Protein AF-A0A0A0DWS7-F1 (afdb_monomer)

Sequence (646 aa):
MIQGIFVRVGKDGLSSQGALTNNASYFSNAYGFETSARLTNNKSFTNTGTLHILSATAATSLDNLGTLTNTGQIQADAPVNNMAGARLTNNGVFEGHYVAITNSGSLVNNGSFRLTSGKLTNGLGGTLDNRADLQALANASISNQGTLRNRSGATLSTSGVLNTGTIVNEAGGLIKAGSSFNNVSGSTLINHGTITASDSVFMLAQGSNYDFTGGTFINSSAQGRLVLNRDFAFGEAKAGAVKLEQGSTLRNYANLKVIAGYTQANDGDLNNYAGGVLDVRGTLNSANLYNTGTLNNAGVLEVREILTNGAALTNSGTLRASTGQMINFSGATLTNKGTVDVAASGMLQNEGTLLNQGKIAVAGTFVNNGVVQGTGSLQQTAGQVAINGSMTVATASIQGGQLAVQSGGALNAAKVTIGANGDMLAQAGAVSVSSKLTVQGHYGSEGGSNTFKDFVVGGTGWVTAGADTFTVSGNFLNASLQSTAWHTDEASLHLTGSGTQQLALAGADLGATRSAYQNNFAWSELVLGSASQYVLTDGNNLSGGALYVGHIQLEGGLSQLASINSPFNVYYDPTVAGNEYLGGQTYAFGTGGGHLMAVSAPALPQAMAMNIAGGPTAVPEPSAVLLTVSGAMVLLWARKRKVGKA

Structure (mmCIF, N/CA/C/O backbone):
data_AF-A0A0A0DWS7-F1
#
_entry.id   AF-A0A0A0DWS7-F1
#
loop_
_atom_site.group_PDB
_atom_site.id
_atom_site.type_symbol
_atom_site.label_atom_id
_atom_site.label_alt_id
_atom_site.label_comp_id
_atom_site.label_asym_id
_atom_site.label_entity_id
_atom_site.label_seq_id
_atom_site.pdbx_PDB_ins_code
_atom_site.Cartn_x
_atom_site.Cartn_y
_atom_site.Cartn_z
_atom_site.occupancy
_atom_site.B_iso_or_equiv
_atom_site.auth_seq_id
_atom_site.auth_comp_id
_atom_site.auth_asym_id
_atom_site.auth_atom_id
_atom_site.pdbx_PDB_model_num
ATOM 1 N N . MET A 1 1 ? 27.836 14.243 -59.940 1.00 89.81 1 MET A N 1
ATOM 2 C CA . MET A 1 1 ? 27.820 12.790 -59.644 1.00 89.81 1 MET A CA 1
ATOM 3 C C . MET A 1 1 ? 29.219 12.376 -59.204 1.00 89.81 1 MET A C 1
ATOM 5 O O . MET A 1 1 ? 30.166 12.857 -59.808 1.00 89.81 1 MET A O 1
ATOM 9 N N . ILE A 1 2 ? 29.362 11.543 -58.171 1.00 92.12 2 ILE A N 1
ATOM 10 C CA . ILE A 1 2 ? 30.654 11.020 -57.692 1.00 92.12 2 ILE A CA 1
ATOM 11 C C . ILE A 1 2 ? 30.777 9.570 -58.186 1.00 92.12 2 ILE A C 1
ATOM 13 O O . ILE A 1 2 ? 29.959 8.723 -57.825 1.00 92.12 2 ILE A O 1
ATOM 17 N N . GLN A 1 3 ? 31.755 9.291 -59.049 1.00 92.62 3 GLN A N 1
ATOM 18 C CA . GLN A 1 3 ? 31.984 7.980 -59.673 1.00 92.62 3 GLN A CA 1
ATOM 19 C C . GLN A 1 3 ? 33.478 7.637 -59.680 1.00 92.62 3 GLN A C 1
ATOM 21 O O . GLN A 1 3 ? 34.319 8.530 -59.662 1.00 92.62 3 GLN A O 1
ATOM 26 N N . GLY A 1 4 ? 33.800 6.344 -59.727 1.00 90.94 4 GLY A N 1
ATOM 27 C CA . GLY A 1 4 ? 35.175 5.834 -59.733 1.00 90.94 4 GLY A CA 1
ATOM 28 C C . GLY A 1 4 ? 35.408 4.759 -58.672 1.00 90.94 4 GLY A C 1
ATOM 29 O O . GLY A 1 4 ? 34.499 4.393 -57.926 1.00 90.94 4 GLY A O 1
ATOM 30 N N . ILE A 1 5 ? 36.629 4.228 -58.610 1.00 91.44 5 ILE A N 1
ATOM 31 C CA . ILE A 1 5 ? 36.997 3.217 -57.607 1.00 91.44 5 ILE A CA 1
ATOM 32 C C . ILE A 1 5 ? 37.309 3.901 -56.270 1.00 91.44 5 ILE A C 1
ATOM 34 O O . ILE A 1 5 ? 36.702 3.559 -55.260 1.00 91.44 5 ILE A O 1
ATOM 38 N N . PHE A 1 6 ? 38.189 4.906 -56.287 1.00 92.56 6 PHE A N 1
ATOM 39 C CA . PHE A 1 6 ? 38.588 5.692 -55.119 1.00 92.56 6 PHE A CA 1
ATOM 40 C C . PHE A 1 6 ? 38.402 7.182 -55.400 1.00 92.56 6 PHE A C 1
ATOM 42 O O . PHE A 1 6 ? 39.075 7.734 -56.267 1.00 92.56 6 PHE A O 1
ATOM 49 N N . VAL A 1 7 ? 37.518 7.836 -54.647 1.00 94.50 7 VAL A N 1
ATOM 50 C CA . VAL A 1 7 ? 37.294 9.286 -54.717 1.00 94.50 7 VAL A CA 1
ATOM 51 C C . VAL A 1 7 ? 37.497 9.891 -53.333 1.00 94.50 7 VAL A C 1
ATOM 53 O O . VAL A 1 7 ? 37.032 9.337 -52.337 1.00 94.50 7 VAL A O 1
ATOM 56 N N . ARG A 1 8 ? 38.195 11.027 -53.249 1.00 95.19 8 ARG A N 1
ATOM 57 C CA . ARG A 1 8 ? 38.477 11.709 -51.979 1.00 95.19 8 ARG A CA 1
ATOM 58 C C . ARG A 1 8 ? 38.112 13.185 -52.057 1.00 95.19 8 ARG A C 1
ATOM 60 O O . ARG A 1 8 ? 38.330 13.808 -53.092 1.00 95.19 8 ARG A O 1
ATOM 67 N N . VAL A 1 9 ? 37.597 13.732 -50.959 1.00 95.06 9 VAL A N 1
ATOM 68 C CA . VAL A 1 9 ? 37.511 15.186 -50.761 1.00 95.06 9 VAL A CA 1
ATOM 69 C C . VAL A 1 9 ? 38.932 15.745 -50.638 1.00 95.06 9 VAL A C 1
ATOM 71 O O . VAL A 1 9 ? 39.764 15.165 -49.936 1.00 95.06 9 VAL A O 1
ATOM 74 N N . GLY A 1 10 ? 39.221 16.829 -51.361 1.00 93.50 10 GLY A N 1
ATOM 75 C CA . GLY A 1 10 ? 40.524 17.494 -51.329 1.00 93.50 10 GLY A CA 1
ATOM 76 C C . GLY A 1 10 ? 40.789 18.197 -49.996 1.00 93.50 10 GLY A C 1
ATOM 77 O O . GLY A 1 10 ? 39.869 18.427 -49.216 1.00 93.50 10 GLY A O 1
ATOM 78 N N . LYS A 1 11 ? 42.051 18.566 -49.752 1.00 93.94 11 LYS A N 1
ATOM 79 C CA . LYS A 1 11 ? 42.491 19.290 -48.543 1.00 93.94 11 LYS A CA 1
ATOM 80 C C . LYS A 1 11 ? 41.652 20.537 -48.247 1.00 93.94 11 LYS A C 1
ATOM 82 O O . LYS A 1 11 ? 41.381 20.817 -47.085 1.00 93.94 11 LYS A O 1
ATOM 87 N N . ASP A 1 12 ? 41.257 21.259 -49.291 1.00 94.06 12 ASP A N 1
ATOM 88 C CA . ASP A 1 12 ? 40.502 22.511 -49.176 1.00 94.06 12 ASP A CA 1
ATOM 89 C C . ASP A 1 12 ? 39.003 22.279 -48.895 1.00 94.06 12 ASP A C 1
ATOM 91 O O . ASP A 1 12 ? 38.236 23.228 -48.766 1.00 94.06 12 ASP A O 1
ATOM 95 N N . GLY A 1 13 ? 38.582 21.014 -48.773 1.00 94.38 13 GLY A N 1
ATOM 96 C CA . GLY A 1 13 ? 37.209 20.612 -48.501 1.00 94.38 13 GLY A CA 1
ATOM 97 C C . GLY A 1 13 ? 36.330 20.483 -49.748 1.00 94.38 13 GLY A C 1
ATOM 98 O O . GLY A 1 13 ? 36.797 20.486 -50.888 1.00 94.38 13 GLY A O 1
ATOM 99 N N . LEU A 1 14 ? 35.029 20.312 -49.517 1.00 94.75 14 LEU A N 1
ATOM 100 C CA . LEU A 1 14 ? 33.979 20.280 -50.532 1.00 94.75 14 LEU A CA 1
ATOM 101 C C . LEU A 1 14 ? 32.763 21.050 -50.013 1.00 94.75 14 LEU A C 1
ATOM 103 O O . LEU A 1 14 ? 32.254 20.738 -48.946 1.00 94.75 14 LEU A O 1
ATOM 107 N N . SER A 1 15 ? 32.257 22.010 -50.780 1.00 93.50 15 SER A N 1
ATOM 108 C CA . SER A 1 15 ? 30.957 22.637 -50.522 1.00 93.50 15 SER A CA 1
ATOM 109 C C . SER A 1 15 ? 30.060 22.408 -51.728 1.00 93.50 15 SER A C 1
ATOM 111 O O . SER A 1 15 ? 30.469 22.653 -52.866 1.00 93.50 15 SER A O 1
ATOM 113 N N . SER A 1 16 ? 28.859 21.873 -51.509 1.00 89.94 16 SER A N 1
ATOM 114 C CA . SER A 1 16 ? 27.951 21.520 -52.597 1.00 89.94 16 SER A CA 1
ATOM 115 C C . SER A 1 16 ? 26.553 22.090 -52.422 1.00 89.94 16 SER A C 1
ATOM 117 O O . SER A 1 16 ? 25.844 21.743 -51.479 1.00 89.94 16 SER A O 1
ATOM 119 N N . GLN A 1 17 ? 26.148 22.907 -53.397 1.00 90.12 17 GLN A N 1
ATOM 120 C CA . GLN A 1 17 ? 24.809 23.498 -53.493 1.00 90.12 17 GLN A CA 1
ATOM 121 C C . GLN A 1 17 ? 23.847 22.697 -54.383 1.00 90.12 17 GLN A C 1
ATOM 123 O O . GLN A 1 17 ? 22.646 22.945 -54.380 1.00 90.12 17 GLN A O 1
ATOM 128 N N . GLY A 1 18 ? 24.367 21.745 -55.161 1.00 89.56 18 GLY A N 1
ATOM 129 C CA . GLY A 1 18 ? 23.586 20.869 -56.032 1.00 89.56 18 GLY A CA 1
ATOM 130 C C . GLY A 1 18 ? 23.487 19.456 -55.467 1.00 89.56 18 GLY A C 1
ATOM 131 O O . GLY A 1 18 ? 24.297 19.051 -54.637 1.00 89.56 18 GLY A O 1
ATOM 132 N N . ALA A 1 19 ? 22.508 18.680 -55.934 1.00 93.31 19 ALA A N 1
ATOM 133 C CA . ALA A 1 19 ? 22.373 17.296 -55.497 1.00 93.31 19 ALA A CA 1
ATOM 134 C C . ALA A 1 19 ? 23.609 16.463 -55.890 1.00 93.31 19 ALA A C 1
ATOM 136 O O . ALA A 1 19 ? 24.054 16.469 -57.044 1.00 93.31 19 ALA A O 1
ATOM 137 N N . LEU A 1 20 ? 24.138 15.702 -54.935 1.00 95.31 20 LEU A N 1
ATOM 138 C CA . LEU A 1 20 ? 25.267 14.801 -55.129 1.00 95.31 20 LEU A CA 1
ATOM 139 C C . LEU A 1 20 ? 24.812 13.354 -54.985 1.00 95.31 20 LEU A C 1
ATOM 141 O O . LEU A 1 20 ? 24.147 12.984 -54.026 1.00 95.31 20 LEU A O 1
ATOM 145 N N . THR A 1 21 ? 25.226 12.507 -55.923 1.00 96.94 21 THR A N 1
ATOM 146 C CA . THR A 1 21 ? 25.008 11.058 -55.851 1.00 96.94 21 THR A CA 1
ATOM 147 C C . THR A 1 21 ? 26.353 10.353 -55.875 1.00 96.94 21 THR A C 1
ATOM 149 O O . THR A 1 21 ? 27.079 10.459 -56.869 1.00 96.94 21 THR A O 1
ATOM 152 N N . ASN A 1 22 ? 26.680 9.648 -54.793 1.00 96.94 22 ASN A N 1
ATOM 153 C CA . ASN A 1 22 ? 27.842 8.781 -54.688 1.00 96.94 22 ASN A CA 1
ATOM 154 C C . ASN A 1 22 ? 27.542 7.378 -55.221 1.00 96.94 22 ASN A C 1
ATOM 156 O O . ASN A 1 22 ? 26.804 6.612 -54.607 1.00 96.94 22 ASN A O 1
ATOM 160 N N . ASN A 1 23 ? 28.182 7.052 -56.342 1.00 96.94 23 ASN A N 1
ATOM 161 C CA . ASN A 1 23 ? 28.217 5.734 -56.973 1.00 96.94 23 ASN A CA 1
ATOM 162 C C . ASN A 1 23 ? 29.638 5.136 -56.984 1.00 96.94 23 ASN A C 1
ATOM 164 O O . ASN A 1 23 ? 29.849 4.069 -57.579 1.00 96.94 23 ASN A O 1
ATOM 168 N N . ALA A 1 24 ? 30.613 5.819 -56.373 1.00 96.31 24 ALA A N 1
ATOM 169 C CA . ALA A 1 24 ? 31.983 5.340 -56.281 1.00 96.31 24 ALA A CA 1
ATOM 170 C C . ALA A 1 24 ? 32.068 4.118 -55.361 1.00 96.31 24 ALA A C 1
ATOM 172 O O . ALA A 1 24 ? 31.322 4.003 -54.388 1.00 96.31 24 ALA A O 1
ATOM 173 N N . SER A 1 25 ? 32.979 3.194 -55.665 1.00 95.00 25 SER A N 1
ATOM 174 C CA . SER A 1 25 ? 33.193 2.018 -54.811 1.00 95.00 25 SER A CA 1
ATOM 175 C C . SER A 1 25 ? 33.676 2.427 -53.419 1.00 95.00 25 SER A C 1
ATOM 177 O O . SER A 1 25 ? 33.238 1.843 -52.432 1.00 95.00 25 SER A O 1
ATOM 179 N N . TYR A 1 26 ? 34.515 3.463 -53.346 1.00 95.50 26 TYR A N 1
ATOM 180 C CA . TYR A 1 26 ? 34.988 4.077 -52.113 1.00 95.50 26 TYR A CA 1
ATOM 181 C C . TYR A 1 26 ? 35.050 5.603 -52.253 1.00 95.50 26 TYR A C 1
ATOM 183 O O . TYR A 1 26 ? 35.873 6.135 -53.002 1.00 95.50 26 TYR A O 1
ATOM 191 N N . PHE A 1 27 ? 34.199 6.309 -51.511 1.00 97.44 27 PHE A N 1
ATOM 192 C CA . PHE A 1 27 ? 34.268 7.759 -51.343 1.00 97.44 27 PHE A CA 1
ATOM 193 C C . PHE A 1 27 ? 34.722 8.091 -49.919 1.00 97.44 27 PHE A C 1
ATOM 195 O O . PHE A 1 27 ? 34.197 7.521 -48.964 1.00 97.44 27 PHE A O 1
ATOM 202 N N . SER A 1 28 ? 35.682 9.002 -49.751 1.00 97.00 28 SER A N 1
ATOM 203 C CA . SER A 1 28 ? 36.134 9.419 -48.418 1.00 97.00 28 SER A CA 1
ATOM 204 C C . SER A 1 28 ? 36.247 10.926 -48.242 1.00 97.00 28 SER A C 1
ATOM 206 O O . SER A 1 28 ? 36.826 11.605 -49.091 1.00 97.00 28 SER A O 1
ATOM 208 N N . ASN A 1 29 ? 35.805 11.417 -47.086 1.00 97.25 29 ASN A N 1
ATOM 209 C CA . ASN A 1 29 ? 36.046 12.773 -46.610 1.00 97.25 29 ASN A CA 1
ATOM 210 C C . ASN A 1 29 ? 36.974 12.756 -45.389 1.00 97.25 29 ASN A C 1
ATOM 212 O O . ASN A 1 29 ? 36.618 12.163 -44.376 1.00 97.25 29 ASN A O 1
ATOM 216 N N . ALA A 1 30 ? 38.123 13.428 -45.473 1.00 96.56 30 ALA A N 1
ATOM 217 C CA . ALA A 1 30 ? 39.041 13.619 -44.344 1.00 96.56 30 ALA A CA 1
ATOM 218 C C . ALA A 1 30 ? 39.135 15.079 -43.869 1.00 96.56 30 ALA A C 1
ATOM 220 O O . ALA A 1 30 ? 39.866 15.365 -42.926 1.00 96.56 30 ALA A O 1
ATOM 221 N N . TYR A 1 31 ? 38.399 15.985 -44.514 1.00 96.88 31 TYR A N 1
ATOM 222 C CA . TYR A 1 31 ? 38.447 17.430 -44.297 1.00 96.88 31 TYR A CA 1
ATOM 223 C C . TYR A 1 31 ? 37.015 17.956 -44.085 1.00 96.88 31 TYR A C 1
ATOM 225 O O . TYR A 1 31 ? 36.164 17.231 -43.566 1.00 96.88 31 TYR A O 1
ATOM 233 N N . GLY A 1 32 ? 36.729 19.207 -44.450 1.00 96.00 32 GLY A N 1
ATOM 234 C CA . GLY A 1 32 ? 35.370 19.751 -44.422 1.00 96.00 32 GLY A CA 1
ATOM 235 C C . GLY A 1 32 ? 34.562 19.342 -45.655 1.00 96.00 32 GLY A C 1
ATOM 236 O O . GLY A 1 32 ? 35.017 19.526 -46.781 1.00 96.00 32 GLY A O 1
ATOM 237 N N . PHE A 1 33 ? 33.358 18.814 -45.453 1.00 97.44 33 PHE A N 1
ATOM 238 C CA . PHE A 1 33 ? 32.369 18.600 -46.502 1.00 97.44 33 PHE A CA 1
ATOM 239 C C . PHE A 1 33 ? 31.023 19.174 -46.061 1.00 97.44 33 PHE A C 1
ATOM 241 O O . PHE A 1 33 ? 30.375 18.650 -45.162 1.00 97.44 33 PHE A O 1
ATOM 248 N N . GLU A 1 34 ? 30.583 20.231 -46.725 1.00 96.12 34 GLU A N 1
ATOM 249 C CA . GLU A 1 34 ? 29.278 20.841 -46.518 1.00 96.12 34 GLU A CA 1
ATOM 250 C C . GLU A 1 34 ? 28.372 20.583 -47.719 1.00 96.12 34 GLU A C 1
ATOM 252 O O . GLU A 1 34 ? 28.790 20.654 -48.882 1.00 96.12 34 GLU A O 1
ATOM 257 N N . THR A 1 35 ? 27.098 20.308 -47.460 1.00 94.38 35 THR A N 1
ATOM 258 C CA . THR A 1 35 ? 26.095 20.256 -48.520 1.00 94.38 35 THR A CA 1
ATOM 259 C C . THR A 1 35 ? 24.810 20.948 -48.107 1.00 94.38 35 THR A C 1
ATOM 261 O O . THR A 1 35 ? 24.289 20.740 -47.014 1.00 94.38 35 THR A O 1
ATOM 264 N N . SER A 1 36 ? 24.295 21.775 -49.013 1.00 93.19 36 SER A N 1
ATOM 265 C CA . SER A 1 36 ? 23.012 22.464 -48.890 1.00 93.19 36 SER A CA 1
ATOM 266 C C . SER A 1 36 ? 21.928 21.855 -49.785 1.00 93.19 36 SER A C 1
ATOM 268 O O . SER A 1 36 ? 20.824 22.388 -49.854 1.00 93.19 36 SER A O 1
ATOM 270 N N . ALA A 1 37 ? 22.190 20.704 -50.413 1.00 92.56 37 ALA A N 1
ATOM 271 C CA . ALA A 1 37 ? 21.241 19.943 -51.227 1.00 92.56 37 ALA A CA 1
ATOM 272 C C . ALA A 1 37 ? 21.315 18.438 -50.909 1.00 92.56 37 ALA A C 1
ATOM 274 O O . ALA A 1 37 ? 22.067 18.004 -50.039 1.00 92.56 37 ALA A O 1
ATOM 275 N N . ARG A 1 38 ? 20.500 17.618 -51.583 1.00 95.75 38 ARG A N 1
ATOM 276 C CA . ARG A 1 38 ? 20.456 16.168 -51.339 1.00 95.75 38 ARG A CA 1
ATOM 277 C C . ARG A 1 38 ? 21.797 15.486 -51.636 1.00 95.75 38 ARG A C 1
ATOM 279 O O . ARG A 1 38 ? 22.284 15.547 -52.765 1.00 95.75 38 ARG A O 1
ATOM 286 N N . LEU A 1 39 ? 22.318 14.747 -50.661 1.00 96.81 39 LEU A N 1
ATOM 287 C CA . LEU A 1 39 ? 23.444 13.829 -50.790 1.00 96.81 39 LEU A CA 1
ATOM 288 C C . LEU A 1 39 ? 22.937 12.385 -50.725 1.00 96.81 39 LEU A C 1
ATOM 290 O O . LEU A 1 39 ? 22.552 11.894 -49.670 1.00 96.81 39 LEU A O 1
ATOM 294 N N . THR A 1 40 ? 22.966 11.685 -51.853 1.00 97.94 40 THR A N 1
ATOM 295 C CA . THR A 1 40 ? 22.601 10.268 -51.948 1.00 97.94 40 THR A CA 1
ATOM 296 C C . THR A 1 40 ? 23.857 9.402 -51.964 1.00 97.94 40 THR A C 1
ATOM 298 O O . THR A 1 40 ? 24.692 9.536 -52.858 1.00 97.94 40 THR A O 1
ATOM 301 N N . ASN A 1 41 ? 23.990 8.477 -51.016 1.00 98.06 41 ASN A N 1
ATOM 302 C CA . ASN A 1 41 ? 25.064 7.491 -50.971 1.00 98.06 41 ASN A CA 1
ATOM 303 C C . ASN A 1 41 ? 24.566 6.097 -51.376 1.00 98.06 41 ASN A C 1
ATOM 305 O O . ASN A 1 41 ? 23.973 5.398 -50.559 1.00 98.06 41 ASN A O 1
ATOM 309 N N . ASN A 1 42 ? 24.862 5.659 -52.603 1.00 97.94 42 ASN A N 1
ATOM 310 C CA . ASN A 1 42 ? 24.458 4.335 -53.096 1.00 97.94 42 ASN A CA 1
ATOM 311 C C . ASN A 1 42 ? 25.444 3.213 -52.734 1.00 97.94 42 ASN A C 1
ATOM 313 O O . ASN A 1 42 ? 25.096 2.040 -52.838 1.00 97.94 42 ASN A O 1
ATOM 317 N N . LYS A 1 43 ? 26.683 3.549 -52.355 1.00 96.44 43 LYS A N 1
ATOM 318 C CA . LYS A 1 43 ? 27.763 2.584 -52.083 1.00 96.44 43 LYS A CA 1
ATOM 319 C C . LYS A 1 43 ? 28.509 2.943 -50.794 1.00 96.44 43 LYS A C 1
ATOM 321 O O . LYS A 1 43 ? 27.862 3.116 -49.770 1.00 96.44 43 LYS A O 1
ATOM 326 N N . SER A 1 44 ? 29.842 3.004 -50.797 1.00 97.19 44 SER A N 1
ATOM 327 C CA . SER A 1 44 ? 30.636 3.267 -49.593 1.00 97.19 44 SER A CA 1
ATOM 328 C C . SER A 1 44 ? 30.992 4.744 -49.473 1.00 97.19 44 SER A C 1
ATOM 330 O O . SER A 1 44 ? 31.581 5.316 -50.395 1.00 97.19 44 SER A O 1
ATOM 332 N N . PHE A 1 45 ? 30.713 5.329 -48.310 1.00 98.19 45 PHE A N 1
ATOM 333 C CA . PHE A 1 45 ? 31.169 6.656 -47.915 1.00 98.19 45 PHE A CA 1
ATOM 334 C C . PHE A 1 45 ? 31.790 6.607 -46.511 1.00 98.19 45 PHE A C 1
ATOM 336 O O . PHE A 1 45 ? 31.135 6.216 -45.548 1.00 98.19 45 PHE A O 1
ATOM 343 N N . THR A 1 46 ? 33.055 7.007 -46.393 1.00 98.19 46 THR A N 1
ATOM 344 C CA . THR A 1 46 ? 33.771 7.124 -45.117 1.00 98.19 46 THR A CA 1
ATOM 345 C C . THR A 1 46 ? 34.039 8.591 -44.787 1.00 98.19 46 THR A C 1
ATOM 347 O O . THR A 1 46 ? 34.735 9.276 -45.532 1.00 98.19 46 THR A O 1
ATOM 350 N N . ASN A 1 47 ? 33.537 9.072 -43.654 1.00 98.12 47 ASN A N 1
ATOM 351 C CA . ASN A 1 47 ? 33.804 10.407 -43.130 1.00 98.12 47 ASN A CA 1
ATOM 352 C C . ASN A 1 47 ? 34.744 10.331 -41.921 1.00 98.12 47 ASN A C 1
ATOM 354 O O . ASN A 1 47 ? 34.343 9.855 -40.863 1.00 98.12 47 ASN A O 1
ATOM 358 N N . THR A 1 48 ? 35.976 10.811 -42.062 1.00 97.88 48 THR A N 1
ATOM 359 C CA . THR A 1 48 ? 36.937 10.988 -40.963 1.00 97.88 48 THR A CA 1
ATOM 360 C C . THR A 1 48 ? 37.138 12.461 -40.589 1.00 97.88 48 THR A C 1
ATOM 362 O O . THR A 1 48 ? 37.726 12.730 -39.548 1.00 97.88 48 THR A O 1
ATOM 365 N N . GLY A 1 49 ? 36.673 13.396 -41.428 1.00 97.50 49 GLY A N 1
ATOM 366 C CA . GLY A 1 49 ? 36.639 14.838 -41.158 1.00 97.50 49 GLY A CA 1
ATOM 367 C C . GLY A 1 49 ? 35.264 15.305 -40.668 1.00 97.50 49 GLY A C 1
ATOM 368 O O . GLY A 1 49 ? 34.598 14.597 -39.913 1.00 97.50 49 GLY A O 1
ATOM 369 N N . THR A 1 50 ? 34.814 16.471 -41.128 1.00 98.00 50 THR A N 1
ATOM 370 C CA . THR A 1 50 ? 33.492 17.027 -40.795 1.00 98.00 50 THR A CA 1
ATOM 371 C C . THR A 1 50 ? 32.571 16.952 -42.003 1.00 98.00 50 THR A C 1
ATOM 373 O O . THR A 1 50 ? 32.928 17.428 -43.078 1.00 98.00 50 THR A O 1
ATOM 376 N N . LEU A 1 51 ? 31.382 16.379 -41.824 1.00 98.12 51 LEU A N 1
ATOM 377 C CA . LEU A 1 51 ? 30.281 16.418 -42.780 1.00 98.12 51 LEU A CA 1
ATOM 378 C C . LEU A 1 51 ? 29.137 17.246 -42.191 1.00 98.12 51 LEU A C 1
ATOM 380 O O . LEU A 1 51 ? 28.566 16.851 -41.176 1.00 98.12 51 LEU A O 1
ATOM 384 N N . HIS A 1 52 ? 28.774 18.349 -42.837 1.00 97.44 52 HIS A N 1
ATOM 385 C CA . HIS A 1 52 ? 27.655 19.199 -42.430 1.00 97.44 52 HIS A CA 1
ATOM 386 C C . HIS A 1 52 ? 26.544 19.166 -43.479 1.00 97.44 52 HIS A C 1
ATOM 388 O O . HIS A 1 52 ? 26.743 19.539 -44.638 1.00 97.44 52 HIS A O 1
ATOM 394 N N . ILE A 1 53 ? 25.365 18.698 -43.073 1.00 96.62 53 ILE A N 1
ATOM 395 C CA . ILE A 1 53 ? 24.153 18.709 -43.892 1.00 96.62 53 ILE A CA 1
ATOM 396 C C . ILE A 1 53 ? 23.311 19.918 -43.473 1.00 96.62 53 ILE A C 1
ATOM 398 O O . ILE A 1 53 ? 22.664 19.894 -42.425 1.00 96.62 53 ILE A O 1
ATOM 402 N N . LEU A 1 54 ? 23.343 20.976 -44.281 1.00 93.19 54 LEU A N 1
ATOM 403 C CA . LEU A 1 54 ? 22.740 22.275 -43.977 1.00 93.19 54 LEU A CA 1
ATOM 404 C C . LEU A 1 54 ? 21.231 22.279 -44.249 1.00 93.19 54 LEU A C 1
ATOM 406 O O . LEU A 1 54 ? 20.780 21.828 -45.300 1.00 93.19 54 LEU A O 1
ATOM 410 N N . SER A 1 55 ? 20.446 22.901 -43.371 1.00 86.44 55 SER A N 1
ATOM 411 C CA . SER A 1 55 ? 19.001 23.114 -43.572 1.00 86.44 55 SER A CA 1
ATOM 412 C C . SER A 1 55 ? 18.706 24.291 -44.517 1.00 86.44 55 SER A C 1
ATOM 414 O O . SER A 1 55 ? 18.038 25.257 -44.161 1.00 86.44 55 SER A O 1
ATOM 416 N N . ALA A 1 56 ? 19.269 24.264 -45.727 1.00 76.44 56 ALA A N 1
ATOM 417 C CA . ALA A 1 56 ? 19.165 25.378 -46.674 1.00 76.44 56 ALA A CA 1
ATOM 418 C C . ALA A 1 56 ? 17.881 25.339 -47.520 1.00 76.44 56 ALA A C 1
ATOM 420 O O . ALA A 1 56 ? 17.380 26.381 -47.937 1.00 76.44 56 ALA A O 1
ATOM 421 N N . THR A 1 57 ? 17.354 24.141 -47.798 1.00 77.44 57 THR A N 1
ATOM 422 C CA . THR A 1 57 ? 16.128 23.945 -48.583 1.00 77.44 57 THR A CA 1
ATOM 423 C C . THR A 1 57 ? 15.308 22.783 -48.027 1.00 77.44 57 THR A C 1
ATOM 425 O O . THR A 1 57 ? 15.848 21.879 -47.394 1.00 77.44 57 THR A O 1
ATOM 428 N N . ALA A 1 58 ? 14.010 22.740 -48.343 1.00 76.69 58 ALA A N 1
ATOM 429 C CA . ALA A 1 58 ? 13.142 21.617 -47.972 1.00 76.69 58 ALA A CA 1
ATOM 430 C C . ALA A 1 58 ? 13.548 20.269 -48.614 1.00 76.69 58 ALA A C 1
ATOM 432 O O . ALA A 1 58 ? 13.070 19.222 -48.186 1.00 76.69 58 ALA A O 1
ATOM 433 N N . ALA A 1 59 ? 14.410 20.278 -49.639 1.00 82.44 59 ALA A N 1
ATOM 434 C CA . ALA A 1 59 ? 14.878 19.078 -50.335 1.00 82.44 59 ALA A CA 1
ATOM 435 C C . ALA A 1 59 ? 16.228 18.550 -49.812 1.00 82.44 59 ALA A C 1
ATOM 437 O O . ALA A 1 59 ? 16.685 17.487 -50.247 1.00 82.44 59 ALA A O 1
ATOM 438 N N . THR A 1 60 ? 16.896 19.281 -48.915 1.00 93.56 60 THR A N 1
ATOM 439 C CA . THR A 1 60 ? 18.214 18.899 -48.404 1.00 93.56 60 THR A CA 1
ATOM 440 C C . THR A 1 60 ? 18.097 17.677 -47.500 1.00 93.56 60 THR A C 1
ATOM 442 O O . THR A 1 60 ? 17.251 17.624 -46.614 1.00 93.56 60 THR A O 1
ATOM 445 N N . SER A 1 61 ? 18.915 16.660 -47.755 1.00 95.88 61 SER A N 1
ATOM 446 C CA . SER A 1 61 ? 18.891 15.396 -47.015 1.00 95.88 61 SER A CA 1
ATOM 447 C C . SER A 1 61 ? 20.165 14.596 -47.255 1.00 95.88 61 SER A C 1
ATOM 449 O O . SER A 1 61 ? 20.830 14.760 -48.280 1.00 95.88 61 SER A O 1
ATOM 451 N N . LEU A 1 62 ? 20.484 13.704 -46.323 1.00 97.56 62 LEU A N 1
ATOM 452 C CA . LEU A 1 62 ? 21.463 12.640 -46.511 1.00 97.56 62 LEU A CA 1
ATOM 453 C C . LEU A 1 62 ? 20.729 11.305 -46.645 1.00 97.56 62 LEU A C 1
ATOM 455 O O . LEU A 1 62 ? 20.268 10.749 -45.651 1.00 97.56 62 LEU A O 1
ATOM 459 N N . ASP A 1 63 ? 20.667 10.774 -47.862 1.00 98.00 63 ASP A N 1
ATOM 460 C CA . ASP A 1 63 ? 20.028 9.495 -48.166 1.00 98.00 63 ASP A CA 1
ATOM 461 C C . ASP A 1 63 ? 21.092 8.405 -48.318 1.00 98.00 63 ASP A C 1
ATOM 463 O O . ASP A 1 63 ? 21.781 8.317 -49.335 1.00 98.00 63 ASP A O 1
ATOM 467 N N . ASN A 1 64 ? 21.242 7.556 -47.307 1.00 98.44 64 ASN A N 1
ATOM 468 C CA . ASN A 1 64 ? 22.142 6.413 -47.343 1.00 98.44 64 ASN A CA 1
ATOM 469 C C . ASN A 1 64 ? 21.405 5.149 -47.806 1.00 98.44 64 ASN A C 1
ATOM 471 O O . ASN A 1 64 ? 20.561 4.621 -47.084 1.00 98.44 64 ASN A O 1
ATOM 475 N N . LEU A 1 65 ? 21.768 4.649 -48.987 1.00 98.50 65 LEU A N 1
ATOM 476 C CA . LEU A 1 65 ? 21.322 3.369 -49.548 1.00 98.50 65 LEU A CA 1
ATOM 477 C C . LEU A 1 65 ? 22.409 2.285 -49.432 1.00 98.50 65 LEU A C 1
ATOM 479 O O . LEU A 1 65 ? 22.098 1.099 -49.473 1.00 98.50 65 LEU A O 1
ATOM 483 N N . GLY A 1 66 ? 23.676 2.688 -49.292 1.00 97.62 66 GLY A N 1
ATOM 484 C CA . GLY A 1 66 ? 24.826 1.798 -49.142 1.00 97.62 66 GLY A CA 1
ATOM 485 C C . GLY A 1 66 ? 25.380 1.755 -47.714 1.00 97.62 66 GLY A C 1
ATOM 486 O O . GLY A 1 66 ? 24.652 1.592 -46.736 1.00 97.62 66 GLY A O 1
ATOM 487 N N . THR A 1 67 ? 26.700 1.879 -47.581 1.00 98.38 67 THR A N 1
ATOM 488 C CA . THR A 1 67 ? 27.412 1.930 -46.298 1.00 98.38 67 THR A CA 1
ATOM 489 C C . THR A 1 67 ? 27.983 3.324 -46.052 1.00 98.38 67 THR A C 1
ATOM 491 O O . THR A 1 67 ? 28.788 3.814 -46.842 1.00 98.38 67 THR A O 1
ATOM 494 N N . LEU A 1 68 ? 27.607 3.935 -44.932 1.00 98.56 68 LEU A N 1
ATOM 495 C CA . LEU A 1 68 ? 28.165 5.179 -44.414 1.00 98.56 68 LEU A CA 1
ATOM 496 C C . LEU A 1 68 ? 28.907 4.891 -43.106 1.00 98.56 68 LEU A C 1
ATOM 498 O O . LEU A 1 68 ? 28.304 4.426 -42.140 1.00 98.56 68 LEU A O 1
ATOM 502 N N . THR A 1 69 ? 30.200 5.195 -43.056 1.00 98.56 69 THR A N 1
ATOM 503 C CA . THR A 1 69 ? 31.014 5.086 -41.839 1.00 98.56 69 THR A CA 1
ATOM 504 C C . THR A 1 69 ? 31.495 6.467 -41.427 1.00 98.56 69 THR A C 1
ATOM 506 O O . THR A 1 69 ? 32.254 7.097 -42.156 1.00 98.56 69 THR A O 1
ATOM 509 N N . ASN A 1 70 ? 31.093 6.928 -40.248 1.00 98.50 70 ASN A N 1
ATOM 510 C CA . ASN A 1 70 ? 31.596 8.148 -39.634 1.00 98.50 70 ASN A CA 1
ATOM 511 C C . ASN A 1 70 ? 32.601 7.816 -38.533 1.00 98.50 70 ASN A C 1
ATOM 513 O O . ASN A 1 70 ? 32.245 7.151 -37.569 1.00 98.50 70 ASN A O 1
ATOM 517 N N . THR A 1 71 ? 33.829 8.301 -38.634 1.00 98.19 71 THR A N 1
ATOM 518 C CA . THR A 1 71 ? 34.805 8.327 -37.533 1.00 98.19 71 THR A CA 1
ATOM 519 C C . THR A 1 71 ? 35.192 9.752 -37.137 1.00 98.19 71 THR A C 1
ATOM 521 O O . THR A 1 71 ? 35.879 9.921 -36.138 1.00 98.19 71 THR A O 1
ATOM 524 N N . GLY A 1 72 ? 34.777 10.756 -37.917 1.00 98.12 72 GLY A N 1
ATOM 525 C CA . GLY A 1 72 ? 34.911 12.174 -37.594 1.00 98.12 72 GLY A CA 1
ATOM 526 C C . GLY A 1 72 ? 33.611 12.739 -37.021 1.00 98.12 72 GLY A C 1
ATOM 527 O O . GLY A 1 72 ? 32.994 12.135 -36.142 1.00 98.12 72 GLY A O 1
ATOM 528 N N . GLN A 1 73 ? 33.173 13.884 -37.538 1.00 98.38 73 GLN A N 1
ATOM 529 C CA . GLN A 1 73 ? 31.943 14.556 -37.125 1.00 98.38 73 GLN A CA 1
ATOM 530 C C . GLN A 1 73 ? 30.917 14.570 -38.262 1.00 98.38 73 GLN A C 1
ATOM 532 O O . GLN A 1 73 ? 31.232 14.965 -39.383 1.00 98.38 73 GLN A O 1
ATOM 537 N N . ILE A 1 74 ? 29.678 14.184 -37.962 1.00 98.44 74 ILE A N 1
ATOM 538 C CA . ILE A 1 74 ? 28.503 14.516 -38.770 1.00 98.44 74 ILE A CA 1
ATOM 539 C C . ILE A 1 74 ? 27.675 15.527 -37.984 1.00 98.44 74 ILE A C 1
ATOM 541 O O . ILE A 1 74 ? 27.290 15.248 -36.852 1.00 98.44 74 ILE A O 1
ATOM 545 N N . GLN A 1 75 ? 27.373 16.662 -38.602 1.00 97.62 75 GLN A N 1
ATOM 546 C CA . GLN A 1 75 ? 26.367 17.610 -38.140 1.00 97.62 75 GLN A CA 1
ATOM 547 C C . GLN A 1 75 ? 25.207 17.611 -39.137 1.00 97.62 75 GLN A C 1
ATOM 549 O O . GLN A 1 75 ? 25.400 17.839 -40.332 1.00 97.62 75 GLN A O 1
ATOM 554 N N . ALA A 1 76 ? 24.004 17.323 -38.660 1.00 96.94 76 ALA A N 1
ATOM 555 C CA . ALA A 1 76 ? 22.806 17.210 -39.472 1.00 96.94 76 ALA A CA 1
ATOM 556 C C . ALA A 1 76 ? 21.745 18.216 -39.014 1.00 96.94 76 ALA A C 1
ATOM 558 O O . ALA A 1 76 ? 21.053 17.995 -38.021 1.00 96.94 76 ALA A O 1
ATOM 559 N N . ASP A 1 77 ? 21.572 19.274 -39.802 1.00 95.56 77 ASP A N 1
ATOM 560 C CA . ASP A 1 77 ? 20.473 20.235 -39.651 1.00 95.56 77 ASP A CA 1
ATOM 561 C C . ASP A 1 77 ? 19.319 19.926 -40.633 1.00 95.56 77 ASP A C 1
ATOM 563 O O . ASP A 1 77 ? 18.257 20.551 -40.592 1.00 95.56 77 ASP A O 1
ATOM 567 N N . ALA A 1 78 ? 19.513 18.949 -41.528 1.00 95.44 78 ALA A N 1
ATOM 568 C CA . ALA A 1 78 ? 18.510 18.448 -42.467 1.00 95.44 78 ALA A CA 1
ATOM 569 C C . ALA A 1 78 ? 18.404 16.908 -42.418 1.00 95.44 78 ALA A C 1
ATOM 571 O O . ALA A 1 78 ? 19.350 16.248 -41.976 1.00 95.44 78 ALA A O 1
ATOM 572 N N . PRO A 1 79 ? 17.266 16.317 -42.843 1.00 96.69 79 PRO A N 1
ATOM 573 C CA . PRO A 1 79 ? 16.964 14.904 -42.628 1.00 96.69 79 PRO A CA 1
ATOM 574 C C . PRO A 1 79 ? 18.065 13.926 -43.047 1.00 96.69 79 PRO A C 1
ATOM 576 O O . PRO A 1 79 ? 18.659 14.055 -44.118 1.00 96.69 79 PRO A O 1
ATOM 579 N N . VAL A 1 80 ? 18.280 12.895 -42.228 1.00 98.06 80 VAL A N 1
ATOM 580 C CA . VAL A 1 80 ? 19.189 11.782 -42.542 1.00 98.06 80 VAL A CA 1
ATOM 581 C C . VAL A 1 80 ? 18.391 10.492 -42.612 1.00 98.06 80 VAL A C 1
ATOM 583 O O . VAL A 1 80 ? 17.777 10.077 -41.629 1.00 98.06 80 VAL A O 1
ATOM 586 N N . ASN A 1 81 ? 18.429 9.836 -43.766 1.00 98.06 81 ASN A N 1
ATOM 587 C CA . ASN A 1 81 ? 17.670 8.633 -44.060 1.00 98.06 81 ASN A CA 1
ATOM 588 C C . ASN A 1 81 ? 18.628 7.467 -44.316 1.00 98.06 81 ASN A C 1
ATOM 590 O O . ASN A 1 81 ? 19.266 7.389 -45.361 1.00 98.06 81 ASN A O 1
ATOM 594 N N . ASN A 1 82 ? 18.720 6.527 -43.377 1.00 98.44 82 ASN A N 1
ATOM 595 C CA . ASN A 1 82 ? 19.369 5.239 -43.598 1.00 98.44 82 ASN A CA 1
ATOM 596 C C . ASN A 1 82 ? 18.326 4.237 -44.109 1.00 98.44 82 ASN A C 1
ATOM 598 O O . ASN A 1 82 ? 17.488 3.762 -43.339 1.00 98.44 82 ASN A O 1
ATOM 602 N N . MET A 1 83 ? 18.340 3.959 -45.410 1.00 98.19 83 MET A N 1
ATOM 603 C CA . MET A 1 83 ? 17.308 3.172 -46.089 1.00 98.19 83 MET A CA 1
ATOM 604 C C . MET A 1 83 ? 17.388 1.673 -45.758 1.00 98.19 83 MET A C 1
ATOM 606 O O . MET A 1 83 ? 18.339 1.195 -45.141 1.00 98.19 83 MET A O 1
ATOM 610 N N . ALA A 1 84 ? 16.364 0.912 -46.151 1.00 97.50 84 ALA A N 1
ATOM 611 C CA . ALA A 1 84 ? 16.350 -0.540 -45.978 1.00 97.50 84 ALA A CA 1
ATOM 612 C C . ALA A 1 84 ? 17.557 -1.193 -46.679 1.00 97.50 84 ALA A C 1
ATOM 614 O O . ALA A 1 84 ? 17.909 -0.824 -47.796 1.00 97.50 84 ALA A O 1
ATOM 615 N N . GLY A 1 85 ? 18.210 -2.142 -46.003 1.00 96.12 85 GLY A N 1
ATOM 616 C CA . GLY A 1 85 ? 19.447 -2.781 -46.478 1.00 96.12 85 GLY A CA 1
ATOM 617 C C . GLY A 1 85 ? 20.719 -1.933 -46.328 1.00 96.12 85 GLY A C 1
ATOM 618 O O . GLY A 1 85 ? 21.817 -2.480 -46.413 1.00 96.12 85 GLY A O 1
ATOM 619 N N . ALA A 1 86 ? 20.596 -0.634 -46.041 1.00 98.44 86 ALA A N 1
ATOM 620 C CA . ALA A 1 86 ? 21.728 0.263 -45.849 1.00 98.44 86 ALA A CA 1
ATOM 621 C C . ALA A 1 86 ? 22.314 0.166 -44.430 1.00 98.44 86 ALA A C 1
ATOM 623 O O . ALA A 1 86 ? 21.639 -0.216 -43.464 1.00 98.44 86 ALA A O 1
ATOM 624 N N . ARG A 1 87 ? 23.584 0.552 -44.282 1.00 98.56 87 ARG A N 1
ATOM 625 C CA . ARG A 1 87 ? 24.304 0.560 -43.004 1.00 98.56 87 ARG A CA 1
ATOM 626 C C . ARG A 1 87 ? 24.908 1.931 -42.710 1.00 98.56 87 ARG A C 1
ATOM 628 O O . ARG A 1 87 ? 25.721 2.416 -43.488 1.00 98.56 87 ARG A O 1
ATOM 635 N N . LEU A 1 88 ? 24.599 2.494 -41.544 1.00 98.69 88 LEU A N 1
ATOM 636 C CA . LEU A 1 88 ? 25.245 3.680 -40.981 1.00 98.69 88 LEU A CA 1
ATOM 637 C C . LEU A 1 88 ? 26.002 3.273 -39.713 1.00 98.69 88 LEU A C 1
ATOM 639 O O . LEU A 1 88 ? 25.410 2.773 -38.762 1.00 98.69 88 LEU A O 1
ATOM 643 N N . THR A 1 89 ? 27.318 3.466 -39.691 1.00 98.69 89 THR A N 1
ATOM 644 C CA . THR A 1 89 ? 28.156 3.234 -38.506 1.00 98.69 89 THR A CA 1
ATOM 645 C C . THR A 1 89 ? 28.738 4.555 -38.023 1.00 98.69 89 THR A C 1
ATOM 647 O O . THR A 1 89 ? 29.491 5.190 -38.753 1.00 98.69 89 THR A O 1
ATOM 650 N N . ASN A 1 90 ? 28.414 4.957 -36.796 1.00 98.69 90 ASN A N 1
ATOM 651 C CA . ASN A 1 90 ? 28.999 6.110 -36.124 1.00 98.69 90 ASN A CA 1
ATOM 652 C C . ASN A 1 90 ? 30.033 5.655 -35.089 1.00 98.69 90 ASN A C 1
ATOM 654 O O . ASN A 1 90 ? 29.666 5.125 -34.049 1.00 98.69 90 ASN A O 1
ATOM 658 N N . ASN A 1 91 ? 31.311 5.870 -35.368 1.00 98.50 91 ASN A N 1
ATOM 659 C CA . ASN A 1 91 ? 32.430 5.696 -34.439 1.00 98.50 91 ASN A CA 1
ATOM 660 C C . ASN A 1 91 ? 32.918 7.032 -33.853 1.00 98.50 91 ASN A C 1
ATOM 662 O O . ASN A 1 91 ? 33.668 7.019 -32.885 1.00 98.50 91 ASN A O 1
ATOM 666 N N . GLY A 1 92 ? 32.542 8.161 -34.463 1.00 98.12 92 GLY A N 1
ATOM 667 C CA . GLY A 1 92 ? 32.909 9.505 -34.021 1.00 98.12 92 GLY A CA 1
ATOM 668 C C . GLY A 1 92 ? 31.737 10.228 -33.358 1.00 98.12 92 GLY A C 1
ATOM 669 O O . GLY A 1 92 ? 31.051 9.671 -32.500 1.00 98.12 92 GLY A O 1
ATOM 670 N N . VAL A 1 93 ? 31.499 11.470 -33.769 1.00 98.56 93 VAL A N 1
ATOM 671 C CA . VAL A 1 93 ? 30.399 12.307 -33.276 1.00 98.56 93 VAL A CA 1
ATOM 672 C C . VAL A 1 93 ? 29.328 12.440 -34.354 1.00 98.56 93 VAL A C 1
ATOM 674 O O . VAL A 1 93 ? 29.628 12.800 -35.491 1.00 98.56 93 VAL A O 1
ATOM 677 N N . PHE A 1 94 ? 28.077 12.181 -33.993 1.00 98.44 94 PHE A N 1
ATOM 678 C CA . PHE A 1 94 ? 26.906 12.482 -34.805 1.00 98.44 94 PHE A CA 1
ATOM 679 C C . PHE A 1 94 ? 26.014 13.445 -34.031 1.00 98.44 94 PHE A C 1
ATOM 681 O O . PHE A 1 94 ? 25.546 13.106 -32.945 1.00 98.44 94 PHE A O 1
ATOM 688 N N . GLU A 1 95 ? 25.742 14.614 -34.593 1.00 97.56 95 GLU A N 1
ATOM 689 C CA . GLU A 1 95 ? 24.846 15.603 -34.008 1.00 97.56 95 GLU A CA 1
ATOM 690 C C . GLU A 1 95 ? 23.690 15.897 -34.955 1.00 97.56 95 GLU A C 1
ATOM 692 O O . GLU A 1 95 ? 23.903 16.187 -36.129 1.00 97.56 95 GLU A O 1
ATOM 697 N N . GLY A 1 96 ? 22.467 15.809 -34.442 1.00 96.00 96 GLY A N 1
ATOM 698 C CA . GLY A 1 96 ? 21.263 16.233 -35.139 1.00 96.00 96 GLY A CA 1
ATOM 699 C C . GLY A 1 96 ? 20.574 17.371 -34.397 1.00 96.00 96 GLY A C 1
ATOM 700 O O . GLY A 1 96 ? 20.281 17.247 -33.202 1.00 96.00 96 GLY A O 1
ATOM 701 N N . HIS A 1 97 ? 20.244 18.445 -35.107 1.00 94.12 97 HIS A N 1
ATOM 702 C CA . HIS A 1 97 ? 19.598 19.626 -34.539 1.00 94.12 97 HIS A CA 1
ATOM 703 C C . HIS A 1 97 ? 18.288 19.898 -35.276 1.00 94.12 97 HIS A C 1
ATOM 705 O O . HIS A 1 97 ? 18.285 20.108 -36.482 1.00 94.12 97 HIS A O 1
ATOM 711 N N . TYR A 1 98 ? 17.159 19.873 -34.556 1.00 91.69 98 TYR A N 1
ATOM 712 C CA . TYR A 1 98 ? 15.818 20.131 -35.118 1.00 91.69 98 TYR A CA 1
ATOM 713 C C . TYR A 1 98 ? 15.451 19.234 -36.315 1.00 91.69 98 TYR A C 1
ATOM 715 O O . TYR A 1 98 ? 14.694 19.621 -37.203 1.00 91.69 98 TYR A O 1
ATOM 723 N N . VAL A 1 99 ? 15.993 18.015 -36.335 1.00 93.12 99 VAL A N 1
ATOM 724 C CA . VAL A 1 99 ? 16.019 17.161 -37.523 1.00 93.12 99 VAL A CA 1
ATOM 725 C C . VAL A 1 99 ? 15.334 15.813 -37.301 1.00 93.12 99 VAL A C 1
ATOM 727 O O . VAL A 1 99 ? 15.296 15.278 -36.188 1.00 93.12 99 VAL A O 1
ATOM 730 N N . ALA A 1 100 ? 14.815 15.237 -38.386 1.00 94.88 100 ALA A N 1
ATOM 731 C CA . ALA A 1 100 ? 14.377 13.850 -38.431 1.00 94.88 100 ALA A CA 1
ATOM 732 C C . ALA A 1 100 ? 15.519 12.936 -38.901 1.00 94.88 100 ALA A C 1
ATOM 734 O O . ALA A 1 100 ? 16.043 13.090 -40.004 1.00 94.88 100 ALA A O 1
ATOM 735 N N . ILE A 1 101 ? 15.867 11.951 -38.078 1.00 97.94 101 ILE A N 1
ATOM 736 C CA . ILE A 1 101 ? 16.777 10.866 -38.437 1.00 97.94 101 ILE A CA 1
ATOM 737 C C . ILE A 1 101 ? 15.943 9.599 -38.587 1.00 97.94 101 ILE A C 1
ATOM 739 O O . ILE A 1 101 ? 15.323 9.147 -37.624 1.00 97.94 101 ILE A O 1
ATOM 743 N N . THR A 1 102 ? 15.920 9.014 -39.779 1.00 98.25 102 THR A N 1
ATOM 744 C CA . THR A 1 102 ? 15.134 7.812 -40.069 1.00 98.25 102 THR A CA 1
ATOM 745 C C . THR A 1 102 ? 16.059 6.651 -40.381 1.00 98.25 102 THR A C 1
ATOM 747 O O . THR A 1 102 ? 16.810 6.684 -41.350 1.00 98.25 102 THR A O 1
ATOM 750 N N . ASN A 1 103 ? 15.981 5.591 -39.585 1.00 98.56 103 ASN A N 1
ATOM 751 C CA . ASN A 1 103 ? 16.685 4.341 -39.814 1.00 98.56 103 ASN A CA 1
ATOM 752 C C . ASN A 1 103 ? 15.700 3.230 -40.183 1.00 98.56 103 ASN A C 1
ATOM 754 O O . ASN A 1 103 ? 14.960 2.762 -39.327 1.00 98.56 103 ASN A O 1
ATOM 758 N N . SER A 1 104 ? 15.724 2.784 -41.436 1.00 98.38 104 SER A N 1
ATOM 759 C CA . SER A 1 104 ? 15.048 1.562 -41.907 1.00 98.38 104 SER A CA 1
ATOM 760 C C . SER A 1 104 ? 16.033 0.416 -42.188 1.00 98.38 104 SER A C 1
ATOM 762 O O . SER A 1 104 ? 15.610 -0.702 -42.465 1.00 98.38 104 SER A O 1
ATOM 764 N N . GLY A 1 105 ? 17.342 0.685 -42.132 1.00 98.25 105 GLY A N 1
ATOM 765 C CA . GLY A 1 105 ? 18.419 -0.299 -42.249 1.00 98.25 105 GLY A CA 1
ATOM 766 C C . GLY A 1 105 ? 19.099 -0.588 -40.907 1.00 98.25 105 GLY A C 1
ATOM 767 O O . GLY A 1 105 ? 18.447 -0.724 -39.869 1.00 98.25 105 GLY A O 1
ATOM 768 N N . SER A 1 106 ? 20.431 -0.673 -40.913 1.00 98.56 106 SER A N 1
ATOM 769 C CA . SER A 1 106 ? 21.250 -0.879 -39.714 1.00 98.56 106 SER A CA 1
ATOM 770 C C . SER A 1 106 ? 21.986 0.395 -39.297 1.00 98.56 106 SER A C 1
ATOM 772 O O . SER A 1 106 ? 22.864 0.859 -40.023 1.00 98.56 106 SER A O 1
ATOM 774 N N . LEU A 1 107 ? 21.667 0.936 -38.120 1.00 98.75 107 LEU A N 1
ATOM 775 C CA . LEU A 1 107 ? 22.413 2.011 -37.470 1.00 98.75 107 LEU A CA 1
ATOM 776 C C . LEU A 1 107 ? 23.210 1.434 -36.300 1.00 98.75 107 LEU A C 1
ATOM 778 O O . LEU A 1 107 ? 22.634 0.833 -35.395 1.00 98.75 107 LEU A O 1
ATOM 782 N N . VAL A 1 108 ? 24.525 1.633 -36.297 1.00 98.75 108 VAL A N 1
ATOM 783 C CA . VAL A 1 108 ? 25.406 1.249 -35.186 1.00 98.75 108 VAL A CA 1
ATOM 784 C C . VAL A 1 108 ? 26.080 2.490 -34.627 1.00 98.75 108 VAL A C 1
ATOM 786 O O . VAL A 1 108 ? 26.781 3.183 -35.362 1.00 98.75 108 VAL A O 1
ATOM 789 N N . ASN A 1 109 ? 25.894 2.751 -33.336 1.00 98.69 109 ASN A N 1
ATOM 790 C CA . ASN A 1 109 ? 26.566 3.830 -32.622 1.00 98.69 109 ASN A CA 1
ATOM 791 C C . ASN A 1 109 ? 27.642 3.263 -31.688 1.00 98.69 109 ASN A C 1
ATOM 793 O O . ASN A 1 109 ? 27.321 2.711 -30.643 1.00 98.69 109 ASN A O 1
ATOM 797 N N . ASN A 1 110 ? 28.907 3.411 -32.065 1.00 98.38 110 ASN A N 1
ATOM 798 C CA . ASN A 1 110 ? 30.080 3.121 -31.239 1.00 98.38 110 ASN A CA 1
ATOM 799 C C . ASN A 1 110 ? 30.707 4.392 -30.633 1.00 98.38 110 ASN A C 1
ATOM 801 O O . ASN A 1 110 ? 31.625 4.275 -29.829 1.00 98.38 110 ASN A O 1
ATOM 805 N N . GLY A 1 111 ? 30.264 5.584 -31.051 1.00 97.56 111 GLY A N 1
ATOM 806 C CA . GLY A 1 111 ? 30.751 6.877 -30.566 1.00 97.56 111 GLY A CA 1
ATOM 807 C C . GLY A 1 111 ? 29.664 7.684 -29.849 1.00 97.56 111 GLY A C 1
ATOM 808 O O . GLY A 1 111 ? 28.815 7.131 -29.153 1.00 97.56 111 GLY A O 1
ATOM 809 N N . SER A 1 112 ? 29.677 9.004 -30.030 1.00 98.12 112 SER A N 1
ATOM 810 C CA . SER A 1 112 ? 28.655 9.900 -29.478 1.00 98.12 112 SER A CA 1
ATOM 811 C C . SER A 1 112 ? 27.577 10.180 -30.520 1.00 98.12 112 SER A C 1
ATOM 813 O O . SER A 1 112 ? 27.885 10.630 -31.626 1.00 98.12 112 SER A O 1
ATOM 815 N N . PHE A 1 113 ? 26.317 9.924 -30.176 1.00 98.38 113 PHE A N 1
ATOM 816 C CA . PHE A 1 113 ? 25.158 10.284 -30.987 1.00 98.38 113 PHE A CA 1
ATOM 817 C C . PHE A 1 113 ? 24.255 11.216 -30.185 1.00 98.38 113 PHE A C 1
ATOM 819 O O . PHE A 1 113 ? 23.640 10.798 -29.205 1.00 98.38 113 PHE A O 1
ATOM 826 N N . ARG A 1 114 ? 24.140 12.473 -30.607 1.00 97.38 114 ARG A N 1
ATOM 827 C CA . ARG A 1 114 ? 23.364 13.500 -29.915 1.00 97.38 114 ARG A CA 1
ATOM 828 C C . ARG A 1 114 ? 22.274 14.059 -30.817 1.00 97.38 114 ARG A C 1
ATOM 830 O O . ARG A 1 114 ? 22.523 14.452 -31.949 1.00 97.38 114 ARG A O 1
ATOM 837 N N . LEU A 1 115 ? 21.063 14.133 -30.289 1.00 96.94 115 LEU A N 1
ATOM 838 C CA . LEU A 1 115 ? 19.901 14.715 -30.939 1.00 96.94 115 LEU A CA 1
ATOM 839 C C . LEU A 1 115 ? 19.304 15.783 -30.025 1.00 96.94 115 LEU A C 1
ATOM 841 O O . LEU A 1 115 ? 19.061 15.531 -28.843 1.00 96.94 115 LEU A O 1
ATOM 845 N N . THR A 1 116 ? 19.055 16.967 -30.574 1.00 95.00 116 THR A N 1
ATOM 846 C CA . THR A 1 116 ? 18.462 18.105 -29.862 1.00 95.00 116 THR A CA 1
ATOM 847 C C . THR A 1 116 ? 17.241 18.595 -30.624 1.00 95.00 116 THR A C 1
ATOM 849 O O . THR A 1 116 ? 17.339 18.891 -31.815 1.00 95.00 116 THR A O 1
ATOM 852 N N . SER A 1 117 ? 16.084 18.643 -29.955 1.00 92.00 117 SER A N 1
ATOM 853 C CA . SER A 1 117 ? 14.796 19.047 -30.545 1.00 92.00 117 SER A CA 1
ATOM 854 C C . SER A 1 117 ? 14.402 18.286 -31.826 1.00 92.00 117 SER A C 1
ATOM 856 O O . SER A 1 117 ? 13.647 18.800 -32.646 1.00 92.00 117 SER A O 1
ATOM 858 N N . GLY A 1 118 ? 14.931 17.076 -32.030 1.00 92.94 118 GLY A N 1
ATOM 859 C CA . GLY A 1 118 ? 14.709 16.261 -33.228 1.00 92.94 118 GLY A CA 1
ATOM 860 C C . GLY A 1 118 ? 14.026 14.924 -32.935 1.00 92.94 118 GLY A C 1
ATOM 861 O O . GLY A 1 118 ? 13.748 14.577 -31.785 1.00 92.94 118 GLY A O 1
ATOM 862 N N . LYS A 1 119 ? 13.787 14.123 -33.976 1.00 96.00 119 LYS A N 1
ATOM 863 C CA . LYS A 1 119 ? 13.196 12.781 -33.843 1.00 96.00 119 LYS A CA 1
ATOM 864 C C . LYS A 1 119 ? 14.078 11.718 -34.486 1.00 96.00 119 LYS A C 1
ATOM 866 O O . LYS A 1 119 ? 14.349 11.786 -35.680 1.00 96.00 119 LYS A O 1
ATOM 871 N N . LEU A 1 120 ? 14.451 10.696 -33.718 1.00 98.06 120 LEU A N 1
ATOM 872 C CA . LEU A 1 120 ? 15.063 9.475 -34.237 1.00 98.06 120 LEU A CA 1
ATOM 873 C C . LEU A 1 120 ? 13.981 8.408 -34.414 1.00 98.06 120 LEU A C 1
ATOM 875 O O . LEU A 1 120 ? 13.384 7.947 -33.443 1.00 98.06 120 LEU A O 1
ATOM 879 N N . THR A 1 121 ? 13.732 7.998 -35.651 1.00 98.50 121 THR A N 1
ATOM 880 C CA . THR A 1 121 ? 12.801 6.915 -35.974 1.00 98.50 121 THR A CA 1
ATOM 881 C C . THR A 1 121 ? 13.586 5.679 -36.380 1.00 98.50 121 THR A C 1
ATOM 883 O O . THR A 1 121 ? 14.213 5.667 -37.434 1.00 98.50 121 THR A O 1
ATOM 886 N N . ASN A 1 122 ? 13.520 4.620 -35.577 1.00 98.62 122 ASN A N 1
ATOM 887 C CA . ASN A 1 122 ? 13.954 3.291 -35.992 1.00 98.62 122 ASN A CA 1
ATOM 888 C C . ASN A 1 122 ? 12.743 2.559 -36.582 1.00 98.62 122 ASN A C 1
ATOM 890 O O . ASN A 1 122 ? 11.896 2.065 -35.839 1.00 98.62 122 ASN A O 1
ATOM 894 N N . GLY A 1 123 ? 12.618 2.586 -37.907 1.00 98.12 123 GLY A N 1
ATOM 895 C CA . GLY A 1 123 ? 11.494 2.048 -38.667 1.00 98.12 123 GLY A CA 1
ATOM 896 C C . GLY A 1 123 ? 11.349 0.531 -38.554 1.00 98.12 123 GLY A C 1
ATOM 897 O O . GLY A 1 123 ? 12.228 -0.164 -38.044 1.00 98.12 123 GLY A O 1
ATOM 898 N N . LEU A 1 124 ? 10.216 0.015 -39.033 1.00 97.06 124 LEU A N 1
ATOM 899 C CA . LEU A 1 124 ? 9.938 -1.421 -39.060 1.00 97.06 124 LEU A CA 1
ATOM 900 C C . LEU A 1 124 ? 11.053 -2.171 -39.811 1.00 97.06 124 LEU A C 1
ATOM 902 O O . LEU A 1 124 ? 11.478 -1.747 -40.882 1.00 97.06 124 LEU A O 1
ATOM 906 N N . GLY A 1 125 ? 11.550 -3.265 -39.232 1.00 94.62 125 GLY A N 1
ATOM 907 C CA . GLY A 1 125 ? 12.690 -4.024 -39.768 1.00 94.62 125 GLY A CA 1
ATOM 908 C C . GLY A 1 125 ? 14.068 -3.377 -39.547 1.00 94.62 125 GLY A C 1
ATOM 909 O O . GLY A 1 125 ? 15.080 -4.060 -39.683 1.00 94.62 125 GLY A O 1
ATOM 910 N N . GLY A 1 126 ? 14.125 -2.104 -39.142 1.00 98.31 126 GLY A N 1
ATOM 911 C CA . GLY A 1 126 ? 15.365 -1.404 -38.823 1.00 98.31 126 GLY A CA 1
ATOM 912 C C . GLY A 1 126 ? 16.002 -1.880 -37.514 1.00 98.31 126 GLY A C 1
ATOM 913 O O . GLY A 1 126 ? 15.320 -2.233 -36.544 1.00 98.31 126 GLY A O 1
ATOM 914 N N . THR A 1 127 ? 17.335 -1.862 -37.463 1.00 98.69 127 THR A N 1
ATOM 915 C CA . THR A 1 127 ? 18.109 -2.144 -36.246 1.00 98.69 127 THR A CA 1
ATOM 916 C C . THR A 1 127 ? 18.899 -0.919 -35.811 1.00 98.69 127 THR A C 1
ATOM 918 O O . THR A 1 127 ? 19.696 -0.411 -36.599 1.00 98.69 127 THR A O 1
ATOM 921 N N . LEU A 1 128 ? 18.750 -0.516 -34.553 1.00 98.75 128 LEU A N 1
ATOM 922 C CA . LEU A 1 128 ? 19.564 0.498 -33.891 1.00 98.75 128 LEU A CA 1
ATOM 923 C C . LEU A 1 128 ? 20.384 -0.174 -32.781 1.00 98.75 128 LEU A C 1
ATOM 925 O O . LEU A 1 128 ? 19.817 -0.636 -31.798 1.00 98.75 128 LEU A O 1
ATOM 929 N N . ASP A 1 129 ? 21.701 -0.267 -32.946 1.00 98.69 129 ASP A N 1
ATOM 930 C CA . ASP A 1 129 ? 22.626 -0.889 -31.988 1.00 98.69 129 ASP A CA 1
ATOM 931 C C . ASP A 1 129 ? 23.482 0.204 -31.331 1.00 98.69 129 ASP A C 1
ATOM 933 O O . ASP A 1 129 ? 24.429 0.710 -31.938 1.00 98.69 129 ASP A O 1
ATOM 937 N N . ASN A 1 130 ? 23.113 0.609 -30.115 1.00 98.75 130 ASN A N 1
ATOM 938 C CA . ASN A 1 130 ? 23.870 1.559 -29.310 1.00 98.75 130 ASN A CA 1
ATOM 939 C C . ASN A 1 130 ? 24.905 0.825 -28.453 1.00 98.75 130 ASN A C 1
ATOM 941 O O . ASN A 1 130 ? 24.546 0.044 -27.573 1.00 98.75 130 ASN A O 1
ATOM 945 N N . ARG A 1 131 ? 26.184 1.109 -28.696 1.00 98.62 131 ARG A N 1
ATOM 946 C CA . ARG A 1 131 ? 27.341 0.528 -27.997 1.00 98.62 131 ARG A CA 1
ATOM 947 C C . ARG A 1 131 ? 28.147 1.549 -27.193 1.00 98.62 131 ARG A C 1
ATOM 949 O O . ARG A 1 131 ? 29.158 1.181 -26.609 1.00 98.62 131 ARG A O 1
ATOM 956 N N . ALA A 1 132 ? 27.713 2.805 -27.191 1.00 97.88 132 ALA A N 1
ATOM 957 C CA . ALA A 1 132 ? 28.346 3.916 -26.493 1.00 97.88 132 ALA A CA 1
ATOM 958 C C . ALA A 1 132 ? 27.255 4.892 -26.007 1.00 97.88 132 ALA A C 1
ATOM 960 O O . ALA A 1 132 ? 26.255 4.446 -25.437 1.00 97.88 132 ALA A O 1
ATOM 961 N N . ASP A 1 133 ? 27.407 6.196 -26.239 1.00 98.00 133 ASP A N 1
ATOM 962 C CA . ASP A 1 133 ? 26.469 7.209 -25.756 1.00 98.00 133 ASP A CA 1
ATOM 963 C C . ASP A 1 133 ? 25.487 7.637 -26.850 1.00 98.00 133 ASP A C 1
ATOM 965 O O . ASP A 1 133 ? 25.879 8.204 -27.874 1.00 98.00 133 ASP A O 1
ATOM 969 N N . LEU A 1 134 ? 24.193 7.410 -26.606 1.00 98.25 134 LEU A N 1
ATOM 970 C CA . LEU A 1 134 ? 23.099 7.960 -27.403 1.00 98.25 134 LEU A CA 1
ATOM 971 C C . LEU A 1 134 ? 22.252 8.883 -26.532 1.00 98.25 134 LEU A C 1
ATOM 973 O O . LEU A 1 134 ? 21.663 8.465 -25.536 1.00 98.25 134 LEU A O 1
ATOM 977 N N . GLN A 1 135 ? 22.164 10.145 -26.931 1.00 97.00 135 GLN A N 1
ATOM 978 C CA . GLN A 1 135 ? 21.475 11.196 -26.202 1.00 97.00 135 GLN A CA 1
ATOM 979 C C . GLN A 1 135 ? 20.414 11.843 -27.093 1.00 97.00 135 GLN A C 1
ATOM 981 O O . GLN A 1 135 ? 20.735 12.582 -28.016 1.00 97.00 135 GLN A O 1
ATOM 986 N N . ALA A 1 136 ? 19.140 11.601 -26.805 1.00 94.94 136 ALA A N 1
ATOM 987 C CA . ALA A 1 136 ? 18.028 12.383 -27.329 1.00 94.94 136 ALA A CA 1
ATOM 988 C C . ALA A 1 136 ? 17.570 13.344 -26.226 1.00 94.94 136 ALA A C 1
ATOM 990 O O . ALA A 1 136 ? 16.843 12.933 -25.328 1.00 94.94 136 ALA A O 1
ATOM 991 N N . LEU A 1 137 ? 18.031 14.597 -26.266 1.00 88.00 137 LEU A N 1
ATOM 992 C CA . LEU A 1 137 ? 17.821 15.600 -25.213 1.00 88.00 137 LEU A CA 1
ATOM 993 C C . LEU A 1 137 ? 16.975 16.782 -25.702 1.00 88.00 137 LEU A C 1
ATOM 995 O O . LEU A 1 137 ? 16.830 16.989 -26.904 1.00 88.00 137 LEU A O 1
ATOM 999 N N . ALA A 1 138 ? 16.474 17.586 -24.754 1.00 84.62 138 ALA A N 1
ATOM 1000 C CA . ALA A 1 138 ? 15.788 18.861 -24.996 1.00 84.62 138 ALA A CA 1
ATOM 1001 C C . ALA A 1 138 ? 14.697 18.756 -26.078 1.00 84.62 138 ALA A C 1
ATOM 1003 O O . ALA A 1 138 ? 14.904 19.126 -27.230 1.00 84.62 138 ALA A O 1
ATOM 1004 N N . ASN A 1 139 ? 13.534 18.213 -25.708 1.00 86.31 139 ASN A N 1
ATOM 1005 C CA . ASN A 1 139 ? 12.390 17.972 -26.603 1.00 86.31 139 ASN A CA 1
ATOM 1006 C C . ASN A 1 139 ? 12.650 16.985 -27.757 1.00 86.31 139 ASN A C 1
ATOM 1008 O O . ASN A 1 139 ? 11.790 16.818 -28.620 1.00 86.31 139 ASN A O 1
ATOM 1012 N N . ALA A 1 140 ? 13.796 16.298 -27.784 1.00 94.06 140 ALA A N 1
ATOM 1013 C CA . ALA A 1 140 ? 14.016 15.220 -28.736 1.00 94.06 140 ALA A CA 1
ATOM 1014 C C . ALA A 1 140 ? 13.221 13.954 -28.365 1.00 94.06 140 ALA A C 1
ATOM 1016 O O . ALA A 1 140 ? 12.868 13.722 -27.204 1.00 94.06 140 ALA A O 1
ATOM 1017 N N . SER A 1 141 ? 12.958 13.096 -29.349 1.00 94.69 141 SER A N 1
ATOM 1018 C CA . SER A 1 141 ? 12.245 11.833 -29.129 1.00 94.69 141 SER A CA 1
ATOM 1019 C C . SER A 1 141 ? 12.812 10.678 -29.945 1.00 94.69 141 SER A C 1
ATOM 1021 O O . SER A 1 141 ? 13.389 10.863 -31.019 1.00 94.69 141 SER A O 1
ATOM 1023 N N . ILE A 1 142 ? 12.613 9.466 -29.432 1.00 97.88 142 ILE A N 1
ATOM 1024 C CA . ILE A 1 142 ? 12.908 8.214 -30.122 1.00 97.88 142 ILE A CA 1
ATOM 1025 C C . ILE A 1 142 ? 11.594 7.481 -30.388 1.00 97.88 142 ILE A C 1
ATOM 1027 O O . ILE A 1 142 ? 10.814 7.216 -29.476 1.00 97.88 142 ILE A O 1
ATOM 1031 N N . SER A 1 143 ? 11.361 7.119 -31.645 1.00 98.19 143 SER A N 1
ATOM 1032 C CA . SER A 1 143 ? 10.247 6.276 -32.073 1.00 98.19 143 SER A CA 1
ATOM 1033 C C . SER A 1 143 ? 10.802 4.948 -32.567 1.00 98.19 143 SER A C 1
ATOM 1035 O O . SER A 1 143 ? 11.364 4.877 -33.661 1.00 98.19 143 SER A O 1
ATOM 1037 N N . ASN A 1 144 ? 10.649 3.892 -31.773 1.00 98.62 144 ASN A N 1
ATOM 1038 C CA . ASN A 1 144 ? 11.131 2.561 -32.122 1.00 98.62 144 ASN A CA 1
ATOM 1039 C C . ASN A 1 144 ? 9.982 1.679 -32.631 1.00 98.62 144 ASN A C 1
ATOM 1041 O O . ASN A 1 144 ? 9.087 1.313 -31.870 1.00 98.62 144 ASN A O 1
ATOM 1045 N N . GLN A 1 145 ? 10.023 1.341 -33.917 1.00 98.56 145 GLN A N 1
ATOM 1046 C CA . GLN A 1 145 ? 9.160 0.361 -34.594 1.00 98.56 145 GLN A CA 1
ATOM 1047 C C . GLN A 1 145 ? 9.933 -0.924 -34.940 1.00 98.56 145 GLN A C 1
ATOM 1049 O O . GLN A 1 145 ? 9.338 -1.988 -35.071 1.00 98.56 145 GLN A O 1
ATOM 1054 N N . GLY A 1 146 ? 11.257 -0.827 -35.092 1.00 98.44 146 GLY A N 1
ATOM 1055 C CA . GLY A 1 146 ? 12.159 -1.958 -35.300 1.00 98.44 146 GLY A CA 1
ATOM 1056 C C . GLY A 1 146 ? 12.748 -2.502 -33.995 1.00 98.44 146 GLY A C 1
ATOM 1057 O O . GLY A 1 146 ? 12.083 -2.567 -32.960 1.00 98.44 146 GLY A O 1
ATOM 1058 N N . THR A 1 147 ? 14.021 -2.900 -34.039 1.00 98.75 147 THR A N 1
ATOM 1059 C CA . THR A 1 147 ? 14.771 -3.334 -32.849 1.00 98.75 147 THR A CA 1
ATOM 1060 C C . THR A 1 147 ? 15.815 -2.304 -32.431 1.00 98.75 147 THR A C 1
ATOM 1062 O O . THR A 1 147 ? 16.728 -2.013 -33.202 1.00 98.75 147 THR A O 1
ATOM 1065 N N . LEU A 1 148 ? 15.730 -1.815 -31.196 1.00 98.81 148 LEU A N 1
ATOM 1066 C CA . LEU A 1 148 ? 16.759 -1.007 -30.543 1.00 98.81 148 LEU A CA 1
ATOM 1067 C C . LEU A 1 148 ? 17.471 -1.868 -29.499 1.00 98.81 148 LEU A C 1
ATOM 1069 O O . LEU A 1 148 ? 16.823 -2.462 -28.640 1.00 98.81 148 LEU A O 1
ATOM 1073 N N . ARG A 1 149 ? 18.800 -1.932 -29.554 1.00 98.81 149 ARG A N 1
ATOM 1074 C CA . ARG A 1 149 ? 19.639 -2.580 -28.541 1.00 98.81 149 ARG A CA 1
ATOM 1075 C C . ARG A 1 149 ? 20.551 -1.550 -27.893 1.00 98.81 149 ARG A C 1
ATOM 1077 O O . ARG A 1 149 ? 21.266 -0.848 -28.598 1.00 98.81 149 ARG A O 1
ATOM 1084 N N . ASN A 1 150 ? 20.523 -1.477 -26.571 1.00 98.75 150 ASN A N 1
ATOM 1085 C CA . ASN A 1 150 ? 21.496 -0.767 -25.757 1.00 98.75 150 ASN A CA 1
ATOM 1086 C C . ASN A 1 150 ? 22.426 -1.811 -25.131 1.00 98.75 150 ASN A C 1
ATOM 1088 O O . ASN A 1 150 ? 21.975 -2.641 -24.340 1.00 98.75 150 ASN A O 1
ATOM 1092 N N . ARG A 1 151 ? 23.689 -1.830 -25.562 1.00 98.62 151 ARG A N 1
ATOM 1093 C CA . ARG A 1 151 ? 24.668 -2.855 -25.176 1.00 98.62 151 ARG A CA 1
ATOM 1094 C C . ARG A 1 151 ? 25.200 -2.647 -23.763 1.00 98.62 151 ARG A C 1
ATOM 1096 O O . ARG A 1 151 ? 25.054 -1.579 -23.171 1.00 98.62 151 ARG A O 1
ATOM 1103 N N . SER A 1 152 ? 25.894 -3.663 -23.258 1.00 98.12 152 SER A N 1
ATOM 1104 C CA . SER A 1 152 ? 26.715 -3.545 -22.050 1.00 98.12 152 SER A CA 1
ATOM 1105 C C . SER A 1 152 ? 27.652 -2.332 -22.123 1.00 98.12 152 SER A C 1
ATOM 1107 O O . SER A 1 152 ? 28.376 -2.169 -23.105 1.00 98.12 152 SER A O 1
ATOM 1109 N N . GLY A 1 153 ? 27.652 -1.497 -21.081 1.00 97.56 153 GLY A N 1
ATOM 1110 C CA . GLY A 1 153 ? 28.461 -0.277 -20.991 1.00 97.56 153 GLY A CA 1
ATOM 1111 C C . GLY A 1 153 ? 27.914 0.921 -21.774 1.00 97.56 153 GLY A C 1
ATOM 1112 O O . GLY A 1 153 ? 28.418 2.028 -21.604 1.00 97.56 153 GLY A O 1
ATOM 1113 N N . ALA A 1 154 ? 26.879 0.732 -22.595 1.00 98.56 154 ALA A N 1
ATOM 1114 C CA . ALA A 1 154 ? 26.265 1.801 -23.367 1.00 98.56 154 ALA A CA 1
ATOM 1115 C C . ALA A 1 154 ? 25.224 2.568 -22.538 1.00 98.56 154 ALA A C 1
ATOM 1117 O O . ALA A 1 154 ? 24.468 1.980 -21.751 1.00 98.56 154 ALA A O 1
ATOM 1118 N N . THR A 1 155 ? 25.142 3.880 -22.764 1.00 98.56 155 THR A N 1
ATOM 1119 C CA . THR A 1 155 ? 24.132 4.745 -22.149 1.00 98.56 155 THR A CA 1
ATOM 1120 C C . THR A 1 155 ? 23.175 5.278 -23.204 1.00 98.56 155 THR A C 1
ATOM 1122 O O . THR A 1 155 ? 23.576 5.918 -24.176 1.00 98.56 155 THR A O 1
ATOM 1125 N N . LEU A 1 156 ? 21.883 5.078 -22.965 1.00 98.00 156 LEU A N 1
ATOM 1126 C CA . LEU A 1 156 ? 20.796 5.694 -23.709 1.00 98.00 156 LEU A CA 1
ATOM 1127 C C . LEU A 1 156 ? 20.103 6.725 -22.813 1.00 98.00 156 LEU A C 1
ATOM 1129 O O . LEU A 1 156 ? 19.421 6.365 -21.859 1.00 98.00 156 LEU A O 1
ATOM 1133 N N . SER A 1 157 ? 20.260 8.010 -23.119 1.00 96.75 157 SER A N 1
ATOM 1134 C CA . SER A 1 157 ? 19.563 9.103 -22.430 1.00 96.75 157 SER A CA 1
ATOM 1135 C C . SER A 1 157 ? 18.495 9.688 -23.339 1.00 96.75 157 SER A C 1
ATOM 1137 O O . SER A 1 157 ? 18.801 10.109 -24.453 1.00 96.75 157 SER A O 1
ATOM 1139 N N . THR A 1 158 ? 17.243 9.720 -22.890 1.00 93.56 158 THR A N 1
ATOM 1140 C CA . THR A 1 158 ? 16.109 10.108 -23.738 1.00 93.56 158 THR A CA 1
ATOM 1141 C C . THR A 1 158 ? 15.242 11.137 -23.047 1.00 93.56 158 THR A C 1
ATOM 1143 O O . THR A 1 158 ? 14.955 10.966 -21.876 1.00 93.56 158 THR A O 1
ATOM 1146 N N . SER A 1 159 ? 14.734 12.145 -23.752 1.00 91.81 159 SER A N 1
ATOM 1147 C CA . SER A 1 159 ? 13.620 12.964 -23.264 1.00 91.81 159 SER A CA 1
ATOM 1148 C C . SER A 1 159 ? 12.260 12.342 -23.569 1.00 91.81 159 SER A C 1
ATOM 1150 O O . SER A 1 159 ? 11.304 12.645 -22.867 1.00 91.81 159 SER A O 1
ATOM 1152 N N . GLY A 1 160 ? 12.153 11.457 -24.561 1.00 93.69 160 GLY A N 1
ATOM 1153 C CA . GLY A 1 160 ? 10.901 10.787 -24.902 1.00 93.69 160 GLY A CA 1
ATOM 1154 C C . GLY A 1 160 ? 11.123 9.519 -25.718 1.00 93.69 160 GLY A C 1
ATOM 1155 O O . GLY A 1 160 ? 11.893 9.538 -26.681 1.00 93.69 160 GLY A O 1
ATOM 1156 N N . VAL A 1 161 ? 10.429 8.435 -25.372 1.00 97.38 161 VAL A N 1
ATOM 1157 C CA . VAL A 1 161 ? 10.442 7.173 -26.125 1.00 97.38 161 VAL A CA 1
ATOM 1158 C C . VAL A 1 161 ? 9.024 6.690 -26.395 1.00 97.38 161 VAL A C 1
ATOM 1160 O O . VAL A 1 161 ? 8.224 6.525 -25.475 1.00 97.38 161 VAL A O 1
ATOM 1163 N N . LEU A 1 162 ? 8.741 6.384 -27.660 1.00 98.12 162 LEU A N 1
ATOM 1164 C CA . LEU A 1 162 ? 7.583 5.604 -28.083 1.00 98.12 162 LEU A CA 1
ATOM 1165 C C . LEU A 1 162 ? 8.070 4.266 -28.645 1.00 98.12 162 LEU A C 1
ATOM 1167 O O . LEU A 1 162 ? 8.634 4.217 -29.741 1.00 98.12 162 LEU A O 1
ATOM 1171 N N . ASN A 1 163 ? 7.856 3.183 -27.899 1.00 98.62 163 ASN A N 1
ATOM 1172 C CA . ASN A 1 163 ? 8.199 1.837 -28.333 1.00 98.62 163 ASN A CA 1
ATOM 1173 C C . ASN A 1 163 ? 6.970 1.074 -28.826 1.00 98.62 163 ASN A C 1
ATOM 1175 O O . ASN A 1 163 ? 6.112 0.682 -28.036 1.00 98.62 163 ASN A O 1
ATOM 1179 N N . THR A 1 164 ? 6.962 0.818 -30.129 1.00 98.50 164 THR A N 1
ATOM 1180 C CA . THR A 1 164 ? 6.012 -0.033 -30.868 1.00 98.50 164 THR A CA 1
ATOM 1181 C C . THR A 1 164 ? 6.662 -1.323 -31.390 1.00 98.50 164 THR A C 1
ATOM 1183 O O . THR A 1 164 ? 5.954 -2.222 -31.824 1.00 98.50 164 THR A O 1
ATOM 1186 N N . GLY A 1 165 ? 7.997 -1.424 -31.329 1.00 98.50 165 GLY A N 1
ATOM 1187 C CA . GLY A 1 165 ? 8.776 -2.608 -31.696 1.00 98.50 165 GLY A CA 1
ATOM 1188 C C . GLY A 1 165 ? 9.432 -3.262 -30.477 1.00 98.50 165 GLY A C 1
ATOM 1189 O O . GLY A 1 165 ? 8.793 -3.466 -29.444 1.00 98.50 165 GLY A O 1
ATOM 1190 N N . THR A 1 166 ? 10.727 -3.561 -30.580 1.00 98.81 166 THR A N 1
ATOM 1191 C CA . THR A 1 166 ? 11.502 -4.195 -29.503 1.00 98.81 166 THR A CA 1
ATOM 1192 C C . THR A 1 166 ? 12.624 -3.287 -29.016 1.00 98.81 166 THR A C 1
ATOM 1194 O O . THR A 1 166 ? 13.457 -2.857 -29.813 1.00 98.81 166 THR A O 1
ATOM 1197 N N . ILE A 1 167 ? 12.686 -3.043 -27.708 1.00 98.88 167 ILE A N 1
ATOM 1198 C CA . ILE A 1 167 ? 13.846 -2.448 -27.034 1.00 98.88 167 ILE A CA 1
ATOM 1199 C C . ILE A 1 167 ? 14.506 -3.521 -26.171 1.00 98.88 167 ILE A C 1
ATOM 1201 O O . ILE A 1 167 ? 13.828 -4.207 -25.409 1.00 98.88 167 ILE A O 1
ATOM 1205 N N . VAL A 1 168 ? 15.828 -3.642 -26.270 1.00 98.81 168 VAL A N 1
ATOM 1206 C CA . VAL A 1 168 ? 16.652 -4.505 -25.417 1.00 98.81 168 VAL A CA 1
ATOM 1207 C C . VAL A 1 168 ? 17.705 -3.651 -24.729 1.00 98.81 168 VAL A C 1
ATOM 1209 O O . VAL A 1 168 ? 18.553 -3.069 -25.398 1.00 98.81 168 VAL A O 1
ATOM 1212 N N . ASN A 1 169 ? 17.671 -3.598 -23.404 1.00 98.81 169 ASN A N 1
ATOM 1213 C CA . ASN A 1 169 ? 18.773 -3.120 -22.584 1.00 98.81 169 ASN A CA 1
ATOM 1214 C C . ASN A 1 169 ? 19.532 -4.331 -22.047 1.00 98.81 169 ASN A C 1
ATOM 1216 O O . ASN A 1 169 ? 19.007 -5.071 -21.213 1.00 98.81 169 ASN A O 1
ATOM 1220 N N . GLU A 1 170 ? 20.731 -4.570 -22.564 1.00 98.56 170 GLU A N 1
ATOM 1221 C CA . GLU A 1 170 ? 21.556 -5.699 -22.141 1.00 98.56 170 GLU A CA 1
ATOM 1222 C C . GLU A 1 170 ? 22.088 -5.498 -20.717 1.00 98.56 170 GLU A C 1
ATOM 1224 O O . GLU A 1 170 ? 22.103 -4.386 -20.184 1.00 98.56 170 GLU A O 1
ATOM 1229 N N . ALA A 1 171 ? 22.546 -6.587 -20.096 1.00 98.38 171 ALA A N 1
ATOM 1230 C CA . ALA A 1 171 ? 23.229 -6.516 -18.811 1.00 98.38 171 ALA A CA 1
ATOM 1231 C C . ALA A 1 171 ? 24.400 -5.519 -18.881 1.00 98.38 171 ALA A C 1
ATOM 1233 O O . ALA A 1 171 ? 25.163 -5.517 -19.843 1.00 98.38 171 ALA A O 1
ATOM 1234 N N . GLY A 1 172 ? 24.505 -4.641 -17.881 1.00 97.69 172 GLY A N 1
ATOM 1235 C CA . GLY A 1 172 ? 25.487 -3.550 -17.856 1.00 97.69 172 GLY A CA 1
ATOM 1236 C C . GLY A 1 172 ? 25.133 -2.321 -18.708 1.00 97.69 172 GLY A C 1
ATOM 1237 O O . GLY A 1 172 ? 25.873 -1.342 -18.667 1.00 97.69 172 GLY A O 1
ATOM 1238 N N . GLY A 1 173 ? 24.037 -2.339 -19.472 1.00 98.62 173 GLY A N 1
ATOM 1239 C CA . GLY A 1 173 ? 23.520 -1.166 -20.183 1.00 98.62 173 GLY A CA 1
ATOM 1240 C C . GLY A 1 173 ? 22.679 -0.256 -19.279 1.00 98.62 173 GLY A C 1
ATOM 1241 O O . GLY A 1 173 ? 21.985 -0.727 -18.370 1.00 98.62 173 GLY A O 1
ATOM 1242 N N . LEU A 1 174 ? 22.712 1.053 -19.540 1.00 98.62 174 LEU A N 1
ATOM 1243 C CA . LEU A 1 174 ? 21.935 2.063 -18.815 1.00 98.62 174 LEU A CA 1
ATOM 1244 C C . LEU A 1 174 ? 20.955 2.796 -19.738 1.00 98.62 174 LEU A C 1
ATOM 1246 O O . LEU A 1 174 ? 21.364 3.419 -20.715 1.00 98.62 174 LEU A O 1
ATOM 1250 N N . ILE A 1 175 ? 19.672 2.808 -19.374 1.00 98.25 175 ILE A N 1
ATOM 1251 C CA . ILE A 1 175 ? 18.660 3.679 -19.984 1.00 98.25 175 ILE A CA 1
ATOM 1252 C C . ILE A 1 175 ? 18.195 4.717 -18.962 1.00 98.25 175 ILE A C 1
ATOM 1254 O O . ILE A 1 175 ? 17.698 4.372 -17.890 1.00 98.25 175 ILE A O 1
ATOM 1258 N N . LYS A 1 176 ? 18.276 5.996 -19.332 1.00 96.56 176 LYS A N 1
ATOM 1259 C CA . LYS A 1 176 ? 17.681 7.121 -18.605 1.00 96.56 176 LYS A CA 1
ATOM 1260 C C . LYS A 1 176 ? 16.446 7.592 -19.367 1.00 96.56 176 LYS A C 1
ATOM 1262 O O . LYS A 1 176 ? 16.574 8.226 -20.413 1.00 96.56 176 LYS A O 1
ATOM 1267 N N . ALA A 1 177 ? 15.263 7.271 -18.846 1.00 93.06 177 ALA A N 1
ATOM 1268 C CA . ALA A 1 177 ? 13.988 7.446 -19.547 1.00 93.06 177 ALA A CA 1
ATOM 1269 C C . ALA A 1 177 ? 13.590 8.919 -19.808 1.00 93.06 177 ALA A C 1
ATOM 1271 O O . ALA A 1 177 ? 12.765 9.171 -20.686 1.00 93.06 177 ALA A O 1
ATOM 1272 N N . GLY A 1 178 ? 14.172 9.880 -19.074 1.00 88.94 178 GLY A N 1
ATOM 1273 C CA . GLY A 1 178 ? 13.808 11.310 -19.095 1.00 88.94 178 GLY A CA 1
ATOM 1274 C C . GLY A 1 178 ? 12.301 11.519 -19.021 1.00 88.94 178 GLY A C 1
ATOM 1275 O O . GLY A 1 178 ? 11.657 10.791 -18.289 1.00 88.94 178 GLY A O 1
ATOM 1276 N N . SER A 1 179 ? 11.698 12.465 -19.749 1.00 92.12 179 SER A N 1
ATOM 1277 C CA . SER A 1 179 ? 10.309 12.877 -19.449 1.00 92.12 179 SER A CA 1
ATOM 1278 C C . SER A 1 179 ? 9.231 11.812 -19.712 1.00 92.12 179 SER A C 1
ATOM 1280 O O . SER A 1 179 ? 8.229 11.763 -18.998 1.00 92.12 179 SER A O 1
ATOM 1282 N N . SER A 1 180 ? 9.409 10.937 -20.710 1.00 94.62 180 SER A N 1
ATOM 1283 C CA . SER A 1 180 ? 8.431 9.882 -21.011 1.00 94.62 180 SER A CA 1
ATOM 1284 C C . SER A 1 180 ? 9.047 8.654 -21.675 1.00 94.62 180 SER A C 1
ATOM 1286 O O . SER A 1 180 ? 9.894 8.758 -22.561 1.00 94.62 180 SER A O 1
ATOM 1288 N N . PHE A 1 181 ? 8.564 7.474 -21.295 1.00 97.62 181 PHE A N 1
ATOM 1289 C CA . PHE A 1 181 ? 8.938 6.208 -21.913 1.00 97.62 181 PHE A CA 1
ATOM 1290 C C . PHE A 1 181 ? 7.718 5.297 -22.002 1.00 97.62 181 PHE A C 1
ATOM 1292 O O . PHE A 1 181 ? 7.236 4.784 -20.996 1.00 97.62 181 PHE A O 1
ATOM 1299 N N . ASN A 1 182 ? 7.222 5.079 -23.218 1.00 98.12 182 ASN A N 1
ATOM 1300 C CA . ASN A 1 182 ? 5.979 4.357 -23.459 1.00 98.12 182 ASN A CA 1
ATOM 1301 C C . ASN A 1 182 ? 6.244 3.047 -24.198 1.00 98.12 182 ASN A C 1
ATOM 1303 O O . ASN A 1 182 ? 6.569 3.051 -25.387 1.00 98.12 182 ASN A O 1
ATOM 1307 N N . ASN A 1 183 ? 6.042 1.925 -23.511 1.00 98.44 183 ASN A N 1
ATOM 1308 C CA . ASN A 1 183 ? 5.999 0.596 -24.111 1.00 98.44 183 ASN A CA 1
ATOM 1309 C C . ASN A 1 183 ? 4.539 0.246 -24.432 1.00 98.44 183 ASN A C 1
ATOM 1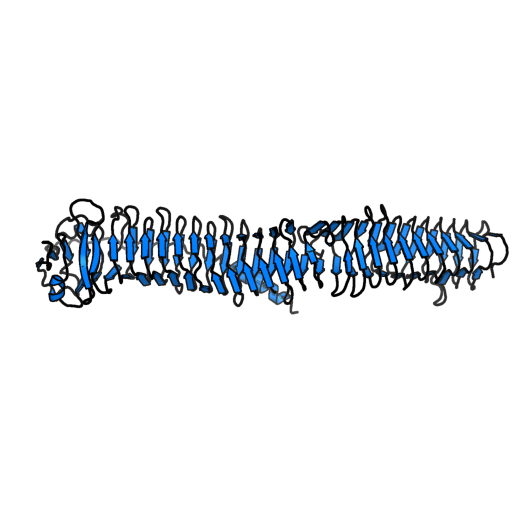311 O O . ASN A 1 183 ? 3.775 -0.111 -23.531 1.00 98.44 183 ASN A O 1
ATOM 1315 N N . VAL A 1 184 ? 4.122 0.451 -25.686 1.00 98.38 184 VAL A N 1
ATOM 1316 C CA . VAL A 1 184 ? 2.708 0.331 -26.083 1.00 98.38 184 VAL A CA 1
ATOM 1317 C C . VAL A 1 184 ? 2.254 -1.117 -26.322 1.00 98.38 184 VAL A C 1
ATOM 1319 O O . VAL A 1 184 ? 3.023 -2.065 -26.203 1.00 98.38 184 VAL A O 1
ATOM 1322 N N . SER A 1 185 ? 0.971 -1.311 -26.632 1.00 98.38 185 SER A N 1
ATOM 1323 C CA . SER A 1 185 ? 0.415 -2.641 -26.903 1.00 98.38 185 SER A CA 1
ATOM 1324 C C . SER A 1 185 ? 1.157 -3.353 -28.041 1.00 98.38 185 SER A C 1
ATOM 1326 O O . SER A 1 185 ? 1.499 -2.726 -29.044 1.00 98.38 185 SER A O 1
ATOM 1328 N N . GLY A 1 186 ? 1.428 -4.649 -27.877 1.00 97.75 186 GLY A N 1
ATOM 1329 C CA . GLY A 1 186 ? 2.160 -5.469 -28.848 1.00 97.75 186 GLY A CA 1
ATOM 1330 C C . GLY A 1 186 ? 3.678 -5.257 -28.875 1.00 97.75 186 GLY A C 1
ATOM 1331 O O . GLY A 1 186 ? 4.388 -6.088 -29.441 1.00 97.75 186 GLY A O 1
ATOM 1332 N N . SER A 1 187 ? 4.203 -4.202 -28.244 1.00 98.56 187 SER A N 1
ATOM 1333 C CA . SER A 1 187 ? 5.644 -3.948 -28.200 1.00 98.56 187 SER A CA 1
ATOM 1334 C C . SER A 1 187 ? 6.332 -4.709 -27.068 1.00 98.56 187 SER A C 1
ATOM 1336 O O . SER A 1 187 ? 5.692 -5.207 -26.140 1.00 98.56 187 SER A O 1
ATOM 1338 N N . THR A 1 188 ? 7.654 -4.850 -27.167 1.00 98.75 188 THR A N 1
ATOM 1339 C CA . THR A 1 188 ? 8.462 -5.629 -26.223 1.00 98.75 188 THR A CA 1
ATOM 1340 C C . THR A 1 188 ? 9.580 -4.782 -25.633 1.00 98.75 188 THR A C 1
ATOM 1342 O O . THR A 1 188 ? 10.357 -4.170 -26.368 1.00 98.75 188 THR A O 1
ATOM 1345 N N . LEU A 1 189 ? 9.693 -4.794 -24.304 1.00 98.75 189 LEU A N 1
ATOM 1346 C CA . LEU A 1 189 ? 10.808 -4.205 -23.572 1.00 98.75 189 LEU A CA 1
ATOM 1347 C C . LEU A 1 189 ? 11.543 -5.272 -22.760 1.00 98.75 189 LEU A C 1
ATOM 1349 O O . LEU A 1 189 ? 11.006 -5.813 -21.799 1.00 98.75 189 LEU A O 1
ATOM 1353 N N . ILE A 1 190 ? 12.797 -5.523 -23.110 1.00 98.75 190 ILE A N 1
ATOM 1354 C CA . ILE A 1 190 ? 13.686 -6.410 -22.362 1.00 98.75 190 ILE A CA 1
ATOM 1355 C C . ILE A 1 190 ? 14.700 -5.538 -21.629 1.00 98.75 190 ILE A C 1
ATOM 1357 O O . ILE A 1 190 ? 15.393 -4.741 -22.260 1.00 98.75 190 ILE A O 1
ATOM 1361 N N . ASN A 1 191 ? 14.795 -5.676 -20.311 1.00 98.62 191 ASN A N 1
ATOM 1362 C CA . ASN A 1 191 ? 15.761 -4.961 -19.487 1.00 98.62 191 ASN A CA 1
ATOM 1363 C C . ASN A 1 191 ? 16.536 -5.923 -18.593 1.00 98.62 191 ASN A C 1
ATOM 1365 O O . ASN A 1 191 ? 16.091 -6.259 -17.505 1.00 98.62 191 ASN A O 1
ATOM 1369 N N . HIS A 1 192 ? 17.728 -6.309 -19.027 1.00 98.56 192 HIS A N 1
ATOM 1370 C CA . HIS A 1 192 ? 18.678 -7.055 -18.200 1.00 98.56 192 HIS A CA 1
ATOM 1371 C C . HIS A 1 1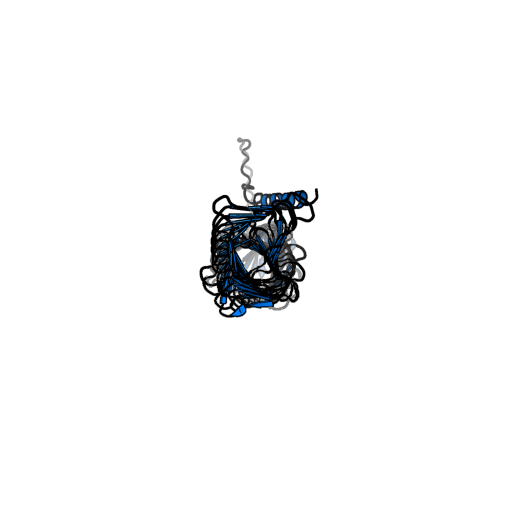92 ? 19.743 -6.135 -17.576 1.00 98.56 192 HIS A C 1
ATOM 1373 O O . HIS A 1 192 ? 20.528 -6.577 -16.744 1.00 98.56 192 HIS A O 1
ATOM 1379 N N . GLY A 1 193 ? 19.789 -4.862 -17.983 1.00 98.50 193 GLY A N 1
ATOM 1380 C CA . GLY A 1 193 ? 20.611 -3.814 -17.378 1.00 98.50 193 GLY A CA 1
ATOM 1381 C C . GLY A 1 193 ? 19.828 -2.964 -16.375 1.00 98.50 193 GLY A C 1
ATOM 1382 O O . GLY A 1 193 ? 18.971 -3.459 -15.641 1.00 98.50 193 GLY A O 1
ATOM 1383 N N . THR A 1 194 ? 20.107 -1.661 -16.365 1.00 98.69 194 THR A N 1
ATOM 1384 C CA . THR A 1 194 ? 19.437 -0.686 -15.494 1.00 98.69 194 THR A CA 1
ATOM 1385 C C . THR A 1 194 ? 18.590 0.297 -16.298 1.00 98.69 194 THR A C 1
ATOM 1387 O O . THR A 1 194 ? 19.082 0.931 -17.231 1.00 98.69 194 THR A O 1
ATOM 1390 N N . ILE A 1 195 ? 17.336 0.486 -15.885 1.00 98.44 195 ILE A N 1
ATOM 1391 C CA . ILE A 1 195 ? 16.495 1.616 -16.298 1.00 98.44 195 ILE A CA 1
ATOM 1392 C C . ILE A 1 195 ? 16.305 2.545 -15.099 1.00 98.44 195 ILE A C 1
ATOM 1394 O O . ILE A 1 195 ? 15.884 2.103 -14.030 1.00 98.44 195 ILE A O 1
ATOM 1398 N N . THR A 1 196 ? 16.557 3.838 -15.295 1.00 97.12 196 THR A N 1
ATOM 1399 C CA . THR A 1 196 ? 16.237 4.893 -14.325 1.00 97.12 196 THR A CA 1
ATOM 1400 C C . THR A 1 196 ? 15.134 5.797 -14.871 1.00 97.12 196 THR A C 1
ATOM 1402 O O . THR A 1 196 ? 15.298 6.423 -15.925 1.00 97.12 196 THR A O 1
ATOM 1405 N N . ALA A 1 197 ? 14.032 5.883 -14.135 1.00 95.56 197 ALA A N 1
ATOM 1406 C CA . ALA A 1 197 ? 12.868 6.713 -14.411 1.00 95.56 197 ALA A CA 1
ATOM 1407 C C . ALA A 1 197 ? 12.797 7.877 -13.408 1.00 95.56 197 ALA A C 1
ATOM 1409 O O . ALA A 1 197 ? 11.893 7.948 -12.581 1.00 95.56 197 ALA A O 1
ATOM 1410 N N . SER A 1 198 ? 13.774 8.781 -13.480 1.00 91.62 198 SER A N 1
ATOM 1411 C CA . SER A 1 198 ? 13.780 10.034 -12.715 1.00 91.62 198 SER A CA 1
ATOM 1412 C C . SER A 1 198 ? 13.073 11.122 -13.513 1.00 91.62 198 SER A C 1
ATOM 1414 O O . SER A 1 198 ? 13.368 11.290 -14.697 1.00 91.62 198 SER A O 1
ATOM 1416 N N . ASP A 1 199 ? 12.124 11.820 -12.888 1.00 88.38 199 ASP A N 1
ATOM 1417 C CA . ASP A 1 199 ? 11.281 12.831 -13.546 1.00 88.38 199 ASP A CA 1
ATOM 1418 C C . ASP A 1 199 ? 10.603 12.328 -14.837 1.00 88.38 199 ASP A C 1
ATOM 1420 O O . ASP A 1 199 ? 10.429 13.060 -15.814 1.00 88.38 199 ASP A O 1
ATOM 1424 N N . SER A 1 200 ? 10.238 11.042 -14.838 1.00 92.88 200 SER A N 1
ATOM 1425 C CA . SER A 1 200 ? 9.728 10.323 -16.003 1.00 92.88 200 SER A CA 1
ATOM 1426 C C . SER A 1 200 ? 8.305 9.843 -15.822 1.00 92.88 200 SER A C 1
ATOM 1428 O O . SER A 1 200 ? 7.924 9.399 -14.745 1.00 92.88 200 SER A O 1
ATOM 1430 N N . VAL A 1 201 ? 7.548 9.797 -16.913 1.00 96.62 201 VAL A N 1
ATOM 1431 C CA . VAL A 1 201 ? 6.375 8.928 -17.022 1.00 96.62 201 VAL A CA 1
ATOM 1432 C C . VAL A 1 201 ? 6.775 7.669 -17.780 1.00 96.62 201 VAL A C 1
ATOM 1434 O O . VAL A 1 201 ? 6.802 7.655 -19.011 1.00 96.62 201 VAL A O 1
ATOM 1437 N N . PHE A 1 202 ? 7.074 6.605 -17.042 1.00 98.19 202 PHE A N 1
ATOM 1438 C CA . PHE A 1 202 ? 7.383 5.296 -17.597 1.00 98.19 202 PHE A CA 1
ATOM 1439 C C . PHE A 1 202 ? 6.120 4.433 -17.611 1.00 98.19 202 PHE A C 1
ATOM 1441 O O . PHE A 1 202 ? 5.574 4.110 -16.558 1.00 98.19 202 PHE A O 1
ATOM 1448 N N . MET A 1 203 ? 5.642 4.051 -18.792 1.00 98.50 203 MET A N 1
ATOM 1449 C CA . MET A 1 203 ? 4.387 3.324 -18.963 1.00 98.50 203 MET A CA 1
ATOM 1450 C C . MET A 1 203 ? 4.597 1.959 -19.613 1.00 98.50 203 MET A C 1
ATOM 1452 O O . MET A 1 203 ? 5.143 1.851 -20.713 1.00 98.50 203 MET A O 1
ATOM 1456 N N . LEU A 1 204 ? 4.045 0.930 -18.968 1.00 98.62 204 LEU A N 1
ATOM 1457 C CA . LEU A 1 204 ? 3.784 -0.372 -19.573 1.00 98.62 204 LEU A CA 1
ATOM 1458 C C . LEU A 1 204 ? 2.294 -0.457 -19.919 1.00 98.62 204 LEU A C 1
ATOM 1460 O O . LEU A 1 204 ? 1.440 -0.535 -19.032 1.00 98.62 204 LEU A O 1
ATOM 1464 N N . ALA A 1 205 ? 1.973 -0.394 -21.211 1.00 98.56 205 ALA A N 1
ATOM 1465 C CA . ALA A 1 205 ? 0.594 -0.415 -21.686 1.00 98.56 205 ALA A CA 1
ATOM 1466 C C . ALA A 1 205 ? -0.033 -1.814 -21.593 1.00 98.56 205 ALA A C 1
ATOM 1468 O O . ALA A 1 205 ? 0.668 -2.832 -21.562 1.00 98.56 205 ALA A O 1
ATOM 1469 N N . GLN A 1 206 ? -1.364 -1.866 -21.630 1.00 98.25 206 GLN A N 1
ATOM 1470 C CA . GLN A 1 206 ? -2.104 -3.114 -21.780 1.00 98.25 206 GLN A CA 1
ATOM 1471 C C . GLN A 1 206 ? -1.663 -3.863 -23.049 1.00 98.25 206 GLN A C 1
ATOM 1473 O O . GLN A 1 206 ? -1.545 -3.277 -24.126 1.00 98.25 206 GLN A O 1
ATOM 1478 N N . GLY A 1 207 ? -1.399 -5.165 -22.922 1.00 97.62 207 GLY A N 1
ATOM 1479 C CA . GLY A 1 207 ? -0.932 -6.006 -24.031 1.00 97.62 207 GLY A CA 1
ATOM 1480 C C . GLY A 1 207 ? 0.521 -5.760 -24.464 1.00 97.62 207 GLY A C 1
ATOM 1481 O O . GLY A 1 207 ? 0.959 -6.337 -25.454 1.00 97.62 207 GLY A O 1
ATOM 1482 N N . SER A 1 208 ? 1.274 -4.909 -23.758 1.00 98.62 208 SER A N 1
ATOM 1483 C CA . SER A 1 208 ? 2.725 -4.788 -23.951 1.00 98.62 208 SER A CA 1
ATOM 1484 C C . SER A 1 208 ? 3.464 -5.949 -23.277 1.00 98.62 208 SER A C 1
ATOM 1486 O O . SER A 1 208 ? 2.998 -6.489 -22.271 1.00 98.62 208 SER A O 1
ATOM 1488 N N . ASN A 1 209 ? 4.635 -6.320 -23.787 1.00 98.38 209 ASN A N 1
ATOM 1489 C CA . ASN A 1 209 ? 5.496 -7.355 -23.216 1.00 98.38 209 ASN A CA 1
ATOM 1490 C C . ASN A 1 209 ? 6.667 -6.730 -22.455 1.00 98.38 209 ASN A C 1
ATOM 1492 O O . ASN A 1 209 ? 7.240 -5.731 -22.899 1.00 98.38 209 ASN A O 1
ATOM 1496 N N . TYR A 1 210 ? 7.045 -7.348 -21.335 1.00 98.50 210 TYR A N 1
ATOM 1497 C CA . TYR A 1 210 ? 8.260 -7.010 -20.604 1.00 98.50 210 TYR A CA 1
ATOM 1498 C C . TYR A 1 210 ? 9.022 -8.271 -20.187 1.00 98.50 210 TYR A C 1
ATOM 1500 O O . TYR A 1 210 ? 8.416 -9.319 -19.947 1.00 98.50 210 TYR A O 1
ATOM 1508 N N . ASP A 1 211 ? 10.339 -8.140 -20.075 1.00 98.44 211 ASP A N 1
ATOM 1509 C CA . ASP A 1 211 ? 11.207 -9.093 -19.389 1.00 98.44 211 ASP A CA 1
ATOM 1510 C C . ASP A 1 211 ? 12.364 -8.343 -18.730 1.00 98.44 211 ASP A C 1
ATOM 1512 O O . ASP A 1 211 ? 13.255 -7.831 -19.407 1.00 98.44 211 ASP A O 1
ATOM 1516 N N . PHE A 1 212 ? 12.317 -8.222 -17.409 1.00 98.44 212 PHE A N 1
ATOM 1517 C CA . PHE A 1 212 ? 13.333 -7.553 -16.604 1.00 98.44 212 PHE A CA 1
ATOM 1518 C C . PHE A 1 212 ? 14.236 -8.551 -15.868 1.00 98.44 212 PHE A C 1
ATOM 1520 O O . PHE A 1 212 ? 14.845 -8.206 -14.857 1.00 98.44 212 PHE A O 1
ATOM 1527 N N . THR A 1 213 ? 14.323 -9.799 -16.340 1.00 98.12 213 THR A N 1
ATOM 1528 C CA . THR A 1 213 ? 15.115 -10.843 -15.682 1.00 98.12 213 THR A CA 1
ATOM 1529 C C . THR A 1 213 ? 16.565 -10.408 -15.477 1.00 98.12 213 THR A C 1
ATOM 1531 O O . THR A 1 213 ? 17.270 -10.050 -16.415 1.00 98.12 213 THR A O 1
ATOM 1534 N N . GLY A 1 214 ? 17.010 -10.415 -14.217 1.00 96.81 214 GLY A N 1
ATOM 1535 C CA . GLY A 1 214 ? 18.352 -9.974 -13.817 1.00 96.81 214 GLY A CA 1
ATOM 1536 C C . GLY A 1 214 ? 18.600 -8.461 -13.905 1.00 96.81 214 GLY A C 1
ATOM 1537 O O . GLY A 1 214 ? 19.642 -8.001 -13.445 1.00 96.81 214 GLY A O 1
ATOM 1538 N N . GLY A 1 215 ? 17.661 -7.686 -14.450 1.00 98.50 215 GLY A N 1
ATOM 1539 C CA . GLY A 1 215 ? 17.757 -6.237 -14.550 1.00 98.50 215 GLY A CA 1
ATOM 1540 C C . GLY A 1 215 ? 17.235 -5.503 -13.321 1.00 98.50 215 GLY A C 1
ATOM 1541 O O . GLY A 1 215 ? 16.604 -6.069 -12.425 1.00 98.50 215 GLY A O 1
ATOM 1542 N N . THR A 1 216 ? 17.493 -4.197 -13.298 1.00 98.56 216 THR A N 1
ATOM 1543 C CA . THR A 1 216 ? 17.001 -3.271 -12.273 1.00 98.56 216 THR A CA 1
ATOM 1544 C C . THR A 1 216 ? 16.184 -2.151 -12.910 1.00 98.56 216 THR A C 1
ATOM 1546 O O . THR A 1 216 ? 16.610 -1.532 -13.887 1.00 98.56 216 THR A O 1
ATOM 1549 N N . PHE A 1 217 ? 15.027 -1.856 -12.328 1.00 98.31 217 PHE A N 1
ATOM 1550 C CA . PHE A 1 217 ? 14.246 -0.656 -12.599 1.00 98.31 217 PHE A CA 1
ATOM 1551 C C . PHE A 1 217 ? 14.237 0.237 -11.355 1.00 98.31 217 PHE A C 1
ATOM 1553 O O . PHE A 1 217 ? 13.931 -0.226 -10.256 1.00 98.31 217 PHE A O 1
ATOM 1560 N N . ILE A 1 218 ? 14.568 1.515 -11.528 1.00 97.81 218 ILE A N 1
ATOM 1561 C CA . ILE A 1 218 ? 14.601 2.512 -10.454 1.00 97.81 218 ILE A CA 1
ATOM 1562 C C . ILE A 1 218 ? 13.623 3.627 -10.806 1.00 97.81 218 ILE A C 1
ATOM 1564 O O . ILE A 1 218 ? 13.816 4.323 -11.803 1.00 97.81 218 ILE A O 1
ATOM 1568 N N . ASN A 1 219 ? 12.594 3.802 -9.982 1.00 97.38 219 ASN A N 1
ATOM 1569 C CA . ASN A 1 219 ? 11.707 4.958 -10.019 1.00 97.38 219 ASN A CA 1
ATOM 1570 C C . ASN A 1 219 ? 12.100 5.910 -8.895 1.00 97.38 219 ASN A C 1
ATOM 1572 O O . ASN A 1 219 ? 12.115 5.503 -7.733 1.00 97.38 219 ASN A O 1
ATOM 1576 N N . SER A 1 220 ? 12.418 7.153 -9.233 1.00 94.50 220 SER A N 1
ATOM 1577 C CA . SER A 1 220 ? 12.928 8.128 -8.269 1.00 94.50 220 SER A CA 1
ATOM 1578 C C . SER A 1 220 ? 12.483 9.544 -8.607 1.00 94.50 220 SER A C 1
ATOM 1580 O O . SER A 1 220 ? 12.008 9.790 -9.712 1.00 94.50 220 SER A O 1
ATOM 1582 N N . SER A 1 221 ? 12.669 10.466 -7.658 1.00 91.50 221 SER A N 1
ATOM 1583 C CA . SER A 1 221 ? 12.194 11.860 -7.695 1.00 91.50 221 SER A CA 1
ATOM 1584 C C . SER A 1 221 ? 10.680 12.033 -7.530 1.00 91.50 221 SER A C 1
ATOM 1586 O O . SER A 1 221 ? 9.895 11.129 -7.800 1.00 91.50 221 SER A O 1
ATOM 1588 N N . ALA A 1 222 ? 10.266 13.244 -7.135 1.00 84.50 222 ALA A N 1
ATOM 1589 C CA . ALA A 1 222 ? 8.860 13.626 -6.955 1.00 84.50 222 ALA A CA 1
ATOM 1590 C C . ALA A 1 222 ? 8.003 13.517 -8.234 1.00 84.50 222 ALA A C 1
ATOM 1592 O O . ALA A 1 222 ? 6.777 13.462 -8.167 1.00 84.50 222 ALA A O 1
ATOM 1593 N N . GLN A 1 223 ? 8.638 13.532 -9.409 1.00 88.06 223 GLN A N 1
ATOM 1594 C CA . GLN A 1 223 ? 7.955 13.456 -10.704 1.00 88.06 223 GLN A CA 1
ATOM 1595 C C . GLN A 1 223 ? 8.106 12.077 -11.364 1.00 88.06 223 GLN A C 1
ATOM 1597 O O . GLN A 1 223 ? 7.419 11.805 -12.350 1.00 88.06 223 GLN A O 1
ATOM 1602 N N . GLY A 1 224 ? 8.976 11.207 -10.835 1.00 94.31 224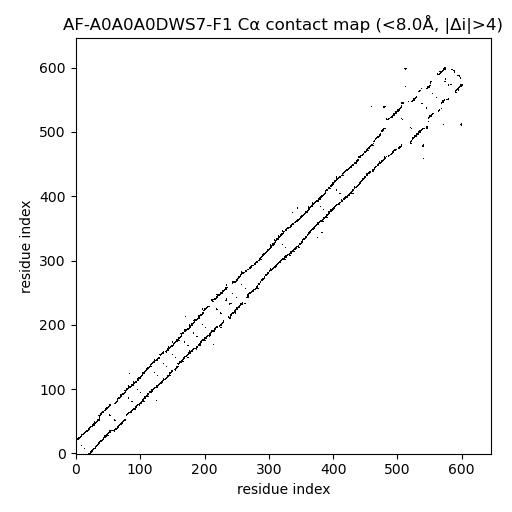 GLY A N 1
ATOM 1603 C CA . GLY A 1 224 ? 9.139 9.836 -11.304 1.00 94.31 224 GLY A CA 1
ATOM 1604 C C . GLY A 1 224 ? 7.860 9.033 -11.121 1.00 94.31 224 GLY A C 1
ATOM 1605 O O . GLY A 1 224 ? 7.329 8.892 -10.017 1.00 94.31 224 GLY A O 1
ATOM 1606 N N . ARG A 1 225 ? 7.339 8.501 -12.223 1.00 97.06 225 ARG A N 1
ATOM 1607 C CA . ARG A 1 225 ? 6.086 7.766 -12.264 1.00 97.06 225 ARG A CA 1
ATOM 1608 C C . ARG A 1 225 ? 6.216 6.489 -13.080 1.00 97.06 225 ARG A C 1
ATOM 1610 O O . ARG A 1 225 ? 6.350 6.539 -14.300 1.00 97.06 225 ARG A O 1
ATOM 1617 N N . LEU A 1 226 ? 6.031 5.351 -12.418 1.00 98.19 226 LEU A N 1
ATOM 1618 C CA . LEU A 1 226 ? 5.785 4.063 -13.061 1.00 98.19 226 LEU A CA 1
ATOM 1619 C C . LEU A 1 226 ? 4.271 3.863 -13.227 1.00 98.19 226 LEU A C 1
ATOM 1621 O O . LEU A 1 226 ? 3.527 3.886 -12.249 1.00 98.19 226 LEU A O 1
ATOM 1625 N N . VAL A 1 227 ? 3.805 3.678 -14.460 1.00 98.56 227 VAL A N 1
ATOM 1626 C CA . VAL A 1 227 ? 2.399 3.432 -14.806 1.00 98.56 227 VAL A CA 1
ATOM 1627 C C . VAL A 1 227 ? 2.238 2.013 -15.336 1.00 98.56 227 VAL A C 1
ATOM 1629 O O . VAL A 1 227 ? 2.782 1.662 -16.386 1.00 98.56 227 VAL A O 1
ATOM 1632 N N . LEU A 1 228 ? 1.445 1.214 -14.629 1.00 98.69 228 LEU A N 1
ATOM 1633 C CA . LEU A 1 228 ? 1.132 -0.164 -14.980 1.00 98.69 228 LEU A CA 1
ATOM 1634 C C . LEU A 1 228 ? -0.320 -0.257 -15.454 1.00 98.69 228 LEU A C 1
ATOM 1636 O O . LEU A 1 228 ? -1.246 -0.312 -14.649 1.00 98.69 228 LEU A O 1
ATOM 1640 N N . ASN A 1 229 ? -0.505 -0.305 -16.774 1.00 98.50 229 ASN A N 1
ATOM 1641 C CA . ASN A 1 229 ? -1.791 -0.623 -17.413 1.00 98.50 229 ASN A CA 1
ATOM 1642 C C . ASN A 1 229 ? -1.877 -2.108 -17.800 1.00 98.50 229 ASN A C 1
ATOM 1644 O O . ASN A 1 229 ? -2.703 -2.508 -18.619 1.00 98.50 229 ASN A O 1
ATOM 1648 N N . ARG A 1 230 ? -0.969 -2.924 -17.266 1.00 98.06 230 ARG A N 1
ATOM 1649 C CA . ARG A 1 230 ? -0.891 -4.363 -17.485 1.00 98.06 230 ARG A CA 1
ATOM 1650 C C . ARG A 1 230 ? -0.414 -5.057 -16.222 1.00 98.06 230 ARG A C 1
ATOM 1652 O O . ARG A 1 230 ? 0.195 -4.423 -15.362 1.00 98.06 230 ARG A O 1
ATOM 1659 N N . ASP A 1 231 ? -0.631 -6.363 -16.172 1.00 98.50 231 ASP A N 1
ATOM 1660 C CA . ASP A 1 231 ? -0.264 -7.166 -15.014 1.00 98.50 231 ASP A CA 1
ATOM 1661 C C . ASP A 1 231 ? 1.246 -7.158 -14.780 1.00 98.50 231 ASP A C 1
ATOM 1663 O O . ASP A 1 231 ? 2.020 -7.275 -15.740 1.00 98.50 231 ASP A O 1
ATOM 1667 N N . PHE A 1 232 ? 1.638 -7.044 -13.512 1.00 98.69 232 PHE A N 1
ATOM 1668 C CA . PHE A 1 232 ? 3.023 -7.018 -13.051 1.00 98.69 232 PHE A CA 1
ATOM 1669 C C . PHE A 1 232 ? 3.133 -7.697 -11.679 1.00 98.69 232 PHE A C 1
ATOM 1671 O O . PHE A 1 232 ? 2.281 -7.503 -10.814 1.00 98.69 232 PHE A O 1
ATOM 1678 N N . ALA A 1 233 ? 4.189 -8.478 -11.455 1.00 98.44 233 ALA A N 1
ATOM 1679 C CA . ALA A 1 233 ? 4.361 -9.246 -10.224 1.00 98.44 233 ALA A CA 1
ATOM 1680 C C . ALA A 1 233 ? 5.765 -9.065 -9.637 1.00 98.44 233 ALA A C 1
ATOM 1682 O O . ALA A 1 233 ? 6.739 -9.604 -10.156 1.00 98.44 233 ALA A O 1
ATOM 1683 N N . PHE A 1 234 ? 5.869 -8.333 -8.530 1.00 98.56 234 PHE A N 1
ATOM 1684 C CA . PHE A 1 234 ? 7.110 -8.215 -7.773 1.00 98.56 234 PHE A CA 1
ATOM 1685 C C . PHE A 1 234 ? 7.564 -9.578 -7.250 1.00 98.56 234 PHE A C 1
ATOM 1687 O O . PHE A 1 234 ? 6.757 -10.332 -6.702 1.00 98.56 234 PHE A O 1
ATOM 1694 N N . GLY A 1 235 ? 8.862 -9.853 -7.395 1.00 97.25 235 GLY A N 1
ATOM 1695 C CA . GLY A 1 235 ? 9.519 -11.085 -6.959 1.00 97.25 235 GLY A CA 1
ATOM 1696 C C . GLY A 1 235 ? 9.541 -12.210 -7.993 1.00 97.25 235 GLY A C 1
ATOM 1697 O O . GLY A 1 235 ? 10.269 -13.182 -7.810 1.00 97.25 235 GLY A O 1
ATOM 1698 N N . GLU A 1 236 ? 8.802 -12.096 -9.099 1.00 97.06 236 GLU A N 1
ATOM 1699 C CA . GLU A 1 236 ? 8.986 -13.011 -10.228 1.00 97.06 236 GLU A CA 1
ATOM 1700 C C . GLU A 1 236 ? 10.244 -12.632 -11.014 1.00 97.06 236 GLU A C 1
ATOM 1702 O O . GLU A 1 236 ? 10.565 -11.451 -11.146 1.00 97.06 236 GLU A O 1
ATOM 1707 N N . ALA A 1 237 ? 10.930 -13.620 -11.601 1.00 96.00 237 ALA A N 1
ATOM 1708 C CA . ALA A 1 237 ? 12.159 -13.382 -12.362 1.00 96.00 237 ALA A CA 1
ATOM 1709 C C . ALA A 1 237 ? 11.981 -12.278 -13.420 1.00 96.00 237 ALA A C 1
ATOM 1711 O O . ALA A 1 237 ? 12.776 -11.344 -13.473 1.00 96.00 237 ALA A O 1
ATOM 1712 N N . LYS A 1 238 ? 10.867 -12.315 -14.168 1.00 96.69 238 LYS A N 1
ATOM 1713 C CA . LYS A 1 238 ? 10.543 -11.333 -15.214 1.00 96.69 238 LYS A CA 1
ATOM 1714 C C . LYS A 1 238 ? 10.392 -9.902 -14.708 1.00 96.69 238 LYS A C 1
ATOM 1716 O O . LYS A 1 238 ? 10.464 -8.993 -15.524 1.00 96.69 238 LYS A O 1
ATOM 1721 N N . ALA A 1 239 ? 10.118 -9.672 -13.426 1.00 97.44 239 ALA A N 1
ATOM 1722 C CA . ALA A 1 239 ? 9.984 -8.320 -12.884 1.00 97.44 239 ALA A CA 1
ATOM 1723 C C . ALA A 1 239 ? 11.333 -7.677 -12.542 1.00 97.44 239 ALA A C 1
ATOM 1725 O O . ALA A 1 239 ? 11.397 -6.454 -12.413 1.00 97.44 239 ALA A O 1
ATOM 1726 N N . GLY A 1 240 ? 12.401 -8.476 -12.438 1.00 97.75 240 GLY A N 1
ATOM 1727 C CA . GLY A 1 240 ? 13.705 -7.997 -11.999 1.00 97.75 240 GLY A CA 1
ATOM 1728 C C . GLY A 1 240 ? 13.658 -7.372 -10.605 1.00 97.75 240 GLY A C 1
ATOM 1729 O O . GLY A 1 240 ? 12.722 -7.574 -9.828 1.00 97.75 240 GLY A O 1
ATOM 1730 N N . ALA A 1 241 ? 14.681 -6.584 -10.289 1.00 97.81 241 ALA A N 1
ATOM 1731 C CA . ALA A 1 241 ? 14.681 -5.751 -9.096 1.00 97.81 241 ALA A CA 1
ATOM 1732 C C . ALA A 1 241 ? 13.960 -4.427 -9.382 1.00 97.81 241 ALA A C 1
ATOM 1734 O O . ALA A 1 241 ? 14.345 -3.695 -10.295 1.00 97.81 241 ALA A O 1
ATOM 1735 N N . VAL A 1 242 ? 12.955 -4.081 -8.575 1.00 98.12 242 VAL A N 1
ATOM 1736 C CA . VAL A 1 242 ? 12.253 -2.794 -8.673 1.00 98.12 242 VAL A CA 1
ATOM 1737 C C . VAL A 1 242 ? 12.486 -1.971 -7.414 1.00 98.12 242 VAL A C 1
ATOM 1739 O O . VAL A 1 242 ? 12.137 -2.391 -6.310 1.00 98.12 242 VAL A O 1
ATOM 1742 N N . LYS A 1 243 ? 13.056 -0.778 -7.592 1.00 97.19 243 LYS A N 1
ATOM 1743 C CA . LYS A 1 243 ? 13.276 0.208 -6.532 1.00 97.19 243 LYS A CA 1
ATOM 1744 C C . LYS A 1 243 ? 12.307 1.370 -6.717 1.00 97.19 243 LYS A C 1
ATOM 1746 O O . LYS A 1 243 ? 12.310 2.011 -7.766 1.00 97.19 243 LYS A O 1
ATOM 1751 N N . LEU A 1 244 ? 11.475 1.608 -5.708 1.00 97.12 244 LEU A N 1
ATOM 1752 C CA . LEU A 1 244 ? 10.511 2.707 -5.662 1.00 97.12 244 LEU A CA 1
ATOM 1753 C C . LEU A 1 244 ? 10.975 3.670 -4.576 1.00 97.12 244 LEU A C 1
ATOM 1755 O O . LEU A 1 244 ? 10.680 3.468 -3.399 1.00 97.12 244 LEU A O 1
ATOM 1759 N N . GLU A 1 245 ? 11.778 4.649 -4.975 1.00 96.12 245 GLU A N 1
ATOM 1760 C CA . GLU A 1 245 ? 12.443 5.567 -4.055 1.00 96.12 245 GLU A CA 1
ATOM 1761 C C . GLU A 1 245 ? 11.489 6.668 -3.578 1.00 96.12 245 GLU A C 1
ATOM 1763 O O . GLU A 1 245 ? 10.429 6.910 -4.169 1.00 96.12 245 GLU A O 1
ATOM 1768 N N . GLN A 1 246 ? 11.886 7.349 -2.504 1.00 94.75 246 GLN A N 1
ATOM 1769 C CA . GLN A 1 246 ? 11.110 8.419 -1.889 1.00 94.75 246 GLN A CA 1
ATOM 1770 C C . GLN A 1 246 ? 10.705 9.499 -2.906 1.00 94.75 246 GLN A C 1
ATOM 1772 O O . GLN A 1 246 ? 11.486 9.911 -3.767 1.00 94.75 246 GLN A O 1
ATOM 1777 N N . GLY A 1 247 ? 9.457 9.958 -2.799 1.00 91.88 247 GLY A N 1
ATOM 1778 C CA . GLY A 1 247 ? 8.855 10.954 -3.688 1.00 91.88 247 GLY A CA 1
ATOM 1779 C C . GLY A 1 247 ? 8.334 10.390 -5.012 1.00 91.88 247 GLY A C 1
ATOM 1780 O O . GLY A 1 247 ? 7.469 11.008 -5.625 1.00 91.88 247 GLY A O 1
ATOM 1781 N N . SER A 1 248 ? 8.789 9.212 -5.441 1.00 96.81 248 SER A N 1
ATOM 1782 C CA . SER A 1 248 ? 8.302 8.608 -6.681 1.00 96.81 248 SER A CA 1
ATOM 1783 C C . SER A 1 248 ? 6.876 8.073 -6.542 1.00 96.81 248 SER A C 1
ATOM 1785 O O . SER A 1 248 ? 6.371 7.863 -5.443 1.00 96.81 248 SER A O 1
ATOM 1787 N N . THR A 1 249 ? 6.202 7.849 -7.668 1.00 97.94 249 THR A N 1
ATOM 1788 C CA . THR A 1 249 ? 4.838 7.312 -7.708 1.00 97.94 249 THR A CA 1
ATOM 1789 C C . THR A 1 249 ? 4.751 6.036 -8.543 1.00 97.94 249 THR A C 1
ATOM 1791 O O . THR A 1 249 ? 5.114 6.020 -9.718 1.00 97.94 249 THR A O 1
ATOM 1794 N N . LEU A 1 250 ? 4.150 4.988 -7.993 1.00 98.56 250 LEU A N 1
ATOM 1795 C CA . LEU A 1 250 ? 3.635 3.841 -8.735 1.00 98.56 250 LEU A CA 1
ATOM 1796 C C . LEU A 1 250 ? 2.122 3.993 -8.935 1.00 98.56 250 LEU A C 1
ATOM 1798 O O . LEU A 1 250 ? 1.379 4.218 -7.982 1.00 98.56 250 LEU A O 1
ATOM 1802 N N . ARG 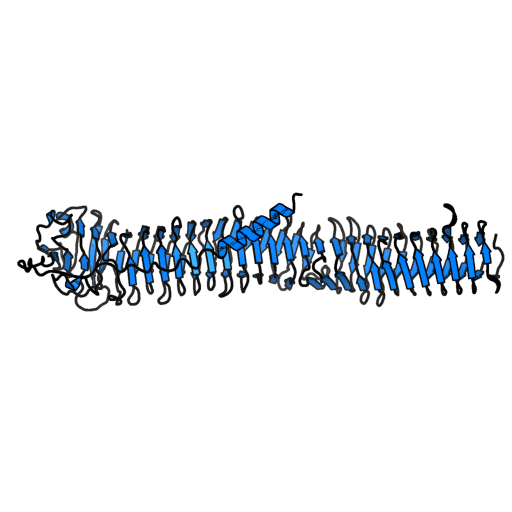A 1 251 ? 1.645 3.860 -10.176 1.00 98.69 251 ARG A N 1
ATOM 1803 C CA . ARG A 1 251 ? 0.217 3.838 -10.521 1.00 98.69 251 ARG A CA 1
ATOM 1804 C C . ARG A 1 251 ? -0.165 2.483 -11.087 1.00 98.69 251 ARG A C 1
ATOM 1806 O O . ARG A 1 251 ? 0.297 2.119 -12.167 1.00 98.69 251 ARG A O 1
ATOM 1813 N N . ASN A 1 252 ? -1.030 1.776 -10.376 1.00 98.81 252 ASN A N 1
ATOM 1814 C CA . ASN A 1 252 ? -1.594 0.516 -10.825 1.00 98.81 252 ASN A CA 1
ATOM 1815 C C . ASN A 1 252 ? -3.014 0.712 -11.366 1.00 98.81 252 ASN A C 1
ATOM 1817 O O . ASN A 1 252 ? -3.879 1.218 -10.649 1.00 98.81 252 ASN A O 1
ATOM 1821 N N . TYR A 1 253 ? -3.240 0.265 -12.601 1.00 98.56 253 TYR A N 1
ATOM 1822 C CA . TYR A 1 253 ? -4.549 0.184 -13.257 1.00 98.56 253 TYR A CA 1
ATOM 1823 C C . TYR A 1 253 ? -4.905 -1.259 -13.680 1.00 98.56 253 TYR A C 1
ATOM 1825 O O . TYR A 1 253 ? -5.905 -1.461 -14.362 1.00 98.56 253 TYR A O 1
ATOM 1833 N N . ALA A 1 254 ? -4.089 -2.255 -13.312 1.00 98.50 254 ALA A N 1
ATOM 1834 C CA . ALA A 1 254 ? -4.234 -3.666 -13.692 1.00 98.50 254 ALA A CA 1
ATOM 1835 C C . ALA A 1 254 ? -3.987 -4.588 -12.477 1.00 98.50 254 ALA A C 1
ATOM 1837 O O . ALA A 1 254 ? -4.202 -4.161 -11.340 1.00 98.50 254 ALA A O 1
ATOM 1838 N N . ASN A 1 255 ? -3.557 -5.842 -12.671 1.00 98.56 255 ASN A N 1
ATOM 1839 C CA . ASN A 1 255 ? -3.199 -6.717 -11.552 1.00 98.56 255 ASN A CA 1
ATOM 1840 C C . ASN A 1 255 ? -1.730 -6.522 -11.150 1.00 98.56 255 ASN A C 1
ATOM 1842 O O . ASN A 1 255 ? -0.810 -6.960 -11.843 1.00 98.56 255 ASN A O 1
ATOM 1846 N N . LEU A 1 256 ? -1.509 -5.899 -9.997 1.00 98.81 256 LEU A N 1
ATOM 1847 C CA . LEU A 1 256 ? -0.208 -5.777 -9.357 1.00 98.81 256 LEU A CA 1
ATOM 1848 C C . LEU A 1 256 ? -0.103 -6.789 -8.220 1.00 98.81 256 LEU A C 1
ATOM 1850 O O . LEU A 1 256 ? -0.930 -6.793 -7.311 1.00 98.81 256 LEU A O 1
ATOM 1854 N N . LYS A 1 257 ? 0.928 -7.629 -8.242 1.00 98.62 257 LYS A N 1
ATOM 1855 C CA . LYS A 1 257 ? 1.127 -8.677 -7.238 1.00 98.62 257 LYS A CA 1
ATOM 1856 C C . LYS A 1 257 ? 2.457 -8.525 -6.512 1.00 98.62 257 LYS A C 1
ATOM 1858 O O . LYS A 1 257 ? 3.469 -8.219 -7.133 1.00 98.62 257 LYS A O 1
ATOM 1863 N N . VAL A 1 258 ? 2.473 -8.817 -5.215 1.00 98.81 258 VAL A N 1
ATOM 1864 C CA . VAL A 1 258 ? 3.691 -9.146 -4.459 1.00 98.81 258 VAL A CA 1
ATOM 1865 C C . VAL A 1 258 ? 3.641 -10.639 -4.166 1.00 98.81 258 VAL A C 1
ATOM 1867 O O . VAL A 1 258 ? 2.760 -11.089 -3.428 1.00 98.81 258 VAL A O 1
ATOM 1870 N N . ILE A 1 259 ? 4.525 -11.431 -4.780 1.00 98.38 259 ILE A N 1
ATOM 1871 C CA . ILE A 1 259 ? 4.463 -12.893 -4.635 1.00 98.38 259 ILE A CA 1
ATOM 1872 C C . ILE A 1 259 ? 4.829 -13.351 -3.220 1.00 98.38 259 ILE A C 1
ATOM 1874 O O . ILE A 1 259 ? 5.527 -12.659 -2.484 1.00 98.38 259 ILE A O 1
ATOM 1878 N N . ALA A 1 260 ? 4.370 -14.547 -2.849 1.00 98.31 260 ALA A N 1
ATOM 1879 C CA . ALA A 1 260 ? 4.702 -15.155 -1.566 1.00 98.31 260 ALA A CA 1
ATOM 1880 C C . ALA A 1 260 ? 6.224 -15.320 -1.404 1.00 98.31 260 ALA A C 1
ATOM 1882 O O . ALA A 1 260 ? 6.916 -15.681 -2.353 1.00 98.31 260 ALA A O 1
ATOM 1883 N N . GLY A 1 261 ? 6.733 -15.051 -0.201 1.00 97.69 261 GLY A N 1
ATOM 1884 C CA . GLY A 1 261 ? 8.163 -15.134 0.115 1.00 97.69 261 GLY A CA 1
ATOM 1885 C C . GLY A 1 261 ? 9.015 -13.959 -0.382 1.00 97.69 261 GLY A C 1
ATOM 1886 O O . GLY A 1 261 ? 10.198 -13.911 -0.060 1.00 97.69 261 GLY A O 1
ATOM 1887 N N . TYR A 1 262 ? 8.441 -13.002 -1.121 1.00 98.44 262 TYR A N 1
ATOM 1888 C CA . TYR A 1 262 ? 9.147 -11.800 -1.564 1.00 98.44 262 TYR A CA 1
ATOM 1889 C C . TYR A 1 262 ? 8.769 -10.578 -0.720 1.00 98.44 262 TYR A C 1
ATOM 1891 O O . TYR A 1 262 ? 7.601 -10.391 -0.375 1.00 98.44 262 TYR A O 1
ATOM 1899 N N . THR A 1 263 ? 9.753 -9.720 -0.441 1.00 98.50 263 THR A N 1
ATOM 1900 C CA . THR A 1 263 ? 9.555 -8.440 0.248 1.00 98.50 263 THR A CA 1
ATOM 1901 C C . THR A 1 263 ? 9.782 -7.294 -0.726 1.00 98.50 263 THR A C 1
ATOM 1903 O O . THR A 1 263 ? 10.900 -7.094 -1.197 1.00 98.50 263 THR A O 1
ATOM 1906 N N . GLN A 1 264 ? 8.740 -6.508 -0.992 1.00 98.44 264 GLN A N 1
ATOM 1907 C CA . GLN A 1 264 ? 8.848 -5.266 -1.749 1.00 98.44 264 GLN A CA 1
ATOM 1908 C C . GLN A 1 264 ? 8.877 -4.074 -0.790 1.00 98.44 264 GLN A C 1
ATOM 1910 O O . GLN A 1 264 ? 7.935 -3.854 -0.028 1.00 98.44 264 GLN A O 1
ATOM 1915 N N . ALA A 1 265 ? 9.940 -3.276 -0.870 1.00 97.25 265 ALA A N 1
ATOM 1916 C CA . ALA A 1 265 ? 9.985 -1.956 -0.253 1.00 97.25 265 ALA A CA 1
ATOM 1917 C C . ALA A 1 265 ? 9.416 -0.910 -1.219 1.00 97.25 265 ALA A C 1
ATOM 1919 O O . ALA A 1 265 ? 9.783 -0.868 -2.395 1.00 97.25 265 ALA A O 1
ATOM 1920 N N . ASN A 1 266 ? 8.512 -0.079 -0.722 1.00 96.00 266 ASN A N 1
ATOM 1921 C CA . ASN A 1 266 ? 7.962 1.061 -1.430 1.00 96.00 266 ASN A CA 1
ATOM 1922 C C . ASN A 1 266 ? 8.151 2.308 -0.557 1.00 96.00 266 ASN A C 1
ATOM 1924 O O . ASN A 1 266 ? 7.402 2.529 0.398 1.00 96.00 266 ASN A O 1
ATOM 1928 N N . ASP A 1 267 ? 9.184 3.092 -0.867 1.00 95.75 267 ASP A N 1
ATOM 1929 C CA . ASP A 1 267 ? 9.467 4.369 -0.201 1.00 95.75 267 ASP A CA 1
ATOM 1930 C C . ASP A 1 267 ? 8.709 5.539 -0.845 1.00 95.75 267 ASP A C 1
ATOM 1932 O O . ASP A 1 267 ? 8.589 6.599 -0.236 1.00 95.75 267 ASP A O 1
ATOM 1936 N N . GLY A 1 268 ? 8.184 5.346 -2.059 1.00 95.06 268 GLY A N 1
ATOM 1937 C CA . GLY A 1 268 ? 7.302 6.289 -2.745 1.00 95.06 268 GLY A CA 1
ATOM 1938 C C . GLY A 1 268 ? 5.808 6.053 -2.486 1.00 95.06 268 GLY A C 1
ATOM 1939 O O . GLY A 1 268 ? 5.399 5.284 -1.612 1.00 95.06 268 GLY A O 1
ATOM 1940 N N . ASP A 1 269 ? 4.978 6.691 -3.305 1.00 97.38 269 ASP A N 1
ATOM 1941 C CA . ASP A 1 269 ? 3.523 6.559 -3.281 1.00 97.38 269 ASP A CA 1
ATOM 1942 C C . ASP A 1 269 ? 3.066 5.394 -4.161 1.00 97.38 269 ASP A C 1
ATOM 1944 O O . ASP A 1 269 ? 3.319 5.380 -5.368 1.00 97.38 269 ASP A O 1
ATOM 1948 N N . LEU A 1 270 ? 2.300 4.454 -3.604 1.00 98.56 270 LEU A N 1
ATOM 1949 C CA . LEU A 1 270 ? 1.607 3.434 -4.392 1.00 98.56 270 LEU A CA 1
ATOM 1950 C C . LEU A 1 270 ? 0.128 3.799 -4.517 1.00 98.56 270 LEU A C 1
ATOM 1952 O O . LEU A 1 270 ? -0.614 3.815 -3.540 1.00 98.56 270 LEU A O 1
ATOM 1956 N N . ASN A 1 271 ? -0.319 4.064 -5.741 1.00 98.62 271 ASN A N 1
ATOM 1957 C CA . ASN A 1 271 ? -1.715 4.332 -6.058 1.00 98.62 271 ASN A CA 1
ATOM 1958 C C . ASN A 1 271 ? -2.331 3.125 -6.772 1.00 98.62 271 ASN A C 1
ATOM 1960 O O . ASN A 1 271 ? -2.013 2.860 -7.934 1.00 98.62 271 ASN A O 1
ATOM 1964 N N . ASN A 1 272 ? -3.229 2.414 -6.093 1.00 98.75 272 ASN A N 1
ATOM 1965 C CA . ASN A 1 272 ? -4.079 1.401 -6.707 1.00 98.75 272 ASN A CA 1
ATOM 1966 C C . ASN A 1 272 ? -5.386 2.058 -7.162 1.00 98.75 272 ASN A C 1
ATOM 1968 O O . ASN A 1 272 ? -6.251 2.377 -6.339 1.00 98.75 272 ASN A O 1
ATOM 1972 N N . TYR A 1 273 ? -5.507 2.323 -8.460 1.00 98.56 273 TYR A N 1
ATOM 1973 C CA . TYR A 1 273 ? -6.659 3.028 -9.017 1.00 98.56 273 TYR A CA 1
ATOM 1974 C C . TYR A 1 273 ? -7.875 2.115 -9.188 1.00 98.56 273 TYR A C 1
ATOM 1976 O O . TYR A 1 273 ? -7.762 0.892 -9.162 1.00 98.56 273 TYR A O 1
ATOM 1984 N N . ALA A 1 274 ? -9.048 2.717 -9.395 1.00 97.19 274 ALA A N 1
ATOM 1985 C CA . ALA A 1 274 ? -10.250 1.994 -9.802 1.00 97.19 274 ALA A CA 1
ATOM 1986 C C . ALA A 1 274 ? -9.970 1.104 -11.031 1.00 97.19 274 ALA A C 1
ATOM 1988 O O . ALA A 1 274 ? -9.335 1.542 -11.990 1.00 97.19 274 ALA A O 1
ATOM 1989 N N . GLY A 1 275 ? -10.423 -0.151 -10.980 1.00 95.12 275 GLY A N 1
ATOM 1990 C CA . GLY A 1 275 ? -10.102 -1.192 -11.968 1.00 95.12 275 GLY A CA 1
ATOM 1991 C C . GLY A 1 275 ? -8.778 -1.928 -11.714 1.00 95.12 275 GLY A C 1
ATOM 1992 O O . GLY A 1 275 ? -8.608 -3.042 -12.199 1.00 95.12 275 GLY A O 1
ATOM 1993 N N . GLY A 1 276 ? -7.878 -1.355 -10.909 1.00 98.44 276 GLY A N 1
ATOM 1994 C CA . GLY A 1 276 ? -6.657 -2.006 -10.449 1.00 98.44 276 GLY A CA 1
ATOM 1995 C C . GLY A 1 276 ? -6.899 -2.966 -9.282 1.00 98.44 276 GLY A C 1
ATOM 1996 O O . GLY A 1 276 ? -7.703 -2.706 -8.377 1.00 98.44 276 GLY A O 1
ATOM 1997 N N . VAL A 1 277 ? -6.156 -4.069 -9.286 1.00 98.81 277 VAL A N 1
ATOM 1998 C CA . VAL A 1 277 ? -6.082 -5.045 -8.197 1.00 98.81 277 VAL A CA 1
ATOM 1999 C C . VAL A 1 277 ? -4.659 -5.062 -7.651 1.00 98.81 277 VAL A C 1
ATOM 2001 O O . VAL A 1 277 ? -3.718 -5.289 -8.405 1.00 98.81 277 VAL A O 1
ATOM 2004 N N . LEU A 1 278 ? -4.499 -4.863 -6.345 1.00 98.88 278 LEU A N 1
ATOM 2005 C CA . LEU A 1 278 ? -3.245 -5.077 -5.627 1.00 98.88 278 LEU A CA 1
ATOM 2006 C C . LEU A 1 278 ? -3.360 -6.357 -4.784 1.00 98.88 278 LEU A C 1
ATOM 2008 O O . LEU A 1 278 ? -4.109 -6.372 -3.812 1.00 98.88 278 LEU A O 1
ATOM 2012 N N . ASP A 1 279 ? -2.640 -7.421 -5.149 1.00 98.81 279 ASP A N 1
ATOM 2013 C CA . ASP A 1 279 ? -2.602 -8.713 -4.437 1.00 98.81 279 ASP A CA 1
ATOM 2014 C C . ASP A 1 279 ? -1.263 -8.892 -3.701 1.00 98.81 279 ASP A C 1
ATOM 2016 O O . ASP A 1 279 ? -0.222 -9.166 -4.303 1.00 98.81 279 ASP A O 1
ATOM 2020 N N . VAL A 1 280 ? -1.277 -8.733 -2.380 1.00 98.88 280 VAL A N 1
ATOM 2021 C CA . VAL A 1 280 ? -0.107 -8.879 -1.509 1.00 98.88 280 VAL A CA 1
ATOM 2022 C C . VAL A 1 280 ? -0.119 -10.270 -0.882 1.00 98.88 280 VAL A C 1
ATOM 2024 O O . VAL A 1 280 ? -0.876 -10.532 0.051 1.00 98.88 280 VAL A O 1
ATOM 2027 N N . ARG A 1 281 ? 0.738 -11.170 -1.377 1.00 98.62 281 ARG A N 1
ATOM 2028 C CA . ARG A 1 281 ? 0.947 -12.520 -0.810 1.00 98.62 281 ARG A CA 1
ATOM 2029 C C . ARG A 1 281 ? 2.273 -12.670 -0.070 1.00 98.62 281 ARG A C 1
ATOM 2031 O O . ARG A 1 281 ? 2.402 -13.564 0.759 1.00 98.62 281 ARG A O 1
ATOM 2038 N N . GLY A 1 282 ? 3.260 -11.846 -0.413 1.00 98.69 282 GLY A N 1
ATOM 2039 C CA . GLY A 1 282 ? 4.512 -11.693 0.326 1.00 98.69 282 GLY A CA 1
ATOM 2040 C C . GLY A 1 282 ? 4.420 -10.566 1.346 1.00 98.69 282 GLY A C 1
ATOM 2041 O O . GLY A 1 282 ? 3.391 -10.399 1.996 1.00 98.69 282 GLY A O 1
ATOM 2042 N N . THR A 1 283 ? 5.476 -9.766 1.442 1.00 98.69 283 THR A N 1
ATOM 2043 C CA . THR A 1 283 ? 5.528 -8.584 2.305 1.00 98.69 283 THR A CA 1
ATOM 2044 C C . THR A 1 283 ? 5.597 -7.320 1.457 1.00 98.69 283 THR A C 1
ATOM 2046 O O . THR A 1 283 ? 6.494 -7.176 0.626 1.00 98.69 283 THR A O 1
ATOM 2049 N N . LEU A 1 284 ? 4.676 -6.383 1.671 1.00 98.69 284 LEU A N 1
ATOM 2050 C CA . LEU A 1 284 ? 4.734 -5.039 1.099 1.00 98.69 284 LEU A CA 1
ATOM 2051 C C . LEU A 1 284 ? 4.960 -4.024 2.219 1.00 98.69 284 LEU A C 1
ATOM 2053 O O . LEU A 1 284 ? 4.078 -3.810 3.046 1.00 98.69 284 LEU A O 1
ATOM 2057 N N . ASN A 1 285 ? 6.123 -3.375 2.205 1.00 97.75 285 ASN A N 1
ATOM 2058 C CA . ASN A 1 285 ? 6.441 -2.270 3.105 1.00 97.75 285 ASN A CA 1
ATOM 2059 C C . ASN A 1 285 ? 6.166 -0.957 2.382 1.00 97.75 285 ASN A C 1
ATOM 2061 O O . ASN A 1 285 ? 6.989 -0.526 1.575 1.00 97.75 285 ASN A O 1
ATOM 2065 N N . SER A 1 286 ? 5.030 -0.318 2.654 1.00 96.44 286 SER A N 1
ATOM 2066 C CA . SER A 1 286 ? 4.645 0.923 1.978 1.00 96.44 286 SER A CA 1
ATOM 2067 C C . SER A 1 286 ? 4.818 2.133 2.888 1.00 96.44 286 SER A C 1
ATOM 2069 O O . SER A 1 286 ? 4.374 2.116 4.036 1.00 96.44 286 SER A O 1
ATOM 2071 N N . ALA A 1 287 ? 5.444 3.194 2.372 1.00 95.50 287 ALA A N 1
ATOM 2072 C CA . ALA A 1 287 ? 5.340 4.529 2.959 1.00 95.50 287 ALA A CA 1
ATOM 2073 C C . ALA A 1 287 ? 3.887 5.004 2.838 1.00 95.50 287 ALA A C 1
ATOM 2075 O O . ALA A 1 287 ? 3.136 4.939 3.812 1.00 95.50 287 ALA A O 1
ATOM 2076 N N . ASN A 1 288 ? 3.472 5.336 1.612 1.00 97.12 288 ASN A N 1
ATOM 2077 C CA . ASN A 1 288 ? 2.114 5.762 1.293 1.00 97.12 288 ASN A CA 1
ATOM 2078 C C . ASN A 1 288 ? 1.417 4.762 0.365 1.00 97.12 288 ASN A C 1
ATOM 2080 O O . ASN A 1 288 ? 1.996 4.288 -0.616 1.00 97.12 288 ASN A O 1
ATOM 2084 N N . LEU A 1 289 ? 0.165 4.428 0.676 1.00 98.56 289 LEU A N 1
ATOM 2085 C CA . LEU A 1 289 ? -0.675 3.533 -0.113 1.00 98.56 289 LEU A CA 1
ATOM 2086 C C . LEU A 1 289 ? -2.088 4.101 -0.259 1.00 98.56 289 LEU A C 1
ATOM 2088 O O . LEU A 1 289 ? -2.835 4.225 0.710 1.00 98.56 289 LEU A O 1
ATOM 2092 N N . TYR A 1 290 ? -2.487 4.396 -1.490 1.00 98.62 290 TYR A N 1
ATOM 2093 C CA . TYR A 1 290 ? -3.806 4.930 -1.811 1.00 98.62 290 TYR A CA 1
ATOM 2094 C C . TYR A 1 290 ? -4.596 3.893 -2.601 1.00 98.62 290 TYR A C 1
ATOM 2096 O O . TYR A 1 290 ? -4.309 3.635 -3.771 1.00 98.62 290 TYR A O 1
ATOM 2104 N N . ASN A 1 291 ? -5.595 3.284 -1.965 1.00 98.75 291 ASN A N 1
ATOM 2105 C CA . ASN A 1 291 ? -6.459 2.299 -2.598 1.00 98.75 291 ASN A CA 1
ATOM 2106 C C . ASN A 1 291 ? -7.807 2.910 -2.991 1.00 98.75 291 ASN A C 1
ATOM 2108 O O . ASN A 1 291 ? -8.614 3.271 -2.140 1.00 98.75 291 ASN A O 1
ATOM 2112 N N . THR A 1 292 ? -8.070 2.961 -4.293 1.00 98.62 292 THR A N 1
ATOM 2113 C CA . THR A 1 292 ? -9.385 3.272 -4.885 1.00 98.62 292 THR A CA 1
ATOM 2114 C C . THR A 1 292 ? -9.896 2.146 -5.794 1.00 98.62 292 THR A C 1
ATOM 2116 O O . THR A 1 292 ? -10.970 2.267 -6.377 1.00 98.62 292 THR A O 1
ATOM 2119 N N . GLY A 1 293 ? -9.138 1.049 -5.904 1.00 98.38 293 GLY A N 1
ATOM 2120 C CA . GLY A 1 293 ? -9.525 -0.198 -6.561 1.00 98.38 293 GLY A CA 1
ATOM 2121 C C . GLY A 1 293 ? -9.750 -1.328 -5.553 1.00 98.38 293 GLY A C 1
ATOM 2122 O O . GLY A 1 293 ? -10.338 -1.131 -4.487 1.00 98.38 293 GLY A O 1
ATOM 2123 N N . THR A 1 294 ? -9.270 -2.525 -5.883 1.00 98.75 294 THR A N 1
ATOM 2124 C CA . THR A 1 294 ? -9.317 -3.692 -4.991 1.00 98.75 294 THR A CA 1
ATOM 2125 C C . THR A 1 294 ? -7.941 -3.968 -4.401 1.00 98.75 294 THR A C 1
ATOM 2127 O O . THR A 1 294 ? -6.979 -4.154 -5.141 1.00 98.75 294 THR A O 1
ATOM 2130 N N . LEU A 1 295 ? -7.847 -4.052 -3.076 1.00 98.88 295 LEU A N 1
ATOM 2131 C CA . LEU A 1 295 ? -6.644 -4.491 -2.374 1.00 98.88 295 LEU A CA 1
ATOM 2132 C C . LEU A 1 295 ? -6.929 -5.805 -1.652 1.00 98.88 295 LEU A C 1
ATOM 2134 O O . LEU A 1 295 ? -7.831 -5.881 -0.820 1.00 98.88 295 LEU A O 1
ATOM 2138 N N . ASN A 1 296 ? -6.126 -6.824 -1.930 1.00 98.81 296 ASN A N 1
ATOM 2139 C CA . ASN A 1 296 ? -6.155 -8.110 -1.253 1.00 98.81 296 ASN A CA 1
ATOM 2140 C C . ASN A 1 296 ? -4.817 -8.314 -0.543 1.00 98.81 296 ASN A C 1
ATOM 2142 O O . ASN A 1 296 ? -3.776 -8.361 -1.187 1.00 98.81 296 ASN A O 1
ATOM 2146 N N . ASN A 1 297 ? -4.838 -8.445 0.778 1.00 98.81 297 ASN A N 1
ATOM 2147 C CA . ASN A 1 297 ? -3.664 -8.767 1.575 1.00 98.81 297 ASN A CA 1
ATOM 2148 C C . ASN A 1 297 ? -3.806 -10.165 2.182 1.00 98.81 297 ASN A C 1
ATOM 2150 O O . ASN A 1 297 ? -4.557 -10.358 3.136 1.00 98.81 297 ASN A O 1
ATOM 2154 N N . ALA A 1 298 ? -3.090 -11.138 1.630 1.00 98.75 298 ALA A N 1
ATOM 2155 C CA . ALA A 1 298 ? -2.950 -12.490 2.167 1.00 98.75 298 ALA A CA 1
ATOM 2156 C C . ALA A 1 298 ? -1.593 -12.723 2.859 1.00 98.75 298 ALA A C 1
ATOM 2158 O O . ALA A 1 298 ? -1.445 -13.713 3.569 1.00 98.75 298 ALA A O 1
ATOM 2159 N N . GLY A 1 299 ? -0.620 -11.831 2.651 1.00 98.69 299 GLY A N 1
ATOM 2160 C CA . GLY A 1 299 ? 0.684 -11.842 3.311 1.00 98.69 299 GLY A CA 1
ATOM 2161 C C . GLY A 1 299 ? 0.781 -10.784 4.410 1.00 98.69 299 GLY A C 1
ATOM 2162 O O . GLY A 1 299 ? -0.074 -10.716 5.295 1.00 98.69 299 GLY A O 1
ATOM 2163 N N . VAL A 1 300 ? 1.828 -9.962 4.361 1.00 98.75 300 VAL A N 1
ATOM 2164 C CA . VAL A 1 300 ? 2.050 -8.850 5.292 1.00 98.75 300 VAL A CA 1
ATOM 2165 C C . VAL A 1 300 ? 2.005 -7.531 4.529 1.00 98.75 300 VAL A C 1
ATOM 2167 O O . VAL A 1 300 ? 2.789 -7.307 3.608 1.00 98.75 300 VAL A O 1
ATOM 2170 N N . LEU A 1 301 ? 1.112 -6.637 4.940 1.00 98.62 301 LEU A N 1
ATOM 2171 C CA . LEU A 1 301 ? 1.073 -5.258 4.477 1.00 98.62 301 LEU A CA 1
ATOM 2172 C C . LEU A 1 301 ? 1.439 -4.345 5.644 1.00 98.62 301 LEU A C 1
ATOM 2174 O O . LEU A 1 301 ? 0.645 -4.162 6.565 1.00 98.62 301 LEU A O 1
ATOM 2178 N N . GLU A 1 302 ? 2.645 -3.793 5.582 1.00 98.00 302 GLU A N 1
ATOM 2179 C CA . GLU A 1 302 ? 3.198 -2.886 6.581 1.00 98.00 302 GLU A CA 1
ATOM 2180 C C . GLU A 1 302 ? 3.039 -1.437 6.106 1.00 98.00 302 GLU A C 1
ATOM 2182 O O . GLU A 1 302 ? 3.535 -1.055 5.040 1.00 98.00 302 GLU A O 1
ATOM 2187 N N . VAL A 1 303 ? 2.361 -0.622 6.911 1.00 96.56 303 VAL A N 1
ATOM 2188 C CA . VAL A 1 303 ? 2.107 0.798 6.652 1.00 96.56 303 VAL A CA 1
ATOM 2189 C C . VAL A 1 303 ? 2.992 1.643 7.558 1.00 96.56 303 VAL A C 1
ATOM 2191 O O . VAL A 1 303 ? 2.813 1.661 8.780 1.00 96.56 303 VAL A O 1
ATOM 2194 N N . ARG A 1 304 ? 3.934 2.368 6.948 1.00 95.62 304 ARG A N 1
ATOM 2195 C CA . ARG A 1 304 ? 4.882 3.225 7.675 1.00 95.62 304 ARG A CA 1
ATOM 2196 C C . ARG A 1 304 ? 4.418 4.670 7.808 1.00 95.62 304 ARG A C 1
ATOM 2198 O O . ARG A 1 304 ? 4.691 5.275 8.840 1.00 95.62 304 ARG A O 1
ATOM 2205 N N . GLU A 1 305 ? 3.714 5.205 6.808 1.00 96.88 305 GLU A N 1
ATOM 2206 C CA . GLU A 1 305 ? 3.183 6.574 6.849 1.00 96.88 305 GLU A CA 1
ATOM 2207 C C . GLU A 1 305 ? 1.662 6.580 6.745 1.00 96.88 305 GLU A C 1
ATOM 2209 O O . GLU A 1 305 ? 0.991 6.802 7.749 1.00 96.88 305 GLU A O 1
ATOM 2214 N N . ILE A 1 306 ? 1.089 6.328 5.566 1.00 97.69 306 ILE A N 1
ATOM 2215 C CA . ILE A 1 306 ? -0.360 6.422 5.361 1.00 97.69 306 ILE A CA 1
ATOM 2216 C C . ILE A 1 306 ? -0.855 5.300 4.452 1.00 97.69 306 ILE A C 1
ATOM 2218 O O . ILE A 1 306 ? -0.334 5.066 3.366 1.00 97.69 306 ILE A O 1
ATOM 2222 N N . LEU A 1 307 ? -1.948 4.660 4.851 1.00 98.56 307 LEU A N 1
ATOM 2223 C CA . LEU A 1 307 ? -2.809 3.882 3.975 1.00 98.56 307 LEU A CA 1
ATOM 2224 C C . LEU A 1 307 ? -4.189 4.520 3.967 1.00 98.56 307 LEU A C 1
ATOM 2226 O O . LEU A 1 307 ? -4.809 4.690 5.013 1.00 98.56 307 LEU A O 1
ATOM 2230 N N . THR A 1 308 ? -4.707 4.806 2.778 1.00 98.75 308 THR A N 1
ATOM 2231 C CA . THR A 1 308 ? -6.117 5.161 2.610 1.00 98.75 308 THR A CA 1
ATOM 2232 C C . THR A 1 308 ? -6.837 4.099 1.799 1.00 98.75 308 THR A C 1
ATOM 2234 O O . THR A 1 308 ? -6.391 3.701 0.722 1.00 98.75 308 THR A O 1
ATOM 2237 N N . ASN A 1 309 ? -7.971 3.643 2.315 1.00 98.75 309 ASN A N 1
ATOM 2238 C CA . ASN A 1 309 ? -8.903 2.801 1.593 1.00 98.75 309 ASN A CA 1
ATOM 2239 C C . ASN A 1 309 ? -10.148 3.619 1.251 1.00 98.75 309 ASN A C 1
ATOM 2241 O O . ASN A 1 309 ? -10.929 3.965 2.132 1.00 98.75 309 ASN A O 1
ATOM 2245 N N . GLY A 1 310 ? -10.316 3.931 -0.030 1.00 98.50 310 GLY A N 1
ATOM 2246 C CA . GLY A 1 310 ? -11.508 4.565 -0.592 1.00 98.50 310 GLY A CA 1
ATOM 2247 C C . GLY A 1 310 ? -12.429 3.597 -1.338 1.00 98.50 310 GLY A C 1
ATOM 2248 O O . GLY A 1 310 ? -13.386 4.052 -1.955 1.00 98.50 310 GLY A O 1
ATOM 2249 N N . ALA A 1 311 ? -12.126 2.296 -1.333 1.00 98.00 311 ALA A N 1
ATOM 2250 C CA . ALA A 1 311 ? -12.876 1.269 -2.054 1.00 98.00 311 ALA A CA 1
ATOM 2251 C C . ALA A 1 311 ? -12.905 -0.048 -1.253 1.00 98.00 311 ALA A C 1
ATOM 2253 O O . ALA A 1 311 ? -13.418 -0.067 -0.134 1.00 98.00 311 ALA A O 1
ATOM 2254 N N . ALA A 1 312 ? -12.379 -1.149 -1.799 1.00 98.31 312 ALA A N 1
ATOM 2255 C CA . ALA A 1 312 ? -12.399 -2.460 -1.153 1.00 98.31 312 ALA A CA 1
ATOM 2256 C C . ALA A 1 312 ? -10.995 -2.900 -0.721 1.00 98.31 312 ALA A C 1
ATOM 2258 O O . ALA A 1 312 ? -10.088 -2.996 -1.553 1.00 98.31 312 ALA A O 1
ATOM 2259 N N . LEU A 1 313 ? -10.846 -3.232 0.564 1.00 98.81 313 LEU A N 1
ATOM 2260 C CA . LEU A 1 313 ? -9.658 -3.869 1.127 1.00 98.81 313 LEU A CA 1
ATOM 2261 C C . LEU A 1 313 ? -10.067 -5.170 1.820 1.00 98.81 313 LEU A C 1
ATOM 2263 O O . LEU A 1 313 ? -10.871 -5.149 2.747 1.00 98.81 313 LEU A O 1
ATOM 2267 N N . THR A 1 314 ? -9.485 -6.297 1.418 1.00 98.88 314 THR A N 1
ATOM 2268 C CA . THR A 1 314 ? -9.619 -7.576 2.127 1.00 98.88 314 THR A CA 1
ATOM 2269 C C . THR A 1 314 ? -8.288 -7.969 2.748 1.00 98.88 314 THR A C 1
ATOM 2271 O O . THR A 1 314 ? -7.315 -8.201 2.039 1.00 98.88 314 THR A O 1
ATOM 2274 N N . ASN A 1 315 ? -8.253 -8.100 4.069 1.00 98.88 315 ASN A N 1
ATOM 2275 C CA . ASN A 1 315 ? -7.110 -8.593 4.821 1.00 98.88 315 ASN A CA 1
ATOM 2276 C C . ASN A 1 315 ? -7.368 -10.023 5.313 1.00 98.88 315 ASN A C 1
ATOM 2278 O O . ASN A 1 315 ? -8.182 -10.231 6.206 1.00 98.88 315 ASN A O 1
ATOM 2282 N N . SER A 1 316 ? -6.674 -11.004 4.744 1.00 98.75 316 SER A N 1
ATOM 2283 C CA . SER A 1 316 ? -6.626 -12.395 5.226 1.00 98.75 316 SER A CA 1
ATOM 2284 C C . SER A 1 316 ? -5.284 -12.758 5.875 1.00 98.75 316 SER A C 1
ATOM 2286 O O . SER A 1 316 ? -5.203 -13.792 6.528 1.00 98.75 316 SER A O 1
ATOM 2288 N N . GLY A 1 317 ? -4.258 -11.918 5.711 1.00 98.69 317 GLY A N 1
ATOM 2289 C CA . GLY A 1 317 ? -2.971 -12.019 6.400 1.00 98.69 317 GLY A CA 1
ATOM 2290 C C . GLY A 1 317 ? -2.849 -11.003 7.541 1.00 98.69 317 GLY A C 1
ATOM 2291 O O . GLY A 1 317 ? -3.768 -10.849 8.351 1.00 98.69 317 GLY A O 1
ATOM 2292 N N . THR A 1 318 ? -1.725 -10.291 7.593 1.00 98.75 318 THR A N 1
ATOM 2293 C CA . THR A 1 318 ? -1.466 -9.226 8.572 1.00 98.75 318 THR A CA 1
ATOM 2294 C C . THR A 1 318 ? -1.459 -7.870 7.885 1.00 98.75 318 THR A C 1
ATOM 2296 O O . THR A 1 318 ? -0.627 -7.618 7.015 1.00 98.75 318 THR A O 1
ATOM 2299 N N . LEU A 1 319 ? -2.363 -6.987 8.298 1.00 98.81 319 LEU A N 1
ATOM 2300 C CA . LEU A 1 319 ? -2.359 -5.574 7.945 1.00 98.81 319 LEU A CA 1
ATOM 2301 C C . LEU A 1 319 ? -1.892 -4.790 9.170 1.00 98.81 319 LEU A C 1
ATOM 2303 O O . LEU A 1 319 ? -2.590 -4.782 10.183 1.00 98.81 319 LEU A O 1
ATOM 2307 N N . ARG A 1 320 ? -0.726 -4.151 9.092 1.00 98.44 320 ARG A N 1
ATOM 2308 C CA . ARG A 1 320 ? -0.085 -3.528 10.248 1.00 98.44 320 ARG A CA 1
ATOM 2309 C C . ARG A 1 320 ? 0.205 -2.051 10.019 1.00 98.44 320 ARG A C 1
ATOM 2311 O O . ARG A 1 320 ? 0.842 -1.678 9.039 1.00 98.44 320 ARG A O 1
ATOM 2318 N N . ALA A 1 321 ? -0.218 -1.224 10.969 1.00 97.44 321 ALA A N 1
ATOM 2319 C CA . ALA A 1 321 ? 0.248 0.148 11.123 1.00 97.44 321 ALA A CA 1
ATOM 2320 C C . ALA A 1 321 ? 1.312 0.180 12.223 1.00 97.44 321 ALA A C 1
ATOM 2322 O O . ALA A 1 321 ? 0.971 0.139 13.405 1.00 97.44 321 ALA A O 1
ATOM 2323 N N . SER A 1 322 ? 2.596 0.225 11.858 1.00 92.00 322 SER A N 1
ATOM 2324 C CA . SER A 1 322 ? 3.685 0.337 12.844 1.00 92.00 322 SER A CA 1
ATOM 2325 C C . SER A 1 322 ? 3.807 1.746 13.399 1.00 92.00 322 SER A C 1
ATOM 2327 O O . SER A 1 322 ? 3.758 1.955 14.609 1.00 92.00 322 SER A O 1
ATOM 2329 N N . THR A 1 323 ? 3.987 2.698 12.490 1.00 92.75 323 THR A N 1
ATOM 2330 C CA . THR A 1 323 ? 4.129 4.132 12.774 1.00 92.75 323 THR A CA 1
ATOM 2331 C C . THR A 1 323 ? 3.133 4.977 11.988 1.00 92.75 323 THR A C 1
ATOM 2333 O O . THR A 1 323 ? 3.006 6.170 12.244 1.00 92.75 323 THR A O 1
ATOM 2336 N N . GLY A 1 324 ? 2.464 4.369 11.005 1.00 93.25 324 GLY A N 1
ATOM 2337 C CA . GLY A 1 324 ? 1.578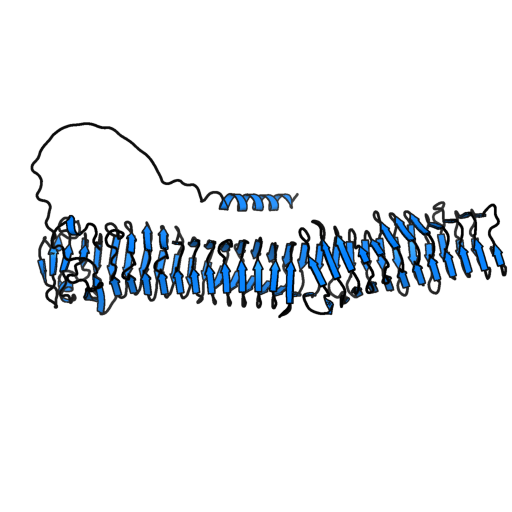 5.062 10.086 1.00 93.25 324 GLY A CA 1
ATOM 2338 C C . GLY A 1 324 ? 0.114 5.101 10.515 1.00 93.25 324 GLY A C 1
ATOM 2339 O O . GLY A 1 324 ? -0.291 4.586 11.558 1.00 93.25 324 GLY A O 1
ATOM 2340 N N . GLN A 1 325 ? -0.698 5.696 9.648 1.00 97.44 325 GLN A N 1
ATOM 2341 C CA . GLN A 1 325 ? -2.141 5.835 9.787 1.00 97.44 325 GLN A CA 1
ATOM 2342 C C . GLN A 1 325 ? -2.851 4.998 8.724 1.00 97.44 325 GLN A C 1
ATOM 2344 O O . GLN A 1 325 ? -2.553 5.103 7.538 1.00 97.44 325 GLN A O 1
ATOM 2349 N N . MET A 1 326 ? -3.826 4.194 9.131 1.00 98.62 326 MET A N 1
ATOM 2350 C CA . MET A 1 326 ? -4.735 3.492 8.229 1.00 98.62 326 MET A CA 1
ATOM 2351 C C . MET A 1 326 ? -6.107 4.141 8.307 1.00 98.62 326 MET A C 1
ATOM 2353 O O . MET A 1 326 ? -6.704 4.192 9.377 1.00 98.62 326 MET A O 1
ATOM 2357 N N . ILE A 1 327 ? -6.618 4.617 7.177 1.00 98.75 327 ILE A N 1
ATOM 2358 C CA . ILE A 1 327 ? -7.909 5.296 7.097 1.00 98.75 327 ILE A CA 1
ATOM 2359 C C . ILE A 1 327 ? -8.818 4.510 6.158 1.00 98.75 327 ILE A C 1
ATOM 2361 O O . ILE A 1 327 ? -8.549 4.411 4.960 1.00 98.75 327 ILE A O 1
ATOM 2365 N N . ASN A 1 328 ? -9.911 3.969 6.689 1.00 98.75 328 ASN A N 1
ATOM 2366 C CA . ASN A 1 328 ? -11.000 3.415 5.890 1.00 98.75 328 ASN A CA 1
ATOM 2367 C C . ASN A 1 328 ? -12.069 4.496 5.701 1.00 98.75 328 ASN A C 1
ATOM 2369 O O . ASN A 1 328 ? -12.790 4.807 6.646 1.00 98.75 328 ASN A O 1
ATOM 2373 N N . PHE A 1 329 ? -12.142 5.098 4.512 1.00 98.62 329 PHE A N 1
ATOM 2374 C CA . PHE A 1 329 ? -13.032 6.230 4.249 1.00 98.62 329 PHE A CA 1
ATOM 2375 C C . PHE A 1 329 ? -14.515 5.846 4.271 1.00 98.62 329 PHE A C 1
ATOM 2377 O O . PHE A 1 329 ? -14.891 4.688 4.097 1.00 98.62 329 PHE A O 1
ATOM 2384 N N . SER A 1 330 ? -15.376 6.855 4.421 1.00 98.00 330 SER A N 1
ATOM 2385 C CA . SER A 1 330 ? -16.821 6.688 4.268 1.00 98.00 330 SER A CA 1
ATOM 2386 C C . SER A 1 330 ? -17.156 6.083 2.898 1.00 98.00 330 SER A C 1
ATOM 2388 O O . SER A 1 330 ? -16.568 6.456 1.881 1.00 98.00 330 SER A O 1
ATOM 2390 N N . GLY A 1 331 ? -18.068 5.109 2.881 1.00 96.75 331 GLY A N 1
ATOM 2391 C CA . GLY A 1 331 ? -18.418 4.320 1.695 1.00 96.75 331 GLY A CA 1
ATOM 2392 C C . GLY A 1 331 ? -17.420 3.211 1.329 1.00 96.75 331 GLY A C 1
ATOM 2393 O O . GLY A 1 331 ? -17.758 2.346 0.522 1.00 96.75 331 GLY A O 1
ATOM 2394 N N . ALA A 1 332 ? -16.226 3.183 1.928 1.00 98.50 332 ALA A N 1
ATOM 2395 C CA . ALA A 1 332 ? -15.249 2.120 1.724 1.00 98.50 332 ALA A CA 1
ATOM 2396 C C . ALA A 1 332 ? -15.495 0.928 2.665 1.00 98.50 332 ALA A C 1
ATOM 2398 O O . ALA A 1 332 ? -16.055 1.062 3.760 1.00 98.50 332 ALA A O 1
ATOM 2399 N N . THR A 1 333 ? -15.054 -0.254 2.233 1.00 98.69 333 THR A N 1
ATOM 2400 C CA . THR A 1 333 ? -15.148 -1.499 3.005 1.00 98.69 333 THR A CA 1
ATOM 2401 C C . THR A 1 333 ? -13.763 -2.076 3.277 1.00 98.69 333 THR A C 1
ATOM 2403 O O . THR A 1 333 ? -13.005 -2.358 2.345 1.00 98.69 333 THR A O 1
ATOM 2406 N N . LEU A 1 334 ? -13.472 -2.318 4.555 1.00 98.81 334 LEU A N 1
ATOM 2407 C CA . LEU A 1 334 ? -12.332 -3.091 5.036 1.00 98.81 334 LEU A CA 1
ATOM 2408 C C . LEU A 1 334 ? -12.837 -4.424 5.602 1.00 98.81 334 LEU A C 1
ATOM 2410 O O . LEU A 1 334 ? -13.460 -4.458 6.655 1.00 98.81 334 LEU A O 1
ATOM 2414 N N . THR A 1 335 ? -12.563 -5.538 4.928 1.00 98.81 335 THR A N 1
ATOM 2415 C CA . THR A 1 335 ? -12.877 -6.880 5.435 1.00 98.81 335 THR A CA 1
ATOM 2416 C C . THR A 1 335 ? -11.645 -7.493 6.077 1.00 98.81 335 THR A C 1
ATOM 2418 O O . THR A 1 335 ? -10.687 -7.822 5.384 1.00 98.81 335 THR A O 1
ATOM 2421 N N . ASN A 1 336 ? -11.672 -7.691 7.390 1.00 98.81 336 ASN A N 1
ATOM 2422 C CA . ASN A 1 336 ? -10.606 -8.342 8.135 1.00 98.81 336 ASN A CA 1
ATOM 2423 C C . ASN A 1 336 ? -10.969 -9.793 8.477 1.00 98.81 336 ASN A C 1
ATOM 2425 O O . ASN A 1 336 ? -11.778 -10.040 9.365 1.00 98.81 336 ASN A O 1
ATOM 2429 N N . LYS A 1 337 ? -10.336 -10.751 7.804 1.00 98.69 337 LYS A N 1
ATOM 2430 C CA . LYS A 1 337 ? -10.350 -12.190 8.120 1.00 98.69 337 LYS A CA 1
ATOM 2431 C C . LYS A 1 337 ? -9.089 -12.641 8.862 1.00 98.69 337 LYS A C 1
ATOM 2433 O O . LYS A 1 337 ? -9.123 -13.661 9.539 1.00 98.69 337 LYS A O 1
ATOM 2438 N N . GLY A 1 338 ? -7.995 -11.895 8.714 1.00 98.62 338 GLY A N 1
ATOM 2439 C CA . GLY A 1 338 ? -6.723 -12.131 9.391 1.00 98.62 338 GLY A CA 1
ATOM 2440 C C . GLY A 1 338 ? -6.551 -11.240 10.621 1.00 98.62 338 GLY A C 1
ATOM 2441 O O . GLY A 1 338 ? -7.439 -11.145 11.471 1.00 98.62 338 GLY A O 1
ATOM 2442 N N . THR A 1 339 ? -5.397 -10.581 10.719 1.00 98.81 339 THR A N 1
ATOM 2443 C CA . THR A 1 339 ? -5.088 -9.638 11.802 1.00 98.81 339 THR A CA 1
ATOM 2444 C C . THR A 1 339 ? -4.936 -8.222 11.263 1.00 98.81 339 THR A C 1
ATOM 2446 O O . THR A 1 339 ? -4.145 -7.993 10.348 1.00 98.81 339 THR A O 1
ATOM 2449 N N . VAL A 1 340 ? -5.659 -7.274 11.857 1.00 98.81 340 VAL A N 1
ATOM 2450 C CA . VAL A 1 340 ? -5.326 -5.848 11.795 1.00 98.81 340 VAL A CA 1
ATOM 2451 C C . VAL A 1 340 ? -4.558 -5.511 13.064 1.00 98.81 340 VAL A C 1
ATOM 2453 O O . VAL A 1 340 ? -5.070 -5.725 14.160 1.00 98.81 340 VAL A O 1
ATOM 2456 N N . ASP A 1 341 ? -3.334 -5.026 12.913 1.00 98.69 341 ASP A N 1
ATOM 2457 C CA . ASP A 1 341 ? -2.408 -4.748 14.007 1.00 98.69 341 ASP A CA 1
ATOM 2458 C C . ASP A 1 341 ? -2.071 -3.255 14.046 1.00 98.69 341 ASP A C 1
ATOM 2460 O O . ASP A 1 341 ? -1.416 -2.714 13.152 1.00 98.69 341 ASP A O 1
ATOM 2464 N N . VAL A 1 342 ? -2.564 -2.575 15.074 1.00 98.62 342 VAL A N 1
ATOM 2465 C CA . VAL A 1 342 ? -2.317 -1.158 15.327 1.00 98.62 342 VAL A CA 1
ATOM 2466 C C . VAL A 1 342 ? -1.255 -1.069 16.414 1.00 98.62 342 VAL A C 1
ATOM 2468 O O . VAL A 1 342 ? -1.566 -1.132 17.605 1.00 98.62 342 VAL A O 1
ATOM 2471 N N . ALA A 1 343 ? 0.009 -0.952 16.008 1.00 98.06 343 ALA A N 1
ATOM 2472 C CA . ALA A 1 343 ? 1.134 -0.891 16.936 1.00 98.06 343 ALA A CA 1
ATOM 2473 C C . ALA A 1 343 ? 1.100 0.392 17.785 1.00 98.06 343 ALA A C 1
ATOM 2475 O O . ALA A 1 343 ? 0.315 1.293 17.517 1.00 98.06 343 ALA A O 1
ATOM 2476 N N . ALA A 1 344 ? 1.979 0.498 18.787 1.00 97.56 344 ALA A N 1
ATOM 2477 C CA . ALA A 1 344 ? 1.978 1.590 19.770 1.00 97.56 344 ALA A CA 1
ATOM 2478 C C . ALA A 1 344 ? 1.970 3.009 19.167 1.00 97.56 344 ALA A C 1
ATOM 2480 O O . ALA A 1 344 ? 1.309 3.893 19.702 1.00 97.56 344 ALA A O 1
ATOM 2481 N N . SER A 1 345 ? 2.664 3.214 18.044 1.00 96.50 345 SER A N 1
ATOM 2482 C CA . SER A 1 345 ? 2.700 4.498 17.325 1.00 96.50 345 SER A CA 1
ATOM 2483 C C . SER A 1 345 ? 1.799 4.525 16.087 1.00 96.50 345 SER A C 1
ATOM 2485 O O . SER A 1 345 ? 1.814 5.496 15.337 1.00 96.50 345 SER A O 1
ATOM 2487 N N . GLY A 1 346 ? 1.058 3.448 15.838 1.00 98.06 346 GLY A N 1
ATOM 2488 C CA . GLY A 1 346 ? 0.147 3.321 14.714 1.00 98.06 346 GLY A CA 1
ATOM 2489 C C . GLY A 1 346 ? -1.238 3.871 15.033 1.00 98.06 346 GLY A C 1
ATOM 2490 O O . GLY A 1 346 ? -1.658 3.952 16.192 1.00 98.06 346 GLY A O 1
ATOM 2491 N N . MET A 1 347 ? -1.979 4.198 13.977 1.00 98.50 347 MET A N 1
ATOM 2492 C CA . MET A 1 347 ? -3.381 4.583 14.085 1.00 98.50 347 MET A CA 1
ATOM 2493 C C . MET A 1 347 ? -4.250 3.867 13.055 1.00 98.50 347 MET A C 1
ATOM 2495 O O . MET A 1 347 ? -3.873 3.732 11.892 1.00 98.50 347 MET A O 1
ATOM 2499 N N . LEU A 1 348 ? -5.447 3.468 13.474 1.00 98.75 348 LEU A N 1
ATOM 2500 C CA . LEU A 1 348 ? -6.541 3.061 12.601 1.00 98.75 348 LEU A CA 1
ATOM 2501 C C . LEU A 1 348 ? -7.716 4.021 12.792 1.00 98.75 348 LEU A C 1
ATOM 2503 O O . LEU A 1 348 ? -8.177 4.226 13.909 1.00 98.75 348 LEU A O 1
ATOM 2507 N N . GLN A 1 349 ? -8.232 4.563 11.697 1.00 98.75 349 GLN A N 1
ATOM 2508 C CA . GLN A 1 349 ? -9.444 5.367 11.667 1.00 98.75 349 GLN A CA 1
ATOM 2509 C C . GLN A 1 349 ? -10.443 4.732 10.701 1.00 98.75 349 GLN A C 1
ATOM 2511 O O . GLN A 1 349 ? -10.161 4.555 9.513 1.00 98.75 349 GLN A O 1
ATOM 2516 N N . ASN A 1 350 ? -11.616 4.373 11.211 1.00 98.81 350 ASN A N 1
ATOM 2517 C CA . ASN A 1 350 ? -12.700 3.817 10.415 1.00 98.81 350 ASN A CA 1
ATOM 2518 C C . ASN A 1 350 ? -13.850 4.820 10.298 1.00 98.81 350 ASN A C 1
ATOM 2520 O O . ASN A 1 350 ? -14.563 5.050 11.268 1.00 98.81 350 ASN A O 1
ATOM 2524 N N . GLU A 1 351 ? -14.051 5.360 9.097 1.00 98.75 351 GLU A N 1
ATOM 2525 C CA . GLU A 1 351 ? -15.209 6.179 8.700 1.00 98.75 351 GLU A CA 1
ATOM 2526 C C . GLU A 1 351 ? -16.245 5.373 7.897 1.00 98.75 351 GLU A C 1
ATOM 2528 O O . GLU A 1 351 ? -17.387 5.796 7.726 1.00 98.75 351 GLU A O 1
ATOM 2533 N N . GLY A 1 352 ? -15.824 4.240 7.329 1.00 98.50 352 GLY A N 1
ATOM 2534 C CA . GLY A 1 352 ? -16.645 3.360 6.501 1.00 98.50 352 GLY A CA 1
ATOM 2535 C C . GLY A 1 352 ? -17.139 2.124 7.248 1.00 98.50 352 GLY A C 1
ATOM 2536 O O . GLY A 1 352 ? -17.457 2.160 8.438 1.00 98.50 352 GLY A O 1
ATOM 2537 N N . THR A 1 353 ? -17.199 1.004 6.527 1.00 98.75 353 THR A N 1
ATOM 2538 C CA . THR A 1 353 ? -17.537 -0.307 7.099 1.00 98.75 353 THR A CA 1
ATOM 2539 C C . THR A 1 353 ? -16.279 -1.146 7.295 1.00 98.75 353 THR A C 1
ATOM 2541 O O . THR A 1 353 ? -15.541 -1.398 6.340 1.00 98.75 353 THR A O 1
ATOM 2544 N N . LEU A 1 354 ? -16.059 -1.631 8.515 1.00 98.81 354 LEU A N 1
ATOM 2545 C CA . LEU A 1 354 ? -15.040 -2.615 8.855 1.00 98.81 354 LEU A CA 1
ATOM 2546 C C . LEU A 1 354 ? -15.727 -3.935 9.232 1.00 98.81 354 LEU A C 1
ATOM 2548 O O . LEU A 1 354 ? -16.327 -4.065 10.296 1.00 98.81 354 LEU A O 1
ATOM 2552 N N . LEU A 1 355 ? -15.628 -4.934 8.355 1.00 98.69 355 LEU A N 1
ATOM 2553 C CA . LEU A 1 355 ? -16.131 -6.285 8.599 1.00 98.69 355 LEU A CA 1
ATOM 2554 C C . LEU A 1 355 ? -15.059 -7.110 9.316 1.00 98.69 355 LEU A C 1
ATOM 2556 O O . LEU A 1 355 ? -14.146 -7.630 8.674 1.00 98.69 355 LEU A O 1
ATOM 2560 N N . ASN A 1 356 ? -15.147 -7.232 10.637 1.00 98.50 356 ASN A N 1
ATOM 2561 C CA . ASN A 1 356 ? -14.183 -7.979 11.436 1.00 98.50 356 ASN A CA 1
ATOM 2562 C C . ASN A 1 356 ? -14.640 -9.428 11.647 1.00 98.50 356 ASN A C 1
ATOM 2564 O O . ASN A 1 356 ? -15.533 -9.698 12.444 1.00 98.50 356 ASN A O 1
ATOM 2568 N N . GLN A 1 357 ? -14.003 -10.365 10.954 1.00 98.44 357 GLN A N 1
ATOM 2569 C CA . GLN A 1 357 ? -14.142 -11.817 11.138 1.00 98.44 357 GLN A CA 1
ATOM 2570 C C . GLN A 1 357 ? -12.907 -12.428 11.819 1.00 98.44 357 GLN A C 1
ATOM 2572 O O . GLN A 1 357 ? -12.990 -13.526 12.359 1.00 98.44 357 GLN A O 1
ATOM 2577 N N . GLY A 1 358 ? -11.774 -11.722 11.786 1.00 98.50 358 GLY A N 1
ATOM 2578 C CA . GLY A 1 358 ? -10.519 -12.115 12.416 1.00 98.50 358 GLY A CA 1
ATOM 2579 C C . GLY A 1 358 ? -10.258 -11.374 13.729 1.00 98.50 358 GLY A C 1
ATOM 2580 O O . GLY A 1 358 ? -11.087 -11.356 14.642 1.00 98.50 358 GLY A O 1
ATOM 2581 N N . LYS A 1 359 ? -9.075 -10.770 13.842 1.00 98.69 359 LYS A N 1
ATOM 2582 C CA . LYS A 1 359 ? -8.607 -10.069 15.043 1.00 98.69 359 LYS A CA 1
ATOM 2583 C C . LYS A 1 359 ? -8.239 -8.621 14.737 1.00 98.69 359 LYS A C 1
ATOM 2585 O O . LYS A 1 359 ? -7.530 -8.363 13.767 1.00 98.69 359 LYS A O 1
ATOM 2590 N N . ILE A 1 360 ? -8.657 -7.702 15.602 1.00 98.81 360 ILE A N 1
ATOM 2591 C CA . ILE A 1 360 ? -8.125 -6.338 15.684 1.00 98.81 360 ILE A CA 1
ATOM 2592 C C . ILE A 1 360 ? -7.271 -6.267 16.951 1.00 98.81 360 ILE A C 1
ATOM 2594 O O . ILE A 1 360 ? -7.792 -6.421 18.054 1.00 98.81 360 ILE A O 1
ATOM 2598 N N . ALA A 1 361 ? -5.964 -6.087 16.794 1.00 98.69 361 ALA A N 1
ATOM 2599 C CA . ALA A 1 361 ? -5.013 -5.893 17.881 1.00 98.69 361 ALA A CA 1
ATOM 2600 C C . ALA A 1 361 ? -4.653 -4.407 17.978 1.00 98.69 361 ALA A C 1
ATOM 2602 O O . ALA A 1 361 ? -4.282 -3.803 16.973 1.00 98.69 361 ALA A O 1
ATOM 2603 N N . VAL A 1 362 ? -4.770 -3.820 19.169 1.00 98.75 362 VAL A N 1
ATOM 2604 C CA . VAL A 1 362 ? -4.535 -2.390 19.395 1.00 98.75 362 VAL A CA 1
ATOM 2605 C C . VAL A 1 362 ? -3.557 -2.186 20.544 1.00 98.75 362 VAL A C 1
ATOM 2607 O O . VAL A 1 362 ? -3.814 -2.569 21.684 1.00 98.75 362 VAL A O 1
ATOM 2610 N N . ALA A 1 363 ? -2.435 -1.554 20.228 1.00 98.50 363 ALA A N 1
ATOM 2611 C CA . ALA A 1 363 ? -1.502 -0.968 21.180 1.00 98.50 363 ALA A CA 1
ATOM 2612 C C . ALA A 1 363 ? -1.355 0.554 20.985 1.00 98.50 363 ALA A C 1
ATOM 2614 O O . ALA A 1 363 ? -0.894 1.226 21.904 1.00 98.50 363 ALA A O 1
ATOM 2615 N N . GLY A 1 364 ? -1.717 1.079 19.807 1.00 98.38 364 GLY A N 1
ATOM 2616 C CA . GLY A 1 364 ? -1.776 2.513 19.496 1.00 98.38 364 GLY A CA 1
ATOM 2617 C C . GLY A 1 364 ? -3.197 3.068 19.559 1.00 98.38 364 GLY A C 1
ATOM 2618 O O . GLY A 1 364 ? -3.921 2.819 20.521 1.00 98.38 364 GLY A O 1
ATOM 2619 N N . THR A 1 365 ? -3.611 3.809 18.530 1.00 98.62 365 THR A N 1
ATOM 2620 C CA . THR A 1 365 ? -4.917 4.492 18.510 1.00 98.62 365 THR A CA 1
ATOM 2621 C C . THR A 1 365 ? -5.875 3.861 17.506 1.00 98.62 365 THR A C 1
ATOM 2623 O O . THR A 1 365 ? -5.572 3.774 16.319 1.00 98.62 365 THR A O 1
ATOM 2626 N N . PHE A 1 366 ? -7.074 3.487 17.944 1.00 98.81 366 PHE A N 1
ATOM 2627 C CA . PHE A 1 366 ? -8.163 3.077 17.063 1.00 98.81 366 PHE A CA 1
ATOM 2628 C C . PHE A 1 366 ? -9.385 3.977 17.263 1.00 98.81 366 PHE A C 1
ATOM 2630 O O . PHE A 1 366 ? -9.974 3.997 18.337 1.00 98.81 366 PHE A O 1
ATOM 2637 N N . VAL A 1 367 ? -9.793 4.692 16.215 1.00 98.81 367 VAL A N 1
ATOM 2638 C CA . VAL A 1 367 ? -11.019 5.499 16.197 1.00 98.81 367 VAL A CA 1
ATOM 2639 C C . VAL A 1 367 ? -12.024 4.879 15.235 1.00 98.81 367 VAL A C 1
ATOM 2641 O O . VAL A 1 367 ? -11.757 4.736 14.041 1.00 98.81 367 VAL A O 1
ATOM 2644 N N . ASN A 1 368 ? -13.203 4.533 15.741 1.00 98.75 368 ASN A N 1
ATOM 2645 C CA . ASN A 1 368 ? -14.324 4.069 14.939 1.00 98.75 368 ASN A CA 1
ATOM 2646 C C . ASN A 1 368 ? -15.428 5.130 14.896 1.00 98.75 368 ASN A C 1
ATOM 2648 O O . ASN A 1 368 ? -16.219 5.225 15.829 1.00 98.75 368 ASN A O 1
ATOM 2652 N N . ASN A 1 369 ? -15.499 5.878 13.797 1.00 98.56 369 ASN A N 1
ATOM 2653 C CA . ASN A 1 369 ? -16.580 6.819 13.484 1.00 98.56 369 ASN A CA 1
ATOM 2654 C C . ASN A 1 369 ? -17.690 6.178 12.636 1.00 98.56 369 ASN A C 1
ATOM 2656 O O . ASN A 1 369 ? -18.826 6.641 12.647 1.00 98.56 369 ASN A O 1
ATOM 2660 N N . GLY A 1 370 ? -17.362 5.116 11.897 1.00 98.31 370 GLY A N 1
ATOM 2661 C CA . GLY A 1 370 ? -18.291 4.364 11.061 1.00 98.31 370 GLY A CA 1
ATOM 2662 C C . GLY A 1 370 ? -18.870 3.131 11.756 1.00 98.31 370 GLY A C 1
ATOM 2663 O O . GLY A 1 370 ? -19.298 3.160 12.911 1.00 98.31 370 GLY A O 1
ATOM 2664 N N . VAL A 1 371 ? -18.893 2.019 11.023 1.00 98.69 371 VAL A N 1
ATOM 2665 C CA . VAL A 1 371 ? -19.435 0.738 11.491 1.00 98.69 371 VAL A CA 1
ATOM 2666 C C . VA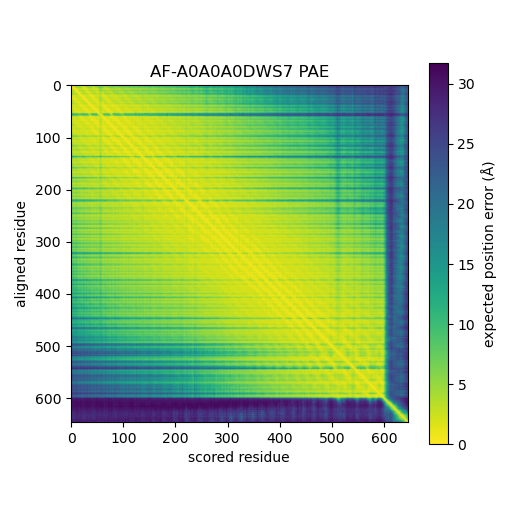L A 1 371 ? -18.326 -0.301 11.536 1.00 98.69 371 VAL A C 1
ATOM 2668 O O . VAL A 1 371 ? -17.681 -0.569 10.523 1.00 98.69 371 VAL A O 1
ATOM 2671 N N . VAL A 1 372 ? -18.142 -0.932 12.689 1.00 98.75 372 VAL A N 1
ATOM 2672 C CA . VAL A 1 372 ? -17.414 -2.195 12.833 1.00 98.75 372 VAL A CA 1
ATOM 2673 C C . VAL A 1 372 ? 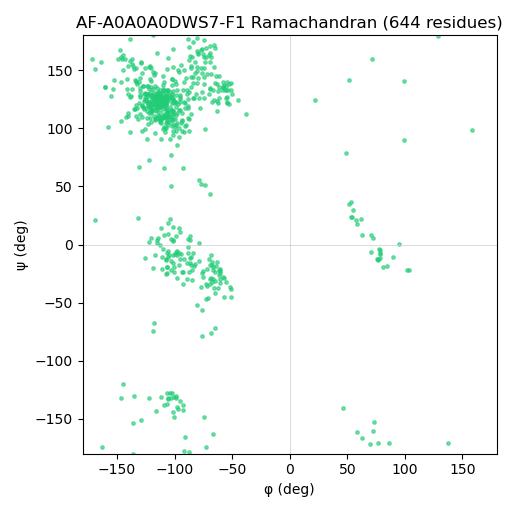-18.445 -3.281 13.096 1.00 98.75 372 VAL A C 1
ATOM 2675 O O . VAL A 1 372 ? -19.255 -3.155 14.010 1.00 98.75 372 VAL A O 1
ATOM 2678 N N . GLN A 1 373 ? -18.426 -4.361 12.323 1.00 97.62 373 GLN A N 1
ATOM 2679 C CA . GLN A 1 373 ? -19.351 -5.476 12.521 1.00 97.62 373 GLN A CA 1
ATOM 2680 C C . GLN A 1 373 ? -18.697 -6.817 12.208 1.00 97.62 373 GLN A C 1
ATOM 2682 O O . GLN A 1 373 ? -17.836 -6.915 11.335 1.00 97.62 373 GLN A O 1
ATOM 2687 N N . GLY A 1 374 ? -19.148 -7.869 12.880 1.00 95.00 374 GLY A N 1
ATOM 2688 C CA . GLY A 1 374 ? -18.767 -9.243 12.588 1.00 95.00 374 GLY A CA 1
ATOM 2689 C C . GLY A 1 374 ? -18.494 -10.056 13.846 1.00 95.00 374 GLY A C 1
ATOM 2690 O O . GLY A 1 374 ? -18.780 -9.640 14.965 1.00 95.00 374 GLY A O 1
ATOM 2691 N N . THR A 1 375 ? -17.964 -11.256 13.640 1.00 95.00 375 THR A N 1
ATOM 2692 C CA . THR A 1 375 ? -17.731 -12.258 14.690 1.00 95.00 375 THR A CA 1
ATOM 2693 C C . THR A 1 375 ? -16.285 -12.280 15.182 1.00 95.00 375 THR A C 1
ATOM 2695 O O . THR A 1 375 ? -15.896 -13.182 15.918 1.00 95.00 375 THR A O 1
ATOM 2698 N N . GLY A 1 376 ? -15.462 -11.334 14.734 1.00 98.06 376 GLY A N 1
ATOM 2699 C CA . GLY A 1 376 ? -14.066 -11.227 15.125 1.00 98.06 376 GLY A CA 1
ATOM 2700 C C . GLY A 1 376 ? -13.886 -10.687 16.543 1.00 98.06 376 GLY A C 1
ATOM 2701 O O . GLY A 1 376 ? -14.840 -10.296 17.217 1.00 98.06 376 GLY A O 1
ATOM 2702 N N . SER A 1 377 ? -12.634 -10.645 16.986 1.00 98.56 377 SER A N 1
ATOM 2703 C CA . SER A 1 377 ? -12.243 -10.139 18.307 1.00 98.56 377 SER A CA 1
ATOM 2704 C C . SER A 1 377 ? -11.567 -8.771 18.230 1.00 98.56 377 SER A C 1
ATOM 2706 O O . SER A 1 377 ? -10.899 -8.450 17.241 1.00 98.56 377 SER A O 1
ATOM 2708 N N . LEU A 1 378 ? -11.719 -7.993 19.299 1.00 98.75 378 LEU A N 1
ATOM 2709 C CA . LEU A 1 378 ? -10.913 -6.824 19.632 1.00 98.75 378 LEU A CA 1
ATOM 2710 C C . LEU A 1 378 ? -10.005 -7.183 20.817 1.00 98.75 378 LEU A C 1
ATOM 2712 O O . LEU A 1 378 ? -10.486 -7.597 21.872 1.00 98.75 378 LEU A O 1
ATOM 2716 N N . GLN A 1 379 ? -8.697 -7.001 20.658 1.00 98.62 379 GLN A N 1
ATOM 2717 C CA . GLN A 1 379 ? -7.721 -7.115 21.735 1.00 98.62 379 GLN A CA 1
ATOM 2718 C C . GLN A 1 379 ? -6.949 -5.807 21.857 1.00 98.62 379 GLN A C 1
ATOM 2720 O O . GLN A 1 379 ? -6.139 -5.480 20.994 1.00 98.62 379 GLN A O 1
ATOM 2725 N N . GLN A 1 380 ? -7.150 -5.109 22.963 1.00 98.62 380 GLN A N 1
ATOM 2726 C CA . GLN A 1 380 ? -6.387 -3.929 23.321 1.00 98.62 380 GLN A CA 1
ATOM 2727 C C . GLN A 1 380 ? -5.363 -4.295 24.395 1.00 98.62 380 GLN A C 1
ATOM 2729 O O . GLN A 1 380 ? -5.705 -4.894 25.414 1.00 98.62 380 GLN A O 1
ATOM 2734 N N . THR A 1 381 ? -4.096 -3.976 24.154 1.00 98.31 381 THR A N 1
ATOM 2735 C CA . THR A 1 381 ? -3.000 -4.195 25.112 1.00 98.31 381 THR A CA 1
ATOM 2736 C C . THR A 1 381 ? -2.442 -2.892 25.671 1.00 98.31 381 THR A C 1
ATOM 2738 O O . THR A 1 381 ? -1.799 -2.912 26.714 1.00 98.31 381 THR A O 1
ATOM 2741 N N . ALA A 1 382 ? -2.654 -1.783 24.965 1.00 97.94 382 ALA A N 1
ATOM 2742 C CA . ALA A 1 382 ? -2.265 -0.432 25.348 1.00 97.94 382 ALA A CA 1
ATOM 2743 C C . ALA A 1 382 ? -3.057 0.580 24.497 1.00 97.94 382 ALA A C 1
ATOM 2745 O O . ALA A 1 382 ? -3.918 0.197 23.702 1.00 97.94 382 ALA A O 1
ATOM 2746 N N . GLY A 1 383 ? -2.734 1.865 24.637 1.00 97.50 383 GLY A N 1
ATOM 2747 C CA . GLY A 1 383 ? -3.236 2.906 23.746 1.00 97.50 383 GLY A CA 1
ATOM 2748 C C . GLY A 1 383 ? -4.709 3.245 23.969 1.00 97.50 383 GLY A C 1
ATOM 2749 O O . GLY A 1 383 ? -5.217 3.122 25.084 1.00 97.50 383 GLY A O 1
ATOM 2750 N N . GLN A 1 384 ? -5.371 3.714 22.915 1.00 98.25 384 GLN A N 1
ATOM 2751 C CA . GLN A 1 384 ? -6.704 4.314 22.975 1.00 98.25 384 GLN A CA 1
ATOM 2752 C C . GLN A 1 384 ? -7.630 3.686 21.934 1.00 98.25 384 GLN A C 1
ATOM 2754 O O . GLN A 1 384 ? -7.273 3.590 20.759 1.00 98.25 384 GLN A O 1
ATOM 2759 N N . VAL A 1 385 ? -8.837 3.302 22.347 1.00 98.81 385 VAL A N 1
ATOM 2760 C CA . VAL A 1 385 ? -9.918 2.884 21.446 1.00 98.81 385 VAL A CA 1
ATOM 2761 C C . VAL A 1 385 ? -11.107 3.814 21.661 1.00 98.81 385 VAL A C 1
ATOM 2763 O O . VAL A 1 385 ? -11.703 3.799 22.729 1.00 98.81 385 VAL A O 1
ATOM 2766 N N . ALA A 1 386 ? -11.475 4.602 20.654 1.00 98.69 386 ALA A N 1
ATOM 2767 C CA . ALA A 1 386 ? -12.649 5.471 20.686 1.00 98.69 386 ALA A CA 1
ATOM 2768 C C . ALA A 1 386 ? -13.740 4.923 19.759 1.00 98.69 386 ALA A C 1
ATOM 2770 O O . ALA A 1 386 ? -13.521 4.744 18.556 1.00 98.69 386 ALA A O 1
ATOM 2771 N N . ILE A 1 387 ? -14.918 4.656 20.315 1.00 98.75 387 ILE A N 1
ATOM 2772 C CA . ILE A 1 387 ? -16.087 4.161 19.589 1.00 98.75 387 ILE A CA 1
ATOM 2773 C C . ILE A 1 387 ? -17.107 5.295 19.521 1.00 98.75 387 ILE A C 1
ATOM 2775 O O . ILE A 1 387 ? -17.865 5.509 20.461 1.00 98.75 387 ILE A O 1
ATOM 2779 N N . ASN A 1 388 ? -17.106 6.010 18.398 1.00 98.38 388 ASN A N 1
ATOM 2780 C CA . ASN A 1 388 ? -18.020 7.120 18.113 1.00 98.38 388 ASN A CA 1
ATOM 2781 C C . ASN A 1 388 ? -19.207 6.660 17.252 1.00 98.38 388 ASN A C 1
ATOM 2783 O O . ASN A 1 388 ? -20.289 7.228 17.320 1.00 98.38 388 ASN A O 1
ATOM 2787 N N . GLY A 1 389 ? -18.994 5.631 16.426 1.00 98.31 389 GLY A N 1
ATOM 2788 C CA . GLY A 1 389 ? -20.032 4.931 15.674 1.00 98.31 389 GLY A CA 1
ATOM 2789 C C . GLY A 1 389 ? -20.438 3.612 16.338 1.00 98.31 389 GLY A C 1
ATOM 2790 O O . GLY A 1 389 ? -20.368 3.457 17.555 1.00 98.31 389 GLY A O 1
ATOM 2791 N N . SER A 1 390 ? -20.827 2.613 15.545 1.00 98.31 390 SER A N 1
ATOM 2792 C CA . SER A 1 390 ? -21.218 1.296 16.077 1.00 98.31 390 SER A CA 1
ATOM 2793 C C . SER A 1 390 ? -20.092 0.272 15.958 1.00 98.31 390 SER A C 1
ATOM 2795 O O . SER A 1 390 ? -19.376 0.228 14.956 1.00 98.31 390 SER A O 1
ATOM 2797 N N . MET A 1 391 ? -19.938 -0.571 16.975 1.00 98.75 391 MET A N 1
ATOM 2798 C CA . MET A 1 391 ? -18.997 -1.683 16.999 1.00 98.75 391 MET A CA 1
ATOM 2799 C C . MET A 1 391 ? -19.689 -2.953 17.478 1.00 98.75 391 MET A C 1
ATOM 2801 O O . MET A 1 391 ? -20.128 -3.034 18.618 1.00 98.75 391 MET A O 1
ATOM 2805 N N . THR A 1 392 ? -19.742 -3.965 16.617 1.00 98.62 392 THR A N 1
ATOM 2806 C CA . THR A 1 392 ? -20.193 -5.317 16.953 1.00 98.62 392 THR A CA 1
ATOM 2807 C C . THR A 1 392 ? -19.045 -6.304 16.780 1.00 98.62 392 THR A C 1
ATOM 2809 O O . THR A 1 392 ? -18.502 -6.430 15.680 1.00 98.62 392 THR A O 1
ATOM 2812 N N . VAL A 1 393 ? -18.677 -6.997 17.859 1.00 98.06 393 VAL A N 1
ATOM 2813 C CA . VAL A 1 393 ? -17.589 -7.991 17.900 1.00 98.06 393 VAL A CA 1
ATOM 2814 C C . VAL A 1 393 ? -18.002 -9.210 18.725 1.00 98.06 393 VAL A C 1
ATOM 2816 O O . VAL A 1 393 ? -18.876 -9.126 19.580 1.00 98.06 393 VAL A O 1
ATOM 2819 N N . ALA A 1 394 ? -17.369 -10.366 18.524 1.00 98.31 394 ALA A N 1
ATOM 2820 C CA . ALA A 1 394 ? -17.622 -11.513 19.398 1.00 98.31 394 ALA A CA 1
ATOM 2821 C C . ALA A 1 394 ? -17.018 -11.288 20.788 1.00 98.31 394 ALA A C 1
ATOM 2823 O O . ALA A 1 394 ? -17.674 -11.512 21.807 1.00 98.31 394 ALA A O 1
ATOM 2824 N N . THR A 1 395 ? -15.770 -10.823 20.839 1.00 98.56 395 THR A N 1
ATOM 2825 C CA . THR A 1 395 ? -15.073 -10.563 22.099 1.00 98.56 395 THR A CA 1
ATOM 2826 C C . THR A 1 395 ? -14.351 -9.224 22.075 1.00 98.56 395 THR A C 1
ATOM 2828 O O . THR A 1 395 ? -13.759 -8.851 21.062 1.00 98.56 395 THR A O 1
ATOM 2831 N N . ALA A 1 396 ? -14.371 -8.522 23.206 1.00 98.62 396 ALA A N 1
ATOM 2832 C CA . ALA A 1 396 ? -13.516 -7.371 23.471 1.00 98.62 396 ALA A CA 1
ATOM 2833 C C . ALA A 1 396 ? -12.679 -7.641 24.728 1.00 98.62 396 ALA A C 1
ATOM 2835 O O . ALA A 1 396 ? -13.213 -7.936 25.796 1.00 98.62 396 ALA A O 1
ATOM 2836 N N . SER A 1 397 ? -11.358 -7.581 24.594 1.00 98.69 397 SER A N 1
ATOM 2837 C CA . SER A 1 397 ? -10.405 -7.803 25.681 1.00 98.69 397 SER A CA 1
ATOM 2838 C C . SER A 1 397 ? -9.527 -6.569 25.852 1.00 98.69 397 SER A C 1
ATOM 2840 O O . SER A 1 397 ? -8.647 -6.341 25.024 1.00 98.69 397 SER A O 1
ATOM 2842 N N . ILE A 1 398 ? -9.721 -5.828 26.940 1.00 98.69 398 ILE A N 1
ATOM 2843 C CA . ILE A 1 398 ? -9.001 -4.600 27.280 1.00 98.69 398 ILE A CA 1
ATOM 2844 C C . ILE A 1 398 ? -7.982 -4.939 28.368 1.00 98.69 398 ILE A C 1
ATOM 2846 O O . ILE A 1 398 ? -8.304 -4.953 29.548 1.00 98.69 398 ILE A O 1
ATOM 2850 N N . GLN A 1 399 ? -6.762 -5.301 27.976 1.00 98.25 399 GLN A N 1
ATOM 2851 C CA . GLN A 1 399 ? -5.694 -5.698 28.907 1.00 98.25 399 GLN A CA 1
ATOM 2852 C C . GLN A 1 399 ? -4.841 -4.515 29.381 1.00 98.25 399 GLN A C 1
ATOM 2854 O O . GLN A 1 399 ? -4.112 -4.643 30.361 1.00 98.25 399 GLN A O 1
ATOM 2859 N N . GLY A 1 400 ? -4.930 -3.385 28.683 1.00 96.06 400 GLY A N 1
ATOM 2860 C CA . GLY A 1 400 ? -4.224 -2.149 28.990 1.00 96.06 400 GLY A CA 1
ATOM 2861 C C . GLY A 1 400 ? -4.724 -1.008 28.110 1.00 96.06 400 GLY A C 1
ATOM 2862 O O . GLY A 1 400 ? -5.289 -1.259 27.045 1.00 96.06 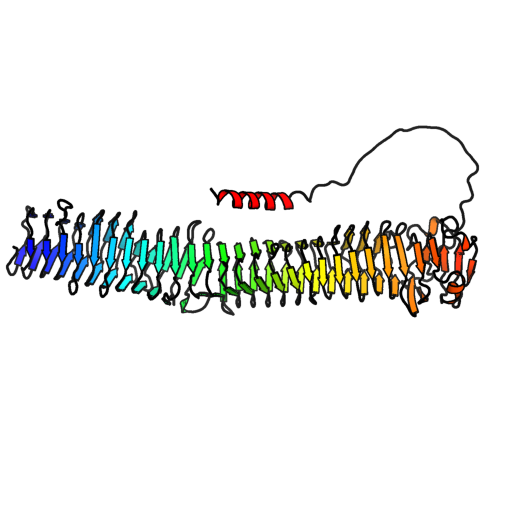400 GLY A O 1
ATOM 2863 N N . GLY A 1 401 ? -4.487 0.231 28.536 1.00 97.81 401 GLY A N 1
ATOM 2864 C CA . GLY A 1 401 ? -5.021 1.414 27.859 1.00 97.81 401 GLY A CA 1
ATOM 2865 C C . GLY A 1 401 ? -6.506 1.635 28.152 1.00 97.81 401 GLY A C 1
ATOM 2866 O O . GLY A 1 401 ? -7.075 0.974 29.020 1.00 97.81 401 GLY A O 1
ATOM 2867 N N . GLN A 1 402 ? -7.110 2.571 27.422 1.00 98.56 402 GLN A N 1
ATOM 2868 C CA . GLN A 1 402 ? -8.505 2.970 27.608 1.00 98.56 402 GLN A CA 1
ATOM 2869 C C . GLN A 1 402 ? -9.342 2.674 26.361 1.00 98.56 402 GLN A C 1
ATOM 2871 O O . GLN A 1 402 ? -8.919 2.947 25.233 1.00 98.56 402 GLN A O 1
ATOM 2876 N N . LEU A 1 403 ? -10.535 2.126 26.570 1.00 98.81 403 LEU A N 1
ATOM 2877 C CA . LEU A 1 403 ? -11.598 2.049 25.576 1.00 98.81 403 LEU A CA 1
ATOM 2878 C C . LEU A 1 403 ? -12.725 2.987 25.994 1.00 98.81 403 LEU A C 1
ATOM 2880 O O . LEU A 1 403 ? -13.321 2.792 27.046 1.00 98.81 403 LEU A O 1
ATOM 2884 N N . ALA A 1 404 ? -13.057 3.965 25.161 1.00 98.62 404 ALA A N 1
ATOM 2885 C CA . ALA A 1 404 ? -14.153 4.889 25.405 1.00 98.62 404 ALA A CA 1
ATOM 2886 C C . ALA A 1 404 ? -15.257 4.708 24.356 1.00 98.62 404 ALA A C 1
ATOM 2888 O O . ALA A 1 404 ? -15.011 4.809 23.150 1.00 98.62 404 ALA A O 1
ATOM 2889 N N . VAL A 1 405 ? -16.482 4.460 24.812 1.00 98.62 405 VAL A N 1
ATOM 2890 C CA . VAL A 1 405 ? -17.695 4.517 23.990 1.00 98.62 405 VAL A CA 1
ATOM 2891 C C . VAL A 1 405 ? -18.283 5.908 24.149 1.00 98.62 405 VAL A C 1
ATOM 2893 O O . VAL A 1 405 ? -18.776 6.246 25.219 1.00 98.62 405 VAL A O 1
ATOM 2896 N N . GLN A 1 406 ? -18.156 6.719 23.105 1.00 97.69 406 GLN A N 1
ATOM 2897 C CA . GLN A 1 406 ? -18.499 8.139 23.117 1.00 97.69 406 GLN A CA 1
ATOM 2898 C C . GLN A 1 406 ? -19.994 8.359 22.863 1.00 97.69 406 GLN A C 1
ATOM 2900 O O . GLN A 1 406 ? -20.725 7.430 22.510 1.00 97.69 406 GLN A O 1
ATOM 2905 N N . SER A 1 407 ? -20.437 9.613 22.975 1.00 95.44 407 SER A N 1
ATOM 2906 C CA . SER A 1 407 ? -21.817 10.008 22.690 1.00 95.44 407 SER A CA 1
ATOM 2907 C C . SER A 1 407 ? -22.251 9.581 21.284 1.00 95.44 407 SER A C 1
ATOM 2909 O O . SER A 1 407 ? -21.574 9.870 20.296 1.00 95.44 407 SER A O 1
ATOM 2911 N N . GLY A 1 408 ? -23.377 8.867 21.198 1.00 91.94 408 GLY A N 1
ATOM 2912 C CA . GLY A 1 408 ? -23.892 8.287 19.949 1.00 91.94 408 GLY A CA 1
ATOM 2913 C C . GLY A 1 408 ? -23.191 6.997 19.500 1.00 91.94 408 GLY A C 1
ATOM 2914 O O . GLY A 1 408 ? -23.663 6.339 18.571 1.00 91.94 408 GLY A O 1
ATOM 2915 N N . GLY A 1 409 ? -22.110 6.606 20.178 1.00 98.06 409 GLY A N 1
ATOM 2916 C CA . GLY A 1 409 ? -21.401 5.357 19.958 1.00 98.06 409 GLY A CA 1
ATOM 2917 C C . GLY A 1 409 ? -22.078 4.166 20.632 1.00 98.06 409 GLY A C 1
ATOM 2918 O O . GLY A 1 409 ? -22.759 4.297 21.652 1.00 98.06 409 GLY A O 1
ATOM 2919 N N . ALA A 1 410 ? -21.870 2.974 20.072 1.00 98.50 410 ALA A N 1
ATOM 2920 C CA . ALA A 1 410 ? -22.391 1.732 20.636 1.00 98.50 410 ALA A CA 1
ATOM 2921 C C . ALA A 1 410 ? -21.384 0.584 20.529 1.00 98.50 410 ALA A C 1
ATOM 2923 O O . ALA A 1 410 ? -20.888 0.291 19.439 1.00 98.50 410 ALA A O 1
ATOM 2924 N N . LEU A 1 411 ? -21.138 -0.113 21.638 1.00 98.56 411 LEU A N 1
ATOM 2925 C CA . LEU A 1 411 ? -20.412 -1.378 21.681 1.00 98.56 411 LEU A CA 1
ATOM 2926 C C . LEU A 1 411 ? -21.382 -2.531 21.957 1.00 98.56 411 LEU A C 1
ATOM 2928 O O . LEU A 1 411 ? -21.994 -2.597 23.018 1.00 98.56 411 LEU A O 1
ATOM 2932 N N . ASN A 1 412 ? -21.448 -3.481 21.030 1.00 98.44 412 ASN A N 1
ATOM 2933 C CA . ASN A 1 412 ? -22.171 -4.739 21.160 1.00 98.44 412 ASN A CA 1
ATOM 2934 C C . ASN A 1 412 ? -21.170 -5.897 21.123 1.00 98.44 412 ASN A C 1
ATOM 2936 O O . ASN A 1 412 ? -20.529 -6.143 20.098 1.00 98.44 412 ASN A O 1
ATOM 2940 N N . ALA A 1 413 ? -21.032 -6.631 22.222 1.00 98.38 413 ALA A N 1
ATOM 2941 C CA . ALA A 1 413 ? -20.135 -7.779 22.288 1.00 98.38 413 ALA A CA 1
ATOM 2942 C C . ALA A 1 413 ? -20.805 -8.999 22.920 1.00 98.38 413 ALA A C 1
ATOM 2944 O O . ALA A 1 413 ? -21.678 -8.866 23.772 1.00 98.38 413 ALA A O 1
ATOM 2945 N N . ALA A 1 414 ? -20.382 -10.213 22.555 1.00 98.06 414 ALA A N 1
ATOM 2946 C CA . ALA A 1 414 ? -20.817 -11.388 23.312 1.00 98.06 414 ALA A CA 1
ATOM 2947 C C . ALA A 1 414 ? -20.108 -11.435 24.670 1.00 98.06 414 ALA A C 1
ATOM 2949 O O . ALA A 1 414 ? -20.743 -11.595 25.712 1.00 98.06 414 ALA A O 1
ATOM 2950 N N . LYS A 1 415 ? -18.788 -11.230 24.676 1.00 98.56 415 LYS A N 1
ATOM 2951 C CA . LYS A 1 415 ? -17.980 -11.204 25.898 1.00 98.56 415 LYS A CA 1
ATOM 2952 C C . LYS A 1 415 ? -17.086 -9.974 25.949 1.00 98.56 415 LYS A C 1
ATOM 2954 O O . LYS A 1 415 ? -16.376 -9.688 24.986 1.00 98.56 415 LYS A O 1
ATOM 2959 N N . VAL A 1 416 ? -17.047 -9.324 27.106 1.00 98.81 416 VAL A N 1
ATOM 2960 C CA . VAL A 1 416 ? -16.098 -8.246 27.403 1.00 98.81 416 VAL A CA 1
ATOM 2961 C C . VAL A 1 416 ? -15.253 -8.640 28.607 1.00 98.81 416 VAL A C 1
ATOM 2963 O O . VAL A 1 416 ? -15.749 -9.197 29.586 1.00 98.81 416 VAL A O 1
ATOM 2966 N N . THR A 1 417 ? -13.949 -8.406 28.529 1.00 98.81 417 THR A N 1
ATOM 2967 C CA . THR A 1 417 ? -13.022 -8.618 29.642 1.00 98.81 417 THR A CA 1
ATOM 2968 C C . THR A 1 417 ? -12.109 -7.414 29.771 1.00 98.81 417 THR A C 1
ATOM 2970 O O . THR A 1 417 ? -11.361 -7.106 28.847 1.00 98.81 417 THR A O 1
ATOM 2973 N N . ILE A 1 418 ? -12.156 -6.774 30.930 1.00 98.88 418 ILE A N 1
ATOM 2974 C CA . ILE A 1 418 ? -11.282 -5.673 31.315 1.00 98.88 418 ILE A CA 1
ATOM 2975 C C . ILE A 1 418 ? -10.252 -6.266 32.270 1.00 98.88 418 ILE A C 1
ATOM 2977 O O . ILE A 1 418 ? -10.600 -6.712 33.362 1.00 98.88 418 ILE A O 1
ATOM 2981 N N . GLY A 1 419 ? -9.004 -6.365 31.823 1.00 98.50 419 GLY A N 1
ATOM 2982 C CA . GLY A 1 419 ? -7.876 -6.809 32.637 1.00 98.50 419 GLY A CA 1
ATOM 2983 C C . GLY A 1 419 ? -7.516 -5.776 33.704 1.00 98.50 419 GLY A C 1
ATOM 2984 O O . GLY A 1 419 ? -8.015 -4.660 33.679 1.00 98.50 419 GLY A O 1
ATOM 2985 N N . ALA A 1 420 ? -6.625 -6.132 34.631 1.00 98.12 420 ALA A N 1
ATOM 2986 C CA . ALA A 1 420 ? -6.289 -5.282 35.780 1.00 98.12 420 ALA A CA 1
ATOM 2987 C C . ALA A 1 420 ? -5.753 -3.885 35.410 1.00 98.12 420 ALA A C 1
ATOM 2989 O O . ALA A 1 420 ? -5.954 -2.939 36.159 1.00 98.12 420 ALA A O 1
ATOM 2990 N N . ASN A 1 421 ? -5.109 -3.754 34.246 1.00 97.69 421 ASN A N 1
ATOM 2991 C CA . ASN A 1 421 ? -4.601 -2.476 33.733 1.00 97.69 421 ASN A CA 1
ATOM 2992 C C . ASN A 1 421 ? -5.508 -1.860 32.655 1.00 97.69 421 ASN A C 1
ATOM 2994 O O . ASN A 1 421 ? -5.125 -0.880 32.018 1.00 97.69 421 ASN A O 1
ATOM 2998 N N . GLY A 1 422 ? -6.650 -2.488 32.376 1.00 98.38 422 GLY A N 1
ATOM 2999 C CA . GLY A 1 422 ? -7.611 -2.022 31.392 1.00 98.38 422 GLY A CA 1
ATOM 3000 C C . GLY A 1 422 ? -8.572 -1.005 31.990 1.00 98.38 422 GLY A C 1
ATOM 3001 O O . GLY A 1 422 ? -9.001 -1.138 33.137 1.00 98.38 422 GLY A O 1
ATOM 3002 N N . ASP A 1 423 ? -8.935 -0.029 31.172 1.00 98.62 423 ASP A N 1
ATOM 3003 C CA . ASP A 1 423 ? -9.918 0.996 31.488 1.00 98.62 423 ASP A CA 1
ATOM 3004 C C . ASP A 1 423 ? -10.988 1.021 30.391 1.00 98.62 423 ASP A C 1
ATOM 3006 O O . ASP A 1 423 ? -10.668 1.027 29.198 1.00 98.62 423 ASP A O 1
ATOM 3010 N N . MET A 1 424 ? -12.261 0.983 30.774 1.00 98.69 424 MET A N 1
ATOM 3011 C CA . MET A 1 424 ? -13.380 1.084 29.845 1.00 98.69 424 MET A CA 1
ATOM 3012 C C . MET A 1 424 ? -14.372 2.128 30.335 1.00 98.69 424 MET A C 1
ATOM 3014 O O . MET A 1 424 ? -14.851 2.027 31.457 1.00 98.69 424 MET A O 1
ATOM 3018 N N . LEU A 1 425 ? -14.719 3.084 29.475 1.00 98.38 425 LEU A N 1
ATOM 3019 C CA . LEU A 1 425 ? -15.605 4.199 29.794 1.00 98.38 425 LEU A CA 1
ATOM 3020 C C . LEU A 1 425 ? -16.791 4.248 28.823 1.00 98.38 425 LEU A C 1
ATOM 3022 O O . LEU A 1 425 ? -16.601 4.304 27.608 1.00 98.38 425 LEU A O 1
ATOM 3026 N N . ALA A 1 426 ? -18.012 4.272 29.346 1.00 97.88 426 ALA A N 1
ATOM 3027 C CA . ALA A 1 426 ? -19.228 4.591 28.607 1.00 97.88 426 ALA A CA 1
ATOM 3028 C C . ALA A 1 426 ? -19.562 6.080 28.808 1.00 97.88 426 ALA A C 1
ATOM 3030 O O . ALA A 1 426 ? -20.215 6.453 29.774 1.00 97.88 426 ALA A O 1
ATOM 3031 N N . GLN A 1 427 ? -19.088 6.939 27.905 1.00 96.62 427 GLN A N 1
ATOM 3032 C CA . GLN A 1 427 ? -19.248 8.398 27.956 1.00 96.62 427 GLN A CA 1
ATOM 3033 C C . GLN A 1 427 ? -20.413 8.818 27.057 1.00 96.62 427 GLN A C 1
ATOM 3035 O O . GLN A 1 427 ? -20.230 9.110 25.876 1.00 96.62 427 GLN A O 1
ATOM 3040 N N . ALA A 1 428 ? -21.630 8.784 27.594 1.00 95.31 428 ALA A N 1
ATOM 3041 C CA . ALA A 1 428 ? -22.884 8.964 26.860 1.00 95.31 428 ALA A CA 1
ATOM 3042 C C . ALA A 1 428 ? -23.121 7.959 25.710 1.00 95.31 428 ALA A C 1
ATOM 3044 O O . ALA A 1 428 ? -23.930 8.195 24.806 1.00 95.31 428 ALA A O 1
ATOM 3045 N N . GLY A 1 429 ? -22.391 6.841 25.732 1.00 96.62 429 GLY A N 1
ATOM 3046 C CA . GLY A 1 429 ? -22.475 5.750 24.767 1.00 96.62 429 GLY A CA 1
ATOM 3047 C C . GLY A 1 429 ? -23.266 4.547 25.287 1.00 96.62 429 GLY A C 1
ATOM 3048 O O . GLY A 1 429 ? -23.570 4.434 26.475 1.00 96.62 429 GLY A O 1
ATOM 3049 N N . ALA A 1 430 ? -23.590 3.618 24.388 1.00 98.19 430 ALA A N 1
ATOM 3050 C CA . ALA A 1 430 ? -24.285 2.377 24.727 1.00 98.19 430 ALA A CA 1
ATOM 3051 C C . ALA A 1 430 ? -23.327 1.181 24.782 1.00 98.19 430 ALA A C 1
ATOM 3053 O O . ALA A 1 430 ? -22.590 0.918 23.829 1.00 98.19 430 ALA A O 1
ATOM 3054 N N . VAL A 1 431 ? -23.375 0.409 25.865 1.00 98.69 431 VAL A N 1
ATOM 3055 C CA . VAL A 1 431 ? -22.619 -0.836 26.025 1.00 98.69 431 VAL A CA 1
ATOM 3056 C C . VAL A 1 431 ? -23.584 -1.994 26.255 1.00 98.69 431 VAL A C 1
ATOM 3058 O O . VAL A 1 431 ? -24.313 -2.035 27.243 1.00 98.69 431 VAL A O 1
ATOM 3061 N N . SER A 1 432 ? -23.552 -2.971 25.351 1.00 98.44 432 SER A N 1
ATOM 3062 C CA . SER A 1 432 ? -24.341 -4.200 25.419 1.00 98.44 432 SER A CA 1
ATOM 3063 C C . SER A 1 432 ? -23.432 -5.426 25.381 1.00 98.44 432 SER A C 1
ATOM 3065 O O . SER A 1 432 ? -22.651 -5.620 24.442 1.00 98.44 432 SER A O 1
ATOM 3067 N N . VAL A 1 433 ? -23.535 -6.273 26.409 1.00 98.69 433 VAL A N 1
ATOM 3068 C CA . VAL A 1 433 ? -22.775 -7.522 26.528 1.00 98.69 433 VAL A CA 1
ATOM 3069 C C . VAL A 1 433 ? -23.720 -8.707 26.682 1.00 98.69 433 VAL A C 1
ATOM 3071 O O . VAL A 1 433 ? -24.267 -8.954 27.756 1.00 98.69 433 VAL A O 1
ATOM 3074 N N . SER A 1 434 ? -23.895 -9.476 25.607 1.00 98.12 434 SER A N 1
ATOM 3075 C CA . SER A 1 434 ? -24.957 -10.491 25.528 1.00 98.12 434 SER A CA 1
ATOM 3076 C C . SER A 1 434 ? -24.656 -11.800 26.261 1.00 98.12 434 SER A C 1
ATOM 3078 O O . SER A 1 434 ? -25.560 -12.610 26.464 1.00 98.12 434 SER A O 1
ATOM 3080 N N . SER A 1 435 ? -23.401 -12.039 26.657 1.00 98.25 435 SER A N 1
ATOM 3081 C CA . SER A 1 435 ? -23.019 -13.203 27.469 1.00 98.25 435 SER A CA 1
ATOM 3082 C C . SER A 1 435 ? -22.442 -12.804 28.822 1.00 98.25 435 SER A C 1
ATOM 3084 O O . SER A 1 435 ? -23.058 -13.090 29.842 1.00 98.25 435 SER A O 1
ATOM 3086 N N . LYS A 1 436 ? -21.264 -12.173 28.858 1.00 98.38 436 LYS A N 1
ATOM 3087 C CA . LYS A 1 436 ? -20.591 -11.871 30.130 1.00 98.38 436 LYS A CA 1
ATOM 3088 C C . LYS A 1 436 ? -19.630 -10.694 30.029 1.00 98.38 436 LYS A C 1
ATOM 3090 O O . LYS A 1 436 ? -18.719 -10.714 29.197 1.00 98.38 436 LYS A O 1
ATOM 3095 N N . LEU A 1 437 ? -19.791 -9.732 30.931 1.00 98.81 437 LEU A N 1
ATOM 3096 C CA . LEU A 1 437 ? -18.801 -8.715 31.268 1.00 98.81 437 LEU A CA 1
ATOM 3097 C C . LEU A 1 437 ? -17.965 -9.204 32.460 1.00 98.81 437 LEU A C 1
ATOM 3099 O O . LEU A 1 437 ? -18.494 -9.730 33.437 1.00 98.81 437 LEU A O 1
ATOM 3103 N N . THR A 1 438 ? -16.642 -9.081 32.369 1.00 98.81 438 THR A N 1
ATOM 3104 C CA . THR A 1 438 ? -15.708 -9.348 33.473 1.00 98.81 438 THR A CA 1
ATOM 3105 C C . THR A 1 438 ? -14.802 -8.148 33.680 1.00 98.81 438 THR A C 1
ATOM 3107 O O . THR A 1 438 ? -14.102 -7.753 32.748 1.00 98.81 438 THR A O 1
ATOM 3110 N N . VAL A 1 439 ? -14.794 -7.606 34.895 1.00 98.81 439 VAL A N 1
ATOM 3111 C CA . VAL A 1 439 ? -14.056 -6.398 35.268 1.00 98.81 439 VAL A CA 1
ATOM 3112 C C . VAL A 1 439 ? -13.008 -6.741 36.318 1.00 98.81 439 VAL A C 1
ATOM 3114 O O . VAL A 1 439 ? -13.338 -7.023 37.465 1.00 98.81 439 VAL A O 1
ATOM 3117 N N . GLN A 1 440 ? -11.741 -6.723 35.911 1.00 98.56 440 GLN A N 1
ATOM 3118 C CA . GLN A 1 440 ? -10.576 -6.792 36.799 1.00 98.56 440 GLN A CA 1
ATOM 3119 C C . GLN A 1 440 ? -9.870 -5.436 36.919 1.00 98.56 440 GLN A C 1
ATOM 3121 O O . GLN A 1 440 ? -9.077 -5.272 37.838 1.00 98.56 440 GLN A O 1
ATOM 3126 N N . GLY A 1 441 ? -10.102 -4.517 35.980 1.00 98.50 441 GLY A N 1
ATOM 3127 C CA . GLY A 1 441 ? -9.618 -3.134 36.005 1.00 98.50 441 GLY A CA 1
ATOM 3128 C C . GLY A 1 441 ? -10.760 -2.170 36.311 1.00 98.50 441 GLY A C 1
ATOM 3129 O O . GLY A 1 441 ? -11.502 -2.383 37.266 1.00 98.50 441 GLY A O 1
ATOM 3130 N N . HIS A 1 442 ? -10.940 -1.147 35.482 1.00 98.69 442 HIS A N 1
ATOM 3131 C CA . HIS A 1 442 ? -11.978 -0.135 35.682 1.00 98.69 442 HIS A CA 1
ATOM 3132 C C . HIS A 1 442 ? -13.102 -0.219 34.643 1.00 98.69 442 HIS A C 1
ATOM 3134 O O . HIS A 1 442 ? -12.835 -0.363 33.447 1.00 98.69 442 HIS A O 1
ATOM 3140 N N . TYR A 1 443 ? -14.349 -0.088 35.102 1.00 98.75 443 TYR A N 1
ATOM 3141 C CA . TYR A 1 443 ? -15.502 0.237 34.263 1.00 98.75 443 TYR A CA 1
ATOM 3142 C C . TYR A 1 443 ? -16.148 1.547 34.729 1.00 98.75 443 TYR A C 1
ATOM 3144 O O . TYR A 1 443 ? -16.682 1.598 35.833 1.00 98.75 443 TYR A O 1
ATOM 3152 N N . GLY A 1 444 ? -16.137 2.577 33.890 1.00 98.44 444 GLY A N 1
ATOM 3153 C CA . GLY A 1 444 ? -16.784 3.862 34.152 1.00 98.44 444 GLY A CA 1
ATOM 3154 C C . GLY A 1 444 ? -17.999 4.090 33.256 1.00 98.44 444 GLY A C 1
ATOM 3155 O O . GLY A 1 444 ? -17.982 3.705 32.087 1.00 98.44 444 GLY A O 1
ATOM 3156 N N . SER A 1 445 ? -19.034 4.749 33.771 1.00 98.06 445 SER A N 1
ATOM 3157 C CA . SER A 1 445 ? -20.206 5.172 32.999 1.00 98.06 445 SER A CA 1
ATOM 3158 C C . SER A 1 445 ? -20.631 6.590 33.381 1.00 98.06 445 SER A C 1
ATOM 3160 O O . SER A 1 445 ? -20.818 6.894 34.554 1.00 98.06 445 SER A O 1
ATOM 3162 N N . GLU A 1 446 ? -20.784 7.468 32.397 1.00 95.81 446 GLU A N 1
ATOM 3163 C CA . GLU A 1 446 ? -21.327 8.812 32.605 1.00 95.81 446 GLU A CA 1
ATOM 3164 C C . GLU A 1 446 ? -22.256 9.183 31.444 1.00 95.81 446 GLU A C 1
ATOM 3166 O O . GLU A 1 446 ? -21.811 9.354 30.306 1.00 95.81 446 GLU A O 1
ATOM 3171 N N . GLY A 1 447 ? -23.561 9.267 31.709 1.00 91.62 447 GLY A N 1
ATOM 3172 C CA . GLY A 1 447 ? -24.613 9.453 30.705 1.00 91.62 447 GLY A CA 1
ATOM 3173 C C . GLY A 1 447 ? -24.855 8.223 29.820 1.00 91.62 447 GLY A C 1
ATOM 3174 O O . GLY A 1 447 ? -25.533 8.330 28.794 1.00 91.62 447 GLY A O 1
ATOM 3175 N N . GLY A 1 448 ? -24.239 7.083 30.143 1.00 90.31 448 GLY A N 1
ATOM 3176 C CA . GLY A 1 448 ? -24.219 5.871 29.329 1.00 90.31 448 GLY A CA 1
ATOM 3177 C C . GLY A 1 448 ? -25.408 4.937 29.565 1.00 90.31 448 GLY A C 1
ATOM 3178 O O . GLY A 1 448 ? -26.090 4.986 30.586 1.00 90.31 448 GLY A O 1
ATOM 3179 N N . SER A 1 449 ? -25.638 4.024 28.616 1.00 94.00 449 SER A N 1
ATOM 3180 C CA . SER A 1 449 ? -26.589 2.914 28.790 1.00 94.00 449 SER A CA 1
ATOM 3181 C C . SER A 1 449 ? -25.852 1.582 28.857 1.00 94.00 449 SER A C 1
ATOM 3183 O O . SER A 1 449 ? -25.053 1.257 27.977 1.00 94.00 449 SER A O 1
ATOM 3185 N N . ASN A 1 450 ? -26.127 0.801 29.901 1.00 98.19 450 ASN A N 1
ATOM 3186 C CA . ASN A 1 450 ? -25.363 -0.398 30.226 1.00 98.19 450 ASN A CA 1
ATOM 3187 C C . ASN A 1 450 ? -26.301 -1.606 30.289 1.00 98.19 450 ASN A C 1
ATOM 3189 O O . ASN A 1 450 ? -27.191 -1.666 31.134 1.00 98.19 450 ASN A O 1
ATOM 3193 N N . THR A 1 451 ? -26.131 -2.569 29.382 1.00 98.50 451 THR A N 1
ATOM 3194 C CA . THR A 1 451 ? -26.947 -3.792 29.328 1.00 98.50 451 THR A CA 1
ATOM 3195 C C . THR A 1 451 ? -26.065 -5.028 29.302 1.00 98.50 451 THR A C 1
ATOM 3197 O O . THR A 1 451 ? -25.312 -5.254 28.357 1.00 98.50 451 THR A O 1
ATOM 3200 N N . PHE A 1 452 ? -26.184 -5.877 30.313 1.00 98.44 452 PHE A N 1
ATOM 3201 C CA . PHE A 1 452 ? -25.362 -7.066 30.474 1.00 98.44 452 PHE A CA 1
ATOM 3202 C C . PHE A 1 452 ? -26.235 -8.301 30.686 1.00 98.44 452 PHE A C 1
ATOM 3204 O O . PHE A 1 452 ? -27.306 -8.248 31.292 1.00 98.44 452 PHE A O 1
ATOM 3211 N N . LYS A 1 453 ? -25.768 -9.454 30.203 1.00 97.94 453 LYS A N 1
ATOM 3212 C CA . LYS A 1 453 ? -26.267 -10.734 30.704 1.00 97.94 453 LYS A CA 1
ATOM 3213 C C . LYS A 1 453 ? -25.655 -11.017 32.070 1.00 97.94 453 LYS A C 1
ATOM 3215 O O . LYS A 1 453 ? -26.304 -10.743 33.065 1.00 97.94 453 LYS A O 1
ATOM 3220 N N . ASP A 1 454 ? -24.408 -11.474 32.131 1.00 98.25 454 ASP A N 1
ATOM 3221 C CA . ASP A 1 454 ? -23.684 -11.575 33.401 1.00 98.25 454 ASP A CA 1
ATOM 3222 C C . ASP A 1 454 ? -22.761 -10.366 33.595 1.00 98.25 454 ASP A C 1
ATOM 3224 O O . ASP A 1 454 ? -21.977 -10.034 32.699 1.00 98.25 454 ASP A O 1
ATOM 3228 N N . PHE A 1 455 ? -22.798 -9.757 34.779 1.00 98.56 455 PHE A N 1
ATOM 3229 C CA . PHE A 1 455 ? -21.896 -8.685 35.187 1.00 98.56 455 PHE A CA 1
ATOM 3230 C C . PHE A 1 455 ? -21.025 -9.153 36.355 1.00 98.56 455 PHE A C 1
ATOM 3232 O O . PHE A 1 455 ? -21.497 -9.354 37.469 1.00 98.56 455 PHE A O 1
ATOM 3239 N N . VAL A 1 456 ? -19.737 -9.369 36.087 1.00 98.62 456 VAL A N 1
ATOM 3240 C CA . VAL A 1 456 ? -18.788 -9.902 37.070 1.00 98.62 456 VAL A CA 1
ATOM 3241 C C . VAL A 1 456 ? -17.685 -8.892 37.337 1.00 98.62 456 VAL A C 1
ATOM 3243 O O . VAL A 1 456 ? -16.973 -8.508 36.409 1.00 98.62 456 VAL A O 1
ATOM 3246 N N . VAL A 1 457 ? -17.494 -8.527 38.600 1.00 98.56 457 VAL A N 1
ATOM 3247 C CA . VAL A 1 457 ? -16.376 -7.701 39.064 1.00 98.56 457 VAL A CA 1
ATOM 3248 C C . VAL A 1 457 ? -15.494 -8.556 39.965 1.00 98.56 457 VAL A C 1
ATOM 3250 O O . VAL A 1 457 ? -15.964 -9.072 40.973 1.00 98.56 457 VAL A O 1
ATOM 3253 N N . GLY A 1 458 ? -14.230 -8.761 39.597 1.00 97.62 458 GLY A N 1
ATOM 3254 C CA . GLY A 1 458 ? -13.288 -9.507 40.436 1.00 97.62 458 GLY A CA 1
ATOM 3255 C C . GLY A 1 458 ? -12.570 -8.629 41.458 1.00 97.62 458 GLY A C 1
ATOM 3256 O O . GLY A 1 458 ? -12.772 -7.421 41.509 1.00 97.62 458 GLY A O 1
ATOM 3257 N N . GLY A 1 459 ? -11.675 -9.234 42.245 1.00 96.62 459 GLY A N 1
ATOM 3258 C CA . GLY A 1 459 ? -11.038 -8.591 43.406 1.00 96.62 459 GLY A CA 1
ATOM 3259 C C . GLY A 1 459 ? -10.313 -7.269 43.145 1.00 96.62 459 GLY A C 1
ATOM 3260 O O . GLY A 1 459 ? -10.308 -6.393 44.005 1.00 96.62 459 GLY A O 1
ATOM 3261 N N . THR A 1 460 ? -9.726 -7.095 41.963 1.00 97.31 460 THR A N 1
ATOM 3262 C CA . THR A 1 460 ? -9.044 -5.849 41.573 1.00 97.31 460 THR A CA 1
ATOM 3263 C C . THR A 1 460 ? -9.942 -4.892 40.791 1.00 97.31 460 THR A C 1
ATOM 3265 O O . THR A 1 460 ? -9.535 -3.769 40.517 1.00 97.31 460 THR A O 1
ATOM 3268 N N . GLY A 1 461 ? -11.139 -5.341 40.404 1.00 98.25 461 GLY A N 1
ATOM 3269 C CA . GLY A 1 461 ? -12.053 -4.577 39.572 1.00 98.25 461 GLY A CA 1
ATOM 3270 C C . GLY A 1 461 ? -12.840 -3.544 40.363 1.00 98.25 461 GLY A C 1
ATOM 3271 O O . GLY A 1 461 ? -13.152 -3.764 41.531 1.00 98.25 461 GLY A O 1
ATOM 3272 N N . TRP A 1 462 ? -13.200 -2.437 39.725 1.00 98.31 462 TRP A N 1
ATOM 3273 C CA . TRP A 1 462 ? -14.036 -1.396 40.321 1.00 98.31 462 TRP A CA 1
ATOM 3274 C C . TRP A 1 462 ? -14.886 -0.691 39.267 1.00 98.31 462 TRP A C 1
ATOM 3276 O O . TRP A 1 462 ? -14.598 -0.759 38.067 1.00 98.31 462 TRP A O 1
ATOM 3286 N N . VAL A 1 463 ? -15.962 -0.055 39.732 1.00 98.50 463 VAL A N 1
ATOM 3287 C CA . VAL A 1 463 ? -16.964 0.592 38.887 1.00 98.50 463 VAL A CA 1
ATOM 3288 C C . VAL A 1 463 ? -17.165 2.030 39.339 1.00 98.50 463 VAL A C 1
ATOM 3290 O O . VAL A 1 463 ? -17.277 2.287 40.540 1.00 98.50 463 VAL A O 1
ATOM 3293 N N . THR A 1 464 ? -17.244 2.942 38.373 1.00 97.81 464 THR A N 1
ATOM 3294 C CA . THR A 1 464 ? -17.775 4.290 38.585 1.00 97.81 464 THR A CA 1
ATOM 3295 C C . THR A 1 464 ? -18.969 4.540 37.691 1.00 97.81 464 THR A C 1
ATOM 3297 O O . THR A 1 464 ? -18.996 4.107 36.538 1.00 97.81 464 THR A O 1
ATOM 3300 N N . ALA A 1 465 ? -19.976 5.214 38.222 1.00 96.75 465 ALA A N 1
ATOM 3301 C CA . ALA A 1 465 ? -21.153 5.581 37.473 1.00 96.75 465 ALA A CA 1
ATOM 3302 C C . ALA A 1 465 ? -21.816 6.837 38.045 1.00 96.75 465 ALA A C 1
ATOM 3304 O O . ALA A 1 465 ? -22.014 6.924 39.256 1.00 96.75 465 ALA A O 1
ATOM 3305 N N . GLY A 1 466 ? -22.182 7.770 37.159 1.00 91.00 466 GLY A N 1
ATOM 3306 C CA . GLY A 1 466 ? -23.121 8.853 37.475 1.00 91.00 466 GLY A CA 1
ATOM 3307 C C . GLY A 1 466 ? -24.564 8.337 37.553 1.00 91.00 466 GLY A C 1
ATOM 3308 O O . GLY A 1 466 ? -24.790 7.170 37.869 1.00 91.00 466 GLY A O 1
ATOM 3309 N N . ALA A 1 467 ? -25.543 9.171 37.194 1.00 93.00 467 ALA A N 1
ATOM 3310 C CA . ALA A 1 467 ? -26.974 8.829 37.148 1.00 93.00 467 ALA A CA 1
ATOM 3311 C C . ALA A 1 467 ? -27.377 7.839 36.024 1.00 93.00 467 ALA A C 1
ATOM 3313 O O . ALA A 1 467 ? -28.381 8.027 35.334 1.00 93.00 467 ALA A O 1
ATOM 3314 N N . ASP A 1 468 ? -26.581 6.788 35.829 1.00 96.25 468 ASP A N 1
ATOM 3315 C CA . ASP A 1 468 ? -26.706 5.807 34.758 1.00 96.25 468 ASP A CA 1
ATOM 3316 C C . ASP A 1 468 ? -27.354 4.507 35.238 1.00 96.25 468 ASP A C 1
ATOM 3318 O O . ASP A 1 468 ? -27.225 4.088 36.391 1.00 96.25 468 ASP A O 1
ATOM 3322 N N . THR A 1 469 ? -28.005 3.807 34.309 1.00 96.38 469 THR A N 1
ATOM 3323 C CA . THR A 1 469 ? -28.662 2.526 34.585 1.00 96.38 469 THR A CA 1
ATOM 3324 C C . THR A 1 469 ? -27.830 1.341 34.101 1.00 96.38 469 THR A C 1
ATOM 3326 O O . THR A 1 469 ? -27.398 1.282 32.946 1.00 96.38 469 THR A O 1
ATOM 3329 N N . PHE A 1 470 ? -27.684 0.350 34.979 1.00 98.44 470 PHE A N 1
ATOM 3330 C CA . PHE A 1 470 ? -27.062 -0.947 34.736 1.00 98.44 470 PHE A CA 1
ATOM 3331 C C . PHE A 1 470 ? -28.135 -2.029 34.692 1.00 98.44 470 PHE A C 1
ATOM 3333 O O . PHE A 1 470 ? -28.592 -2.501 35.726 1.00 98.44 470 PHE A O 1
ATOM 3340 N N . THR A 1 471 ? -28.536 -2.449 33.493 1.00 98.25 471 THR A N 1
ATOM 3341 C CA . THR A 1 471 ? -29.500 -3.542 33.312 1.00 98.25 471 THR A CA 1
ATOM 3342 C C . THR A 1 471 ? -28.775 -4.876 33.198 1.00 98.25 471 THR A C 1
ATOM 3344 O O . THR A 1 471 ? -28.021 -5.096 32.253 1.00 98.25 471 THR A O 1
ATOM 3347 N N . VAL A 1 472 ? -29.023 -5.786 34.134 1.00 98.38 472 VAL A N 1
ATOM 3348 C CA . VAL A 1 472 ? -28.422 -7.119 34.200 1.00 98.38 472 VAL A CA 1
ATOM 3349 C C . VAL A 1 472 ? -29.528 -8.170 34.122 1.00 98.38 472 VAL A C 1
ATOM 3351 O O . VAL A 1 472 ? -30.450 -8.197 34.934 1.00 98.38 472 VAL A O 1
ATOM 3354 N N . SER A 1 473 ? -29.450 -9.037 33.113 1.00 97.69 473 SER A N 1
ATOM 3355 C CA . SER A 1 473 ? -30.452 -10.091 32.867 1.00 97.69 473 SER A CA 1
ATOM 3356 C C . SER A 1 473 ? -30.041 -11.481 33.376 1.00 97.69 473 SER A C 1
ATOM 3358 O O . SER A 1 473 ? -30.838 -12.418 33.333 1.00 97.69 473 SER A O 1
ATOM 3360 N N . GLY A 1 474 ? -28.796 -11.629 33.819 1.00 97.19 474 GLY A N 1
ATOM 3361 C CA . GLY A 1 474 ? -28.208 -12.830 34.408 1.00 97.19 474 GLY A CA 1
ATOM 3362 C C . GLY A 1 474 ? -27.665 -12.537 35.804 1.00 97.19 474 GLY A C 1
ATOM 3363 O O . GLY A 1 474 ? -28.357 -11.959 36.627 1.00 97.19 474 GLY A O 1
ATOM 3364 N N . ASN A 1 475 ? -26.437 -12.954 36.101 1.00 97.75 475 ASN A N 1
ATOM 3365 C CA . ASN A 1 475 ? -25.870 -12.808 37.444 1.00 97.75 475 ASN A CA 1
ATOM 3366 C C . ASN A 1 475 ? -25.127 -11.480 37.615 1.00 97.75 475 ASN A C 1
ATOM 3368 O O . ASN A 1 475 ? -24.390 -11.069 36.715 1.00 97.75 475 ASN A O 1
ATOM 3372 N N . PHE A 1 476 ? -25.218 -10.877 38.803 1.00 98.00 476 PHE A N 1
ATOM 3373 C CA . PHE A 1 476 ? -24.299 -9.823 39.235 1.00 98.00 476 PHE A CA 1
ATOM 3374 C C . PHE A 1 476 ? -23.391 -10.365 40.340 1.00 98.00 476 PHE A C 1
ATOM 3376 O O . PHE A 1 476 ? -23.827 -10.675 41.446 1.00 98.00 476 PHE A O 1
ATOM 3383 N N . LEU A 1 477 ? -22.111 -10.533 40.018 1.00 97.75 477 LEU A N 1
ATOM 3384 C CA . LEU A 1 477 ? -21.129 -11.154 40.901 1.00 97.75 477 LEU A CA 1
ATOM 3385 C C . LEU A 1 477 ? -20.050 -10.132 41.251 1.00 97.75 477 LEU A C 1
ATOM 3387 O O . LEU A 1 477 ? -19.109 -9.949 40.475 1.00 97.75 477 LEU A O 1
ATOM 3391 N N . ASN A 1 478 ? -20.181 -9.470 42.399 1.00 97.25 478 ASN A N 1
ATOM 3392 C CA . ASN A 1 478 ? -19.179 -8.532 42.886 1.00 97.25 478 ASN A CA 1
ATOM 3393 C C . ASN A 1 478 ? -18.271 -9.195 43.927 1.00 97.25 478 ASN A C 1
ATOM 3395 O O . ASN A 1 478 ? -18.695 -9.493 45.038 1.00 97.25 478 ASN A O 1
ATOM 3399 N N . ALA A 1 479 ? -17.011 -9.395 43.554 1.00 96.81 479 ALA A N 1
ATOM 3400 C CA . ALA A 1 479 ? -15.934 -9.891 44.404 1.00 96.81 479 ALA A CA 1
ATOM 3401 C C . ALA A 1 479 ? -14.867 -8.817 44.674 1.00 96.81 479 ALA A C 1
ATOM 3403 O O . ALA A 1 479 ? -13.753 -9.152 45.076 1.00 96.81 479 ALA A O 1
ATOM 3404 N N . SER A 1 480 ? -15.164 -7.547 44.380 1.00 97.12 480 SER A N 1
ATOM 3405 C CA . SER A 1 480 ? -14.208 -6.445 44.461 1.00 97.12 480 SER A CA 1
ATOM 3406 C C . SER A 1 480 ? -13.679 -6.231 45.878 1.00 97.12 480 SER A C 1
ATOM 3408 O O . SER A 1 480 ? -14.387 -6.380 46.871 1.00 97.12 480 SER A O 1
ATOM 3410 N N . LEU A 1 481 ? -12.411 -5.835 45.962 1.00 95.56 481 LEU A N 1
ATOM 3411 C CA . LEU A 1 481 ? -11.760 -5.368 47.186 1.00 95.56 481 LEU A CA 1
ATOM 3412 C C . LEU A 1 481 ? -11.489 -3.851 47.139 1.00 95.56 481 LEU A C 1
ATOM 3414 O O . LEU A 1 481 ? -10.775 -3.326 47.987 1.00 95.56 481 LEU A O 1
ATOM 3418 N N . GLN A 1 482 ? -12.012 -3.147 46.128 1.00 96.38 482 GLN A N 1
ATOM 3419 C CA . GLN A 1 482 ? -11.684 -1.754 45.798 1.00 96.38 482 GLN A CA 1
ATOM 3420 C C . GLN A 1 482 ? -12.773 -0.768 46.251 1.00 96.38 482 GLN A C 1
ATOM 3422 O O . GLN A 1 482 ? -13.235 0.066 45.474 1.00 96.38 482 GLN A O 1
ATOM 3427 N N . SER A 1 483 ? -13.207 -0.849 47.508 1.00 93.62 483 SER A N 1
ATOM 3428 C CA . SER A 1 483 ? -14.362 -0.075 47.985 1.00 93.62 483 SER A CA 1
ATOM 3429 C C . SER A 1 483 ? -14.148 1.446 48.024 1.00 93.62 483 SER A C 1
ATOM 3431 O O . SER A 1 483 ? -15.116 2.193 47.983 1.00 93.62 483 SER A O 1
ATOM 3433 N N . THR A 1 484 ? -12.900 1.925 48.075 1.00 94.31 484 THR A N 1
ATOM 3434 C CA . THR A 1 484 ? -12.574 3.366 48.049 1.00 94.31 484 THR A CA 1
ATOM 3435 C C . THR A 1 484 ? -12.522 3.959 46.644 1.00 94.31 484 THR A C 1
ATOM 3437 O O . THR A 1 484 ? -12.524 5.175 46.509 1.00 94.31 484 THR A O 1
ATOM 3440 N N . ALA A 1 485 ? -12.387 3.119 45.614 1.00 95.56 485 ALA A N 1
ATOM 3441 C CA . ALA A 1 485 ? -12.410 3.545 44.214 1.00 95.56 485 ALA A CA 1
ATOM 3442 C C . ALA A 1 485 ? -13.807 3.383 43.596 1.00 95.56 485 ALA A C 1
ATOM 3444 O O . ALA A 1 485 ? -14.094 3.945 42.546 1.00 95.56 485 ALA A O 1
ATOM 3445 N N . TRP A 1 486 ? -14.669 2.590 44.231 1.00 96.81 486 TRP A N 1
ATOM 3446 C CA . TRP A 1 486 ? -16.022 2.326 43.774 1.00 96.81 486 TRP A CA 1
ATOM 3447 C C . TRP A 1 486 ? -16.947 3.529 44.014 1.00 96.81 486 TRP A C 1
ATOM 3449 O O . TRP A 1 486 ? -17.089 3.974 45.152 1.00 96.81 486 TRP A O 1
ATOM 3459 N N . HIS A 1 487 ? -17.628 4.001 42.965 1.00 95.69 487 HIS A N 1
ATOM 3460 C CA . HIS A 1 487 ? -18.588 5.111 43.039 1.00 95.69 487 HIS A CA 1
ATOM 3461 C C . HIS A 1 487 ? -19.822 4.818 42.180 1.00 95.69 487 HIS A C 1
ATOM 3463 O O . HIS A 1 487 ? -19.796 5.019 40.972 1.00 95.69 487 HIS A O 1
ATOM 3469 N N . THR A 1 488 ? -20.898 4.309 42.778 1.00 96.19 488 THR A N 1
ATOM 3470 C CA . THR A 1 488 ? -22.186 4.059 42.091 1.00 96.19 488 THR A CA 1
ATOM 3471 C C . THR A 1 488 ? -23.367 4.617 42.886 1.00 96.19 488 THR A C 1
ATOM 3473 O O . THR A 1 488 ? -24.501 4.162 42.756 1.00 96.19 488 THR A O 1
ATOM 3476 N N . ASP A 1 489 ? -23.096 5.595 43.742 1.00 90.38 489 ASP A N 1
ATOM 3477 C CA . ASP A 1 489 ? -24.040 6.246 44.650 1.00 90.38 489 ASP A CA 1
ATOM 3478 C C . ASP A 1 489 ? -25.104 7.091 43.933 1.00 90.38 489 ASP A C 1
ATOM 3480 O O . ASP A 1 489 ? -26.151 7.382 44.513 1.00 90.38 489 ASP A O 1
ATOM 3484 N N . GLU A 1 490 ? -24.894 7.391 42.651 1.00 92.94 490 GLU A N 1
ATOM 3485 C CA . GLU A 1 490 ? -25.881 8.021 41.767 1.00 92.94 490 GLU A CA 1
ATOM 3486 C C . GLU A 1 490 ? -26.511 7.039 40.763 1.00 92.94 490 GLU A C 1
ATOM 3488 O O . GLU A 1 490 ? -27.508 7.369 40.129 1.00 92.94 490 GLU A O 1
ATOM 3493 N N . ALA A 1 491 ? -25.990 5.813 40.654 1.00 96.62 491 ALA A N 1
ATOM 3494 C CA . ALA A 1 491 ? -26.382 4.853 39.625 1.00 96.62 491 ALA A CA 1
ATOM 3495 C C . ALA A 1 491 ? -27.471 3.867 40.074 1.00 96.62 491 ALA A C 1
ATOM 3497 O O . ALA A 1 491 ? -27.566 3.496 41.251 1.00 96.62 491 ALA A O 1
ATOM 3498 N N . SER A 1 492 ? -28.225 3.357 39.099 1.00 97.00 492 SER A N 1
ATOM 3499 C CA . SER A 1 492 ? -29.265 2.343 39.307 1.00 97.00 492 SER A CA 1
ATOM 3500 C C . SER A 1 492 ? -28.818 0.969 38.809 1.00 97.00 492 SER A C 1
ATOM 3502 O O . SER A 1 492 ? -28.431 0.813 37.647 1.00 97.00 492 SER A O 1
ATOM 3504 N N . LEU A 1 493 ? -28.944 -0.061 39.647 1.00 97.75 493 LEU A N 1
ATOM 3505 C CA . LEU A 1 493 ? -28.744 -1.464 39.276 1.00 97.75 493 LEU A CA 1
ATOM 3506 C C . LEU A 1 493 ? -30.095 -2.160 39.077 1.00 97.75 493 LEU A C 1
ATOM 3508 O O . LEU A 1 493 ? -30.867 -2.336 40.014 1.00 97.75 493 LEU A O 1
ATOM 3512 N N . HIS A 1 494 ? -30.378 -2.587 37.851 1.00 97.69 494 HIS A N 1
ATOM 3513 C CA . HIS A 1 494 ? -31.628 -3.237 37.467 1.00 97.69 494 HIS A CA 1
ATOM 3514 C C . HIS A 1 494 ? -31.383 -4.714 37.177 1.00 97.69 494 HIS A C 1
ATOM 3516 O O . HIS A 1 494 ? -30.751 -5.064 36.184 1.00 97.69 494 HIS A O 1
ATOM 3522 N N . LEU A 1 495 ? -31.926 -5.591 38.013 1.00 96.88 495 LEU A N 1
ATOM 3523 C CA . LEU A 1 495 ? -31.817 -7.041 37.873 1.00 96.88 495 LEU A CA 1
ATOM 3524 C C . LEU A 1 495 ? -33.125 -7.616 37.319 1.00 96.88 495 LEU A C 1
ATOM 3526 O O . LEU A 1 495 ? -33.936 -8.178 38.057 1.00 96.88 495 LEU A O 1
ATOM 3530 N N . THR A 1 496 ? -33.349 -7.460 36.016 1.00 90.75 496 THR A N 1
ATOM 3531 C CA . THR A 1 496 ? -34.643 -7.715 35.345 1.00 90.75 496 THR A CA 1
ATOM 3532 C C . THR A 1 496 ? -34.675 -9.007 34.520 1.00 90.75 496 THR A C 1
ATOM 3534 O O . THR A 1 496 ? -35.518 -9.188 33.642 1.00 90.75 496 THR A O 1
ATOM 3537 N N . GLY A 1 497 ? -33.739 -9.919 34.786 1.00 92.50 497 GLY A N 1
ATOM 3538 C CA . GLY A 1 497 ? -33.704 -11.258 34.199 1.00 92.50 497 GLY A CA 1
ATOM 3539 C C . GLY A 1 497 ? -34.847 -12.188 34.624 1.00 92.50 497 GLY A C 1
ATOM 3540 O O . GLY A 1 497 ? -35.881 -11.777 35.145 1.00 92.50 497 GLY A O 1
ATOM 3541 N N . SER A 1 498 ? -34.646 -13.486 34.398 1.00 92.62 498 SER A N 1
ATOM 3542 C CA . SER A 1 498 ? -35.595 -14.534 34.798 1.00 92.62 498 SER A CA 1
ATOM 3543 C C . SER A 1 498 ? -34.877 -15.731 35.414 1.00 92.62 498 SER A C 1
ATOM 3545 O O . SER A 1 498 ? -33.679 -15.929 35.200 1.00 92.62 498 SER A O 1
ATOM 3547 N N . GLY A 1 499 ? -35.609 -16.540 36.180 1.00 93.56 499 GLY A N 1
ATOM 3548 C CA . GLY A 1 499 ? -35.039 -17.694 36.878 1.00 93.56 499 GLY A CA 1
ATOM 3549 C C . GLY A 1 499 ? -34.164 -17.285 38.066 1.00 93.56 499 GLY A C 1
ATOM 3550 O O . GLY A 1 499 ? -34.291 -16.179 38.593 1.00 93.56 499 GLY A O 1
ATOM 3551 N N . THR A 1 500 ? -33.298 -18.189 38.522 1.00 95.00 500 THR A N 1
ATOM 3552 C CA . THR A 1 500 ? -32.409 -17.932 39.663 1.00 95.00 500 THR A CA 1
ATOM 3553 C C . THR A 1 500 ? -31.214 -17.076 39.242 1.00 95.00 500 THR A C 1
ATOM 3555 O O . THR A 1 500 ? -30.399 -17.517 38.434 1.00 95.00 500 THR A O 1
ATOM 3558 N N . GLN A 1 501 ? -31.091 -15.882 39.820 1.00 96.31 501 GLN A N 1
ATOM 3559 C CA . GLN A 1 501 ? -29.950 -14.983 39.659 1.00 96.31 501 GLN A CA 1
ATOM 3560 C C . GLN A 1 501 ? -29.103 -14.978 40.934 1.00 96.31 501 GLN A C 1
ATOM 3562 O O . GLN A 1 501 ? -29.620 -14.861 42.048 1.00 96.31 501 GLN A O 1
ATOM 3567 N N . GLN A 1 502 ? -27.789 -15.098 40.770 1.00 95.94 502 GLN A N 1
ATOM 3568 C CA . GLN A 1 502 ? -26.831 -14.928 41.855 1.00 95.94 502 GLN A CA 1
ATOM 3569 C C . GLN A 1 502 ? -26.468 -13.457 42.019 1.00 95.94 502 GLN A C 1
ATOM 3571 O O . GLN A 1 502 ? -26.184 -12.765 41.035 1.00 95.94 502 GLN A O 1
ATOM 3576 N N . LEU A 1 503 ? -26.437 -13.029 43.279 1.00 96.06 503 LEU A N 1
ATOM 3577 C CA . LEU A 1 503 ? -26.046 -11.695 43.688 1.00 96.06 503 LEU A CA 1
ATOM 3578 C C . LEU A 1 503 ? -24.901 -11.773 44.698 1.00 96.06 503 LEU A C 1
ATOM 3580 O O . LEU A 1 503 ? -25.122 -11.909 45.899 1.00 96.06 503 LEU A O 1
ATOM 3584 N N . ALA A 1 504 ? -23.664 -11.738 44.208 1.00 95.44 504 ALA A N 1
ATOM 3585 C CA . ALA A 1 504 ? -22.504 -11.807 45.092 1.00 95.44 504 ALA A CA 1
ATOM 3586 C C . ALA A 1 504 ? -22.178 -10.417 45.650 1.00 95.44 504 ALA A C 1
ATOM 3588 O O . ALA A 1 504 ? -22.028 -9.464 44.882 1.00 95.44 504 ALA A O 1
ATOM 3589 N N . LEU A 1 505 ? -22.091 -10.316 46.975 1.00 94.31 505 LEU A N 1
ATOM 3590 C CA . LEU A 1 505 ? -21.899 -9.073 47.714 1.00 94.31 505 LEU A CA 1
ATOM 3591 C C . LEU A 1 505 ? -20.455 -8.964 48.198 1.00 94.31 505 LEU A C 1
ATOM 3593 O O . LEU A 1 505 ? -19.941 -9.888 48.820 1.00 94.31 505 LEU A O 1
ATOM 3597 N N . ALA A 1 506 ? -19.829 -7.813 47.966 1.00 92.69 506 ALA A N 1
ATOM 3598 C CA . ALA A 1 506 ? -18.491 -7.510 48.475 1.00 92.69 506 ALA A CA 1
ATOM 3599 C C . ALA A 1 506 ? -18.498 -6.509 49.647 1.00 92.69 506 ALA A C 1
ATOM 3601 O O . ALA A 1 506 ? -17.446 -6.202 50.207 1.00 92.69 506 ALA A O 1
ATOM 3602 N N . GLY A 1 507 ? -19.662 -5.952 49.994 1.00 89.12 507 GLY A N 1
ATOM 3603 C CA . GLY A 1 507 ? -19.765 -4.922 51.023 1.00 89.12 507 GLY A CA 1
ATOM 3604 C C . GLY A 1 507 ? -19.624 -5.473 52.425 1.00 89.12 507 GLY A C 1
ATOM 3605 O O . GLY A 1 507 ? -20.205 -6.504 52.734 1.00 89.12 507 GLY A O 1
ATOM 3606 N N . ALA A 1 508 ? -18.888 -4.763 53.277 1.00 91.50 508 ALA A N 1
ATOM 3607 C CA . ALA A 1 508 ? -18.858 -5.074 54.699 1.00 91.50 508 ALA A CA 1
ATOM 3608 C C . ALA A 1 508 ? -20.219 -4.736 55.324 1.00 91.50 508 ALA A C 1
ATOM 3610 O O . ALA A 1 508 ? -20.760 -3.654 55.072 1.00 91.50 508 ALA A O 1
ATOM 3611 N N . ASP A 1 509 ? -20.753 -5.634 56.155 1.00 93.00 509 ASP A N 1
ATOM 3612 C CA . ASP A 1 509 ? -21.918 -5.331 56.991 1.00 93.00 509 ASP A CA 1
ATOM 3613 C C . ASP A 1 509 ? -21.500 -4.412 58.152 1.00 93.00 509 ASP A C 1
ATOM 3615 O O . ASP A 1 509 ? -20.933 -4.843 59.158 1.00 93.00 509 ASP A O 1
ATOM 3619 N N . LEU A 1 510 ? -21.754 -3.114 57.984 1.00 92.38 510 LEU A N 1
ATOM 3620 C CA . LEU A 1 510 ? -21.508 -2.062 58.975 1.00 92.38 510 LEU A CA 1
ATOM 3621 C C . LEU A 1 510 ? -22.806 -1.652 59.696 1.00 92.38 510 LEU A C 1
ATOM 3623 O O . LEU A 1 510 ? -22.875 -0.594 60.334 1.00 92.38 510 LEU A O 1
ATOM 3627 N N . GLY A 1 511 ? -23.852 -2.475 59.580 1.00 91.50 511 GLY A N 1
ATOM 3628 C CA . GLY A 1 511 ? -25.163 -2.242 60.163 1.00 91.50 511 GLY A CA 1
ATOM 3629 C C . GLY A 1 511 ? -25.948 -1.097 59.517 1.00 91.50 511 GLY A C 1
ATOM 3630 O O . GLY A 1 511 ? -25.560 -0.507 58.506 1.00 91.50 511 GLY A O 1
ATOM 3631 N N . ALA A 1 512 ? -27.077 -0.764 60.146 1.00 91.06 512 ALA A N 1
ATOM 3632 C CA . ALA A 1 512 ? -28.075 0.199 59.678 1.00 91.06 512 ALA A CA 1
ATOM 3633 C C . ALA A 1 512 ? -27.666 1.680 59.885 1.00 91.06 512 ALA A C 1
ATOM 3635 O O . ALA A 1 512 ? -28.409 2.473 60.477 1.00 91.06 512 ALA A O 1
ATOM 3636 N N . THR A 1 513 ? -26.474 2.071 59.424 1.00 90.00 513 THR A N 1
ATOM 3637 C CA . THR A 1 513 ? -25.926 3.435 59.560 1.00 90.00 513 THR A CA 1
ATOM 3638 C C . THR A 1 513 ? -25.696 4.088 58.197 1.00 90.00 513 THR A C 1
ATOM 3640 O O . THR A 1 513 ? -25.323 3.421 57.238 1.00 90.00 513 THR A O 1
ATOM 3643 N N . ARG A 1 514 ? -25.879 5.412 58.083 1.00 85.06 514 ARG A N 1
ATOM 3644 C CA . ARG A 1 514 ? -25.608 6.130 56.819 1.00 85.06 514 ARG A CA 1
ATOM 3645 C C . ARG A 1 514 ? -24.126 6.190 56.449 1.00 85.06 514 ARG A C 1
ATOM 3647 O O . ARG A 1 514 ? -23.799 6.232 55.270 1.00 85.06 514 ARG A O 1
ATOM 3654 N N . SER A 1 515 ? -23.225 6.163 57.430 1.00 87.06 515 SER A N 1
ATOM 3655 C CA . SER A 1 515 ? -21.779 6.095 57.172 1.00 87.06 515 SER A CA 1
ATOM 3656 C C . SER A 1 515 ? -21.379 4.835 56.404 1.00 87.06 515 SER A C 1
ATOM 3658 O O . SER A 1 515 ? -20.355 4.847 55.733 1.00 87.06 515 SER A O 1
ATOM 3660 N N . ALA A 1 516 ? -22.191 3.775 56.459 1.00 89.88 516 ALA A N 1
ATOM 3661 C CA . ALA A 1 516 ? -21.922 2.518 55.777 1.00 89.88 516 ALA A CA 1
ATOM 3662 C C . ALA A 1 516 ? -22.040 2.576 54.243 1.00 89.88 516 ALA A C 1
ATOM 3664 O O . ALA A 1 516 ? -21.591 1.647 53.576 1.00 89.88 516 ALA A O 1
ATOM 3665 N N . TYR A 1 517 ? -22.613 3.652 53.687 1.00 89.25 517 TYR A N 1
ATOM 3666 C CA . TYR A 1 517 ? -22.632 3.904 52.240 1.00 89.25 517 TYR A CA 1
ATOM 3667 C C . TYR A 1 517 ? -21.278 4.407 51.727 1.00 89.25 517 TYR A C 1
ATOM 3669 O O . TYR A 1 517 ? -20.963 4.243 50.553 1.00 89.25 517 TYR A O 1
ATOM 3677 N N . GLN A 1 518 ? -20.470 5.025 52.594 1.00 87.06 518 GLN A N 1
ATOM 3678 C CA . GLN A 1 518 ? -19.169 5.572 52.220 1.00 87.06 518 GLN A CA 1
ATOM 3679 C C . GLN A 1 518 ? -18.104 4.474 52.251 1.00 87.06 518 GLN A C 1
ATOM 3681 O O . GLN A 1 518 ? -18.060 3.680 53.190 1.00 87.06 518 GLN A O 1
ATOM 3686 N N . ASN A 1 519 ? -17.207 4.463 51.259 1.00 87.69 519 ASN A N 1
ATOM 3687 C CA . ASN A 1 519 ? -16.131 3.468 51.129 1.00 87.69 519 ASN A CA 1
ATOM 3688 C C . ASN A 1 519 ? -16.641 2.015 51.176 1.00 87.69 519 ASN A C 1
ATOM 3690 O O . ASN A 1 519 ? -15.993 1.130 51.746 1.00 87.69 519 ASN A O 1
ATOM 3694 N N . ASN A 1 520 ? -17.813 1.788 50.582 1.00 91.19 520 ASN A N 1
ATOM 3695 C CA . ASN A 1 520 ? -18.487 0.501 50.481 1.00 91.19 520 ASN A CA 1
ATOM 3696 C C . ASN A 1 520 ? -19.089 0.334 49.073 1.00 91.19 520 ASN A C 1
ATOM 3698 O O . ASN A 1 520 ? -19.029 1.244 48.251 1.00 91.19 520 ASN A O 1
ATOM 3702 N N . PHE A 1 521 ? -19.687 -0.819 48.782 1.00 93.50 521 PHE A N 1
ATOM 3703 C CA . PHE A 1 521 ? -20.262 -1.123 47.465 1.00 93.50 521 PHE A CA 1
ATOM 3704 C C . PHE A 1 521 ? -21.752 -0.760 47.400 1.00 93.50 521 PHE A C 1
ATOM 3706 O O . PHE A 1 521 ? -22.611 -1.641 47.327 1.00 93.50 521 PHE A O 1
ATOM 3713 N N . ALA A 1 522 ? -22.052 0.537 47.488 1.00 94.12 522 ALA A N 1
ATOM 3714 C CA . ALA A 1 522 ? -23.418 1.056 47.546 1.00 94.12 522 ALA A CA 1
ATOM 3715 C C . ALA A 1 522 ? -23.959 1.499 46.177 1.00 94.12 522 ALA A C 1
ATOM 3717 O O . ALA A 1 522 ? -23.207 2.002 45.347 1.00 94.12 522 ALA A O 1
ATOM 3718 N N . TRP A 1 523 ? -25.270 1.362 45.969 1.00 96.69 523 TRP A N 1
ATOM 3719 C CA . TRP A 1 523 ? -25.977 1.822 44.766 1.00 96.69 523 TRP A CA 1
ATOM 3720 C C . TRP A 1 523 ? -27.041 2.865 45.109 1.00 96.69 523 TRP A C 1
ATOM 3722 O O . TRP A 1 523 ? -27.647 2.799 46.179 1.00 96.69 523 TRP A O 1
ATOM 3732 N N . SER A 1 524 ? -27.308 3.809 44.205 1.00 96.25 524 SER A N 1
ATOM 3733 C CA . SER A 1 524 ? -28.410 4.763 44.397 1.00 96.25 524 SER A CA 1
ATOM 3734 C C . SER A 1 524 ? -29.757 4.058 44.392 1.00 96.25 524 SER A C 1
ATOM 3736 O O . SER A 1 524 ? -30.609 4.314 45.238 1.00 96.25 524 SER A O 1
ATOM 3738 N N . GLU A 1 525 ? -29.923 3.111 43.474 1.00 96.94 525 GLU A N 1
ATOM 3739 C CA . GLU A 1 525 ? -31.153 2.353 43.311 1.00 96.94 525 GLU A CA 1
ATOM 3740 C C . GLU A 1 525 ? -30.864 0.887 42.991 1.00 96.94 525 GLU A C 1
ATOM 3742 O O . GLU A 1 525 ? -29.950 0.560 42.230 1.00 96.94 525 GLU A O 1
ATOM 3747 N N . LEU A 1 526 ? -31.693 0.002 43.542 1.00 97.38 526 LEU A N 1
ATOM 3748 C CA . LEU A 1 526 ? -31.769 -1.401 43.157 1.00 97.38 526 LEU A CA 1
ATOM 3749 C C . LEU A 1 526 ? -33.191 -1.744 42.716 1.00 97.38 526 LEU A C 1
ATOM 3751 O O . LEU A 1 526 ? -34.133 -1.642 43.501 1.00 97.38 526 LEU A O 1
ATOM 3755 N N . VAL A 1 527 ? -33.331 -2.233 41.486 1.00 97.50 527 VAL A N 1
ATOM 3756 C CA . VAL A 1 527 ? -34.594 -2.748 40.947 1.00 97.50 527 VAL A CA 1
ATOM 3757 C C . VAL A 1 527 ? -34.512 -4.263 40.821 1.00 97.50 527 VAL A C 1
ATOM 3759 O O . VAL A 1 527 ? -33.635 -4.791 40.134 1.00 97.50 527 VAL A O 1
ATOM 3762 N N . LEU A 1 528 ? -35.444 -4.970 41.458 1.00 96.69 528 LEU A N 1
ATOM 3763 C CA . LEU A 1 528 ? -35.563 -6.423 41.377 1.00 96.69 528 LEU A CA 1
ATOM 3764 C C . LEU A 1 528 ? -36.776 -6.809 40.526 1.00 96.69 528 LEU A C 1
ATOM 3766 O O . LEU A 1 528 ? -37.923 -6.560 40.905 1.00 96.69 528 LEU A O 1
ATOM 3770 N N . GLY A 1 529 ? -36.521 -7.474 39.401 1.00 95.06 529 GLY A N 1
ATOM 3771 C CA . GLY A 1 529 ? -37.541 -8.024 38.517 1.00 95.06 529 GLY A CA 1
ATOM 3772 C C . GLY A 1 529 ? -38.383 -9.140 39.146 1.00 95.06 529 GLY A C 1
ATOM 3773 O O . GLY A 1 529 ? -37.881 -10.037 39.825 1.00 95.06 529 GLY A O 1
ATOM 3774 N N . SER A 1 530 ? -39.689 -9.125 38.882 1.00 93.69 530 SER A N 1
ATOM 3775 C CA . SER A 1 530 ? -40.645 -10.082 39.478 1.00 93.69 530 SER A CA 1
ATOM 3776 C C . SER A 1 530 ? -40.496 -11.533 38.987 1.00 93.69 530 SER A C 1
ATOM 3778 O O . SER A 1 530 ? -40.988 -12.461 39.629 1.00 93.69 530 SER A O 1
ATOM 3780 N N . ALA A 1 531 ? -39.808 -11.749 37.861 1.00 91.44 531 ALA A N 1
ATOM 3781 C CA . ALA A 1 531 ? -39.638 -13.056 37.221 1.00 91.44 531 ALA A CA 1
ATOM 3782 C C . ALA A 1 531 ? -38.441 -13.876 37.751 1.00 91.44 531 ALA A C 1
ATOM 3784 O O . ALA A 1 531 ? -38.149 -14.956 37.218 1.00 91.44 531 ALA A O 1
ATOM 3785 N N . SER A 1 532 ? -37.737 -13.376 38.771 1.00 93.56 532 SER A N 1
ATOM 3786 C CA . SER A 1 532 ? -36.503 -13.974 39.277 1.00 93.56 532 SER A CA 1
ATOM 3787 C C . SER A 1 532 ? -36.547 -14.381 40.744 1.00 93.56 532 SER A C 1
ATOM 3789 O O . SER A 1 532 ? -37.255 -13.801 41.559 1.00 93.56 532 SER A O 1
ATOM 3791 N N . GLN A 1 533 ? -35.742 -15.396 41.062 1.00 94.50 533 GLN A N 1
ATOM 3792 C CA . GLN A 1 533 ? -35.337 -15.727 42.426 1.00 94.50 533 GLN A CA 1
ATOM 3793 C C . GLN A 1 533 ? -33.916 -15.221 42.642 1.00 94.50 533 GLN A C 1
ATOM 3795 O O . GLN A 1 533 ? -33.065 -15.422 41.775 1.00 94.50 533 GLN A O 1
ATOM 3800 N N . TYR A 1 534 ? -33.644 -14.617 43.792 1.00 96.12 534 TYR A N 1
ATOM 3801 C CA . TYR A 1 534 ? -32.343 -14.011 44.074 1.00 96.12 534 TYR A CA 1
ATOM 3802 C C . TYR A 1 534 ? -31.617 -14.793 45.156 1.00 96.12 534 TYR A C 1
ATOM 3804 O O . TYR A 1 534 ? -32.150 -14.992 46.246 1.00 96.12 534 TYR A O 1
ATOM 3812 N N . VAL A 1 535 ? -30.397 -15.235 44.860 1.00 95.81 535 VAL A N 1
ATOM 3813 C CA . VAL A 1 535 ? -29.524 -15.905 45.829 1.00 95.81 535 VAL A CA 1
ATOM 3814 C C . VAL A 1 535 ? -28.353 -14.989 46.120 1.00 95.81 535 VAL A C 1
ATOM 3816 O O . VAL A 1 535 ? -27.503 -14.785 45.253 1.00 95.81 535 VAL A O 1
ATOM 3819 N N . LEU A 1 536 ? -28.315 -14.437 47.328 1.00 94.69 536 LEU A N 1
ATOM 3820 C CA . LEU A 1 536 ? -27.220 -13.566 47.741 1.00 94.69 536 LEU A CA 1
ATOM 3821 C C . LEU A 1 536 ? -26.112 -14.415 48.358 1.00 94.69 536 LEU A C 1
ATOM 3823 O O . LEU A 1 536 ? -26.361 -15.278 49.204 1.00 94.69 536 LEU A O 1
ATOM 3827 N N . THR A 1 537 ? -24.883 -14.157 47.935 1.00 93.12 537 THR A N 1
ATOM 3828 C CA . THR A 1 537 ? -23.690 -14.866 48.402 1.00 93.12 537 THR A CA 1
ATOM 3829 C C . THR A 1 537 ? -22.621 -13.873 48.836 1.00 93.12 537 THR A C 1
ATOM 3831 O O . THR A 1 537 ? -22.582 -12.753 48.336 1.00 93.12 537 THR A O 1
ATOM 3834 N N . ASP A 1 538 ? -21.711 -14.291 49.712 1.00 92.06 538 ASP A N 1
ATOM 3835 C CA . ASP A 1 538 ? -20.463 -13.558 49.932 1.00 92.06 538 ASP A CA 1
ATOM 3836 C C . ASP A 1 538 ? -19.614 -13.660 48.656 1.00 92.06 538 ASP A C 1
ATOM 3838 O O . ASP A 1 538 ? -19.362 -14.755 48.146 1.00 92.06 538 ASP A O 1
ATOM 3842 N N . GLY A 1 539 ? -19.263 -12.512 48.085 1.00 90.81 539 GLY A N 1
ATOM 3843 C CA . GLY A 1 539 ? -18.531 -12.417 46.832 1.00 90.81 539 GLY A CA 1
ATOM 3844 C C . GLY A 1 539 ? -17.023 -12.306 46.997 1.00 90.81 539 GLY A C 1
ATOM 3845 O O . GLY A 1 539 ? -16.301 -12.679 46.074 1.00 90.81 539 GLY A O 1
ATOM 3846 N N . ASN A 1 540 ? -16.523 -11.828 48.138 1.00 88.00 540 ASN A N 1
ATOM 3847 C CA . ASN A 1 540 ? -15.094 -11.571 48.339 1.00 88.00 540 ASN A CA 1
ATOM 3848 C C . ASN A 1 540 ? -14.443 -12.477 49.396 1.00 88.00 540 ASN A C 1
ATOM 3850 O O . ASN A 1 540 ? -13.247 -12.337 49.660 1.00 88.00 540 ASN A O 1
ATOM 3854 N N . ASN A 1 541 ? -15.191 -13.452 49.928 1.00 81.88 541 ASN A N 1
ATOM 3855 C CA . ASN A 1 541 ? -14.753 -14.389 50.969 1.00 81.88 541 ASN A CA 1
ATOM 3856 C C . ASN A 1 541 ? -14.272 -13.680 52.249 1.00 81.88 541 ASN A C 1
ATOM 3858 O O . ASN A 1 541 ? -13.505 -14.259 53.028 1.00 81.88 541 ASN A O 1
ATOM 3862 N N . LEU A 1 542 ? -14.678 -12.424 52.458 1.00 82.44 542 LEU A N 1
ATOM 3863 C CA . LEU A 1 542 ? -14.501 -11.724 53.718 1.00 82.44 542 LEU A CA 1
ATOM 3864 C C . LEU A 1 542 ? -15.793 -11.886 54.511 1.00 82.44 542 LEU A C 1
ATOM 3866 O O . LEU A 1 542 ? -16.872 -11.517 54.064 1.00 82.44 542 LEU A O 1
ATOM 3870 N N . SER A 1 543 ? -15.671 -12.442 55.716 1.00 79.75 543 SER A N 1
ATOM 3871 C CA . SER A 1 543 ? -16.827 -12.710 56.570 1.00 79.75 543 SER A CA 1
ATOM 3872 C C . SER A 1 543 ? -17.663 -11.447 56.790 1.00 79.75 543 SER A C 1
ATOM 3874 O O . SER A 1 543 ? -17.176 -10.482 57.376 1.00 79.75 543 SER A O 1
ATOM 3876 N N . GLY A 1 544 ? -18.942 -11.517 56.421 1.00 77.38 544 GLY A N 1
ATOM 3877 C CA . GLY A 1 544 ? -19.905 -10.430 56.601 1.00 77.38 544 GLY A CA 1
ATOM 3878 C C . GLY A 1 544 ? -20.101 -9.622 55.323 1.00 77.38 544 GLY A C 1
ATOM 3879 O O . GLY A 1 544 ? -19.426 -8.620 55.113 1.00 77.38 544 GLY A O 1
ATOM 3880 N N . GLY A 1 545 ? -21.064 -10.064 54.510 1.00 88.19 545 GLY A N 1
ATOM 3881 C CA . GLY A 1 545 ? -21.524 -9.377 53.308 1.00 88.19 545 GLY A CA 1
ATOM 3882 C C . GLY A 1 545 ? -22.802 -8.572 53.564 1.00 88.19 545 GLY A C 1
ATOM 3883 O O . GLY A 1 545 ? -23.730 -9.075 54.196 1.00 88.19 545 GLY A O 1
ATOM 3884 N N . ALA A 1 546 ? -22.886 -7.360 53.029 1.00 92.94 546 ALA A N 1
ATOM 3885 C CA . ALA A 1 546 ? -24.122 -6.588 52.948 1.00 92.94 546 ALA A CA 1
ATOM 3886 C C . ALA A 1 546 ? -24.169 -5.748 51.668 1.00 92.94 546 ALA A C 1
ATOM 3888 O O . ALA A 1 546 ? -23.142 -5.464 51.045 1.00 92.94 546 ALA A O 1
ATOM 3889 N N . LEU A 1 547 ? -25.379 -5.345 51.282 1.00 94.88 547 LEU A N 1
ATOM 3890 C CA . LEU A 1 547 ? -25.620 -4.409 50.187 1.00 94.88 547 LEU A CA 1
ATOM 3891 C C . LEU A 1 547 ? -26.328 -3.166 50.721 1.00 94.88 547 LEU A C 1
ATOM 3893 O O . LEU A 1 547 ? -27.303 -3.285 51.457 1.00 94.88 547 LEU A O 1
ATOM 3897 N N . TYR A 1 548 ? -25.862 -1.989 50.318 1.00 95.38 548 TYR A N 1
ATOM 3898 C CA . TYR A 1 548 ? -26.453 -0.703 50.682 1.00 95.38 548 TYR A CA 1
ATOM 3899 C C . TYR A 1 548 ? -27.054 -0.060 49.436 1.00 95.38 548 TYR A C 1
ATOM 3901 O O . TYR A 1 548 ? -26.372 0.066 48.418 1.00 95.38 548 TYR A O 1
ATOM 3909 N N . VAL A 1 549 ? -28.332 0.309 49.500 1.00 96.50 549 VAL A N 1
ATOM 3910 C CA . VAL A 1 549 ? -29.084 0.878 48.375 1.00 96.50 549 VAL A CA 1
ATOM 3911 C C . VAL A 1 549 ? -29.857 2.109 48.828 1.00 96.50 549 VAL A C 1
ATOM 3913 O O . VAL A 1 549 ? -30.405 2.118 49.922 1.00 96.50 549 VAL A O 1
ATOM 3916 N N . GLY A 1 550 ? -29.920 3.166 48.025 1.00 94.88 550 GLY A N 1
ATOM 3917 C CA . GLY A 1 550 ? -30.774 4.315 48.342 1.00 94.88 550 GLY A CA 1
ATOM 3918 C C . GLY A 1 550 ? -32.251 3.932 48.228 1.00 94.88 550 GLY A C 1
ATOM 3919 O O . GLY A 1 550 ? -32.932 3.698 49.229 1.00 94.88 550 GLY A O 1
ATOM 3920 N N . HIS A 1 551 ? -32.729 3.829 46.992 1.00 96.06 551 HIS A N 1
ATOM 3921 C CA . HIS A 1 551 ? -34.060 3.358 46.617 1.00 96.06 551 HIS A CA 1
ATOM 3922 C C . HIS A 1 551 ? -34.064 1.844 46.349 1.00 96.06 551 HIS A C 1
ATOM 3924 O O . HIS A 1 551 ? -33.138 1.316 45.730 1.00 96.06 551 HIS A O 1
ATOM 3930 N N . ILE A 1 552 ? -35.108 1.133 46.786 1.00 96.69 552 ILE A N 1
ATOM 3931 C CA . ILE A 1 552 ? -35.317 -0.271 46.416 1.00 96.69 552 ILE A CA 1
ATOM 3932 C C . ILE A 1 552 ? -36.703 -0.481 45.810 1.00 96.69 552 ILE A C 1
ATOM 3934 O O . ILE A 1 552 ? -37.736 -0.336 46.468 1.00 96.69 552 ILE A O 1
ATOM 3938 N N . GLN A 1 553 ? -36.713 -0.904 44.550 1.00 96.69 553 GLN A N 1
ATOM 3939 C CA . GLN A 1 553 ? -37.924 -1.200 43.801 1.00 96.69 553 GLN A CA 1
ATOM 3940 C C . GLN A 1 553 ? -38.120 -2.712 43.684 1.00 96.69 553 GLN A C 1
ATOM 3942 O O . GLN A 1 553 ? -37.324 -3.426 43.069 1.00 96.69 553 GLN A O 1
ATOM 3947 N N . LEU A 1 554 ? -39.232 -3.193 44.235 1.00 96.25 554 LEU A N 1
ATOM 3948 C CA . LEU A 1 554 ? -39.686 -4.575 44.109 1.00 96.25 554 LEU A CA 1
ATOM 3949 C C . LEU A 1 554 ? -40.820 -4.629 43.082 1.00 96.25 554 LEU A C 1
ATOM 3951 O O . LEU A 1 554 ? -41.955 -4.269 43.398 1.00 96.25 554 LEU A O 1
ATOM 3955 N N . GLU A 1 555 ? -40.551 -5.070 41.851 1.00 94.12 555 GLU A N 1
ATOM 3956 C CA . GLU A 1 555 ? -41.590 -5.142 40.810 1.00 94.12 555 GLU A CA 1
ATOM 3957 C C . GLU A 1 555 ? -42.753 -6.075 41.189 1.00 94.12 555 GLU A C 1
ATOM 3959 O O . GLU A 1 555 ? -43.891 -5.844 40.789 1.00 94.12 555 GLU A O 1
ATOM 3964 N N . GLY A 1 556 ? -42.487 -7.118 41.987 1.00 91.19 556 GLY A N 1
ATOM 3965 C CA . GLY A 1 556 ? -43.509 -8.018 42.539 1.00 91.19 556 GLY A CA 1
ATOM 3966 C C . GLY A 1 556 ? -44.128 -7.532 43.859 1.00 91.19 556 GLY A C 1
ATOM 3967 O O . GLY A 1 556 ? -44.859 -8.281 44.518 1.00 91.19 556 GLY A O 1
ATOM 3968 N N . GLY A 1 557 ? -43.802 -6.309 44.290 1.00 93.31 557 GLY A N 1
ATOM 3969 C CA . GLY A 1 557 ? -44.140 -5.767 45.605 1.00 93.31 557 GLY A CA 1
ATOM 3970 C C . GLY A 1 557 ? -43.498 -6.544 46.761 1.00 93.31 557 GLY A C 1
ATOM 3971 O O . GLY A 1 557 ? -42.629 -7.391 46.570 1.00 93.31 557 GLY A O 1
ATOM 3972 N N . LEU A 1 558 ? -43.965 -6.306 47.992 1.00 94.19 558 LEU A N 1
ATOM 3973 C CA . LEU A 1 558 ? -43.409 -6.927 49.209 1.00 94.19 558 LEU A CA 1
ATOM 3974 C C . LEU A 1 558 ? -43.408 -8.463 49.187 1.00 94.19 558 LEU A C 1
ATOM 3976 O O . LEU A 1 558 ? -42.545 -9.089 49.799 1.00 94.19 558 LEU A O 1
ATOM 3980 N N . SER A 1 559 ? -44.349 -9.081 48.464 1.00 93.44 559 SER A N 1
ATOM 3981 C CA . SER A 1 559 ? -44.405 -10.541 48.321 1.00 93.44 559 SER A CA 1
ATOM 3982 C C . SER A 1 559 ? -43.145 -11.126 47.667 1.00 93.44 559 SER A C 1
ATOM 3984 O O . SER A 1 559 ? -42.781 -12.269 47.939 1.00 93.44 559 SER A O 1
ATOM 3986 N N . GLN A 1 560 ? -42.428 -10.319 46.876 1.00 95.12 560 GLN A N 1
ATOM 3987 C CA . GLN A 1 560 ? -41.181 -10.694 46.216 1.00 95.12 560 GLN A CA 1
ATOM 3988 C C . GLN A 1 560 ? -40.048 -10.988 47.205 1.00 95.12 560 GLN A C 1
ATOM 3990 O O . GLN A 1 560 ? -39.151 -11.756 46.873 1.00 95.12 560 GLN A O 1
ATOM 3995 N N . LEU A 1 561 ? -40.083 -10.467 48.434 1.00 95.00 561 LEU A N 1
ATOM 3996 C CA . LEU A 1 561 ? -39.051 -10.750 49.441 1.00 95.00 561 LEU A CA 1
ATOM 3997 C C . LEU A 1 561 ? -38.967 -12.245 49.795 1.00 95.00 561 LEU A C 1
ATOM 3999 O O . LEU A 1 561 ? -37.892 -12.744 50.128 1.00 95.00 561 LEU A O 1
ATOM 4003 N N . ALA A 1 562 ? -40.067 -12.989 49.625 1.00 94.56 562 ALA A N 1
ATOM 4004 C CA . ALA A 1 562 ? -40.086 -14.443 49.770 1.00 94.56 562 ALA A CA 1
ATOM 4005 C C . ALA A 1 562 ? -39.276 -15.182 48.682 1.00 94.56 562 ALA A C 1
ATOM 4007 O O . ALA A 1 562 ? -38.936 -16.349 48.862 1.00 94.56 562 ALA A O 1
ATOM 4008 N N . SER A 1 563 ? -38.958 -14.519 47.562 1.00 93.56 563 SER A N 1
ATOM 4009 C CA . SER A 1 563 ? -38.138 -15.059 46.462 1.00 93.56 563 SER A CA 1
ATOM 4010 C C . SER A 1 563 ? -36.631 -14.819 46.633 1.00 93.56 563 SER A C 1
ATOM 4012 O O . SER A 1 563 ? -35.837 -15.263 45.800 1.00 93.56 563 SER A O 1
ATOM 4014 N N . ILE A 1 564 ? -36.236 -14.132 47.709 1.00 95.88 564 ILE A N 1
ATOM 4015 C CA . ILE A 1 564 ? -34.841 -13.871 48.061 1.00 95.88 564 ILE A CA 1
ATOM 4016 C C . ILE A 1 564 ? -34.380 -14.940 49.062 1.00 95.88 564 ILE A C 1
ATOM 4018 O O . ILE A 1 564 ? -35.021 -15.161 50.090 1.00 95.88 564 ILE A O 1
ATOM 4022 N N . ASN A 1 565 ? -33.264 -15.603 48.762 1.00 94.81 565 ASN A N 1
ATOM 4023 C CA . ASN A 1 565 ? -32.599 -16.570 49.629 1.00 94.81 565 ASN A CA 1
ATOM 4024 C C . ASN A 1 565 ? -31.213 -16.041 50.007 1.00 94.81 565 ASN A C 1
ATOM 4026 O O . ASN A 1 565 ? -30.321 -15.960 49.161 1.00 94.81 565 ASN A O 1
ATOM 4030 N N . SER A 1 566 ? -31.041 -15.649 51.266 1.00 93.19 566 SER A N 1
ATOM 4031 C CA . SER A 1 566 ? -29.835 -14.958 51.713 1.00 93.19 566 SER A CA 1
ATOM 4032 C C . SER A 1 566 ? -29.654 -15.046 53.227 1.00 93.19 566 SER A C 1
ATOM 4034 O O . SER A 1 566 ? -30.618 -14.787 53.948 1.00 93.19 566 SER A O 1
ATOM 4036 N N . PRO A 1 567 ? -28.440 -15.329 53.732 1.00 92.38 567 PRO A N 1
ATOM 4037 C CA . PRO A 1 567 ? -28.051 -15.020 55.109 1.00 92.38 567 PRO A CA 1
ATOM 4038 C C . PRO A 1 567 ? -27.549 -13.576 55.295 1.00 92.38 567 PRO A C 1
ATOM 4040 O O . PRO A 1 567 ? -27.310 -13.155 56.421 1.00 92.38 567 PRO A O 1
ATOM 4043 N N . PHE A 1 568 ? -27.373 -12.824 54.207 1.00 95.06 568 PHE A N 1
ATOM 4044 C CA . PHE A 1 568 ? -26.837 -11.462 54.175 1.00 95.06 568 PHE A CA 1
ATOM 4045 C C . PHE A 1 568 ? -27.946 -10.415 54.128 1.00 95.06 568 PHE A C 1
ATOM 4047 O O . PHE A 1 568 ? -29.009 -10.670 53.552 1.00 95.06 568 PHE A O 1
ATOM 4054 N N . ASN A 1 569 ? -27.681 -9.237 54.688 1.00 95.12 569 ASN A N 1
ATOM 4055 C CA . ASN A 1 569 ? -28.644 -8.142 54.771 1.00 95.12 569 ASN A CA 1
ATOM 4056 C C . ASN A 1 569 ? -28.548 -7.187 53.571 1.00 95.12 569 ASN A C 1
ATOM 4058 O O . ASN A 1 569 ? -27.474 -6.971 53.003 1.00 95.12 569 ASN A O 1
ATOM 4062 N N . VAL A 1 570 ? -29.683 -6.580 53.223 1.00 96.50 570 VAL A N 1
ATOM 4063 C CA . VAL A 1 570 ? -29.766 -5.434 52.311 1.00 96.50 570 VAL A CA 1
ATOM 4064 C C . VAL A 1 570 ? -30.305 -4.245 53.097 1.00 96.50 570 VAL A C 1
ATOM 4066 O O . VAL A 1 570 ? -31.342 -4.343 53.752 1.00 96.50 570 VAL A O 1
ATOM 4069 N N . TYR A 1 571 ? -29.608 -3.120 53.036 1.00 96.94 571 TYR A N 1
ATOM 4070 C CA . TYR A 1 571 ? -29.961 -1.893 53.733 1.00 96.94 571 TYR A CA 1
ATOM 4071 C C . TYR A 1 571 ? -30.506 -0.859 52.753 1.00 96.94 571 TYR A C 1
ATOM 4073 O O . TYR A 1 571 ? -29.876 -0.625 51.726 1.00 96.94 571 TYR A O 1
ATOM 4081 N N . TYR A 1 572 ? -31.635 -0.226 53.083 1.00 96.38 572 TYR A N 1
ATOM 4082 C CA . TYR A 1 572 ? -32.250 0.829 52.269 1.00 96.38 572 TYR A CA 1
ATOM 4083 C C . TYR A 1 572 ? -32.404 2.150 53.035 1.00 96.38 572 TYR A C 1
ATOM 4085 O O . TYR A 1 572 ? -32.513 2.136 54.264 1.00 96.38 572 TYR A O 1
ATOM 4093 N N . ASP A 1 573 ? -32.434 3.294 52.343 1.00 93.94 573 ASP A N 1
ATOM 4094 C CA . ASP A 1 573 ? -32.692 4.600 52.969 1.00 93.94 573 ASP A CA 1
ATOM 4095 C C . ASP A 1 573 ? -34.200 4.907 53.026 1.00 93.94 573 ASP A C 1
ATOM 4097 O O . ASP A 1 573 ? -34.809 5.221 52.000 1.00 93.94 573 ASP A O 1
ATOM 4101 N N . PRO A 1 574 ? -34.839 4.877 54.213 1.00 92.94 574 PRO A N 1
ATOM 4102 C CA . PRO A 1 574 ? -36.281 5.099 54.329 1.00 92.94 574 PRO A CA 1
ATOM 4103 C C . PRO A 1 574 ? -36.709 6.539 54.010 1.00 92.94 574 PRO A C 1
ATOM 4105 O O . PRO A 1 574 ? -37.905 6.810 53.951 1.00 92.94 574 PRO A O 1
ATOM 4108 N N . THR A 1 575 ? -35.761 7.470 53.852 1.00 91.00 575 THR A N 1
ATOM 4109 C CA . THR A 1 575 ? -36.038 8.876 53.517 1.00 91.00 575 THR A CA 1
ATOM 4110 C C . THR A 1 575 ? -36.040 9.158 52.015 1.00 91.00 575 THR A C 1
ATOM 4112 O O . THR A 1 575 ? -36.460 10.240 51.609 1.00 91.00 575 THR A O 1
ATOM 4115 N N . VAL A 1 576 ? -35.564 8.214 51.196 1.00 91.94 576 VAL A N 1
ATOM 4116 C CA . VAL A 1 576 ? -35.556 8.348 49.735 1.00 91.94 576 VAL A CA 1
ATOM 4117 C C . VAL A 1 576 ? -36.970 8.126 49.201 1.00 91.94 576 VAL A C 1
ATOM 4119 O O . VAL A 1 576 ? -37.634 7.152 49.562 1.00 91.94 576 VAL A O 1
ATOM 4122 N N . ALA A 1 577 ? -37.426 9.042 48.344 1.00 90.94 577 ALA A N 1
ATOM 4123 C CA . ALA A 1 577 ? -38.734 8.950 47.704 1.00 90.94 577 ALA A CA 1
ATOM 4124 C C . ALA A 1 577 ? -38.851 7.642 46.903 1.00 90.94 577 ALA A C 1
ATOM 4126 O O . ALA A 1 577 ? -37.917 7.268 46.195 1.00 90.94 577 ALA A O 1
ATOM 4127 N N . GLY A 1 578 ? -39.985 6.952 47.028 1.00 90.94 578 GLY A N 1
ATOM 4128 C CA . GLY A 1 578 ? -40.220 5.616 46.469 1.00 90.94 578 GLY A CA 1
ATOM 4129 C C . GLY A 1 578 ? -40.150 4.490 47.506 1.00 90.94 578 GLY A C 1
ATOM 4130 O O . GLY A 1 578 ? -40.793 3.459 47.327 1.00 90.94 578 GLY A O 1
ATOM 4131 N N . ASN A 1 579 ? -39.476 4.696 48.645 1.00 95.19 579 ASN A N 1
ATOM 4132 C CA . ASN A 1 579 ? -39.401 3.706 49.728 1.00 95.19 579 ASN A CA 1
ATOM 4133 C C . ASN A 1 579 ? -40.554 3.801 50.752 1.00 95.19 579 ASN A C 1
ATOM 4135 O O . ASN A 1 579 ? -40.548 3.079 51.753 1.00 95.19 579 ASN A O 1
ATOM 4139 N N . GLU A 1 580 ? -41.560 4.659 50.553 1.00 93.75 580 GLU A N 1
ATOM 4140 C CA . GLU A 1 580 ? -42.625 4.908 51.540 1.00 93.75 580 GLU A CA 1
ATOM 4141 C C . GLU A 1 580 ? -43.431 3.642 51.860 1.00 93.75 580 GLU A C 1
ATOM 4143 O O . GLU A 1 580 ? -43.850 3.437 53.002 1.00 93.75 580 GLU A O 1
ATOM 4148 N N . TYR A 1 581 ? -43.597 2.755 50.873 1.00 93.94 581 TYR A N 1
ATOM 4149 C CA . TYR A 1 581 ? -44.308 1.481 51.028 1.00 93.94 581 TYR A CA 1
ATOM 4150 C C . TYR A 1 581 ? -43.624 0.517 52.013 1.00 93.94 581 TYR A C 1
ATOM 4152 O O . TYR A 1 581 ? -44.269 -0.407 52.512 1.00 93.94 581 TYR A O 1
ATOM 4160 N N . LEU A 1 582 ? -42.339 0.738 52.310 1.00 94.25 582 LEU A N 1
ATOM 4161 C CA . LEU A 1 582 ? -41.558 -0.047 53.265 1.00 94.25 582 LEU A CA 1
ATOM 4162 C C . LEU A 1 582 ? -41.701 0.466 54.707 1.00 94.25 582 LEU A C 1
ATOM 4164 O O . LEU A 1 582 ? -41.234 -0.181 55.641 1.00 94.25 582 LEU A O 1
ATOM 4168 N N . GLY A 1 583 ? -42.280 1.654 54.917 1.00 91.62 583 GLY A N 1
ATOM 4169 C CA . GLY A 1 583 ? -42.601 2.191 56.246 1.00 91.62 583 GLY A CA 1
ATOM 4170 C C . GLY A 1 583 ? -41.440 2.243 57.254 1.00 91.62 583 GLY A C 1
ATOM 4171 O O . GLY A 1 583 ? -41.689 2.183 58.460 1.00 91.62 583 GLY A O 1
ATOM 4172 N N . GLY A 1 584 ? -40.186 2.284 56.785 1.00 91.00 584 GLY A N 1
ATOM 4173 C CA . GLY A 1 584 ? -38.984 2.211 57.630 1.00 91.00 584 GLY A CA 1
ATOM 4174 C C . GLY A 1 584 ? -38.831 0.912 58.438 1.00 91.00 584 GLY A C 1
ATOM 4175 O O . GLY A 1 584 ? -38.178 0.923 59.479 1.00 91.00 584 GLY A O 1
ATOM 4176 N N . GLN A 1 585 ? -39.471 -0.180 58.014 1.00 93.94 585 GLN A N 1
ATOM 4177 C CA . GLN A 1 585 ? -39.495 -1.448 58.741 1.00 93.94 585 GLN A CA 1
ATOM 4178 C C . GLN A 1 585 ? -38.324 -2.373 58.374 1.00 93.94 585 GLN A C 1
ATOM 4180 O O . GLN A 1 585 ? -37.480 -2.083 57.528 1.00 93.94 585 GLN A O 1
ATOM 4185 N N . THR A 1 586 ? -38.266 -3.515 59.057 1.00 95.56 586 THR A N 1
ATOM 4186 C CA . THR A 1 586 ? -37.387 -4.636 58.715 1.00 95.56 586 THR A CA 1
ATOM 4187 C C . THR A 1 586 ? -38.226 -5.795 58.195 1.00 95.56 586 THR A C 1
ATOM 4189 O O . THR A 1 586 ? -39.227 -6.160 58.811 1.00 95.56 586 THR A O 1
ATOM 4192 N N . TYR A 1 587 ? -37.800 -6.391 57.085 1.00 96.75 587 TYR A N 1
ATOM 4193 C CA . TYR A 1 587 ? -38.486 -7.500 56.433 1.00 96.75 587 TYR A CA 1
ATOM 4194 C C . TYR A 1 587 ? -37.540 -8.688 56.282 1.00 96.75 587 TYR A C 1
ATOM 4196 O O . TYR A 1 587 ? -36.432 -8.539 55.775 1.00 96.75 587 TYR A O 1
ATOM 4204 N N . ALA A 1 588 ? -37.971 -9.874 56.707 1.00 96.19 588 ALA A N 1
ATOM 4205 C CA . ALA A 1 588 ? -37.195 -11.094 56.515 1.00 96.19 588 ALA A CA 1
ATOM 4206 C C . ALA A 1 588 ? -37.247 -11.557 55.052 1.00 96.19 588 ALA A C 1
ATOM 4208 O O . ALA A 1 588 ? -38.287 -11.453 54.394 1.00 96.19 588 ALA A O 1
ATOM 4209 N N . PHE A 1 589 ? -36.138 -12.106 54.562 1.00 96.62 589 PHE A N 1
ATOM 4210 C CA . PHE A 1 589 ? -36.122 -12.829 53.293 1.00 96.62 589 PHE A CA 1
ATOM 4211 C C . PHE A 1 589 ? -36.765 -14.215 53.426 1.00 96.62 589 PHE A C 1
ATOM 4213 O O . PHE A 1 589 ? -36.960 -14.722 54.532 1.00 96.62 589 PHE A O 1
ATOM 4220 N N . GLY A 1 590 ? -37.107 -14.832 52.291 1.00 92.44 590 GLY A N 1
ATOM 4221 C CA . GLY A 1 590 ? -37.811 -16.116 52.259 1.00 92.44 590 GLY A CA 1
ATOM 4222 C C . GLY A 1 590 ? -37.069 -17.232 52.996 1.00 92.44 590 GLY A C 1
ATOM 4223 O O . GLY A 1 590 ? -37.670 -17.961 53.785 1.00 92.44 590 GLY A O 1
ATOM 4224 N N . THR A 1 591 ? -35.758 -17.348 52.771 1.00 89.62 591 THR A N 1
ATOM 4225 C CA . THR A 1 591 ? -34.882 -18.308 53.462 1.00 89.62 591 THR A CA 1
ATOM 4226 C C . THR A 1 591 ? -33.475 -17.735 53.667 1.00 89.62 591 THR A C 1
ATOM 4228 O O . THR A 1 591 ? -33.081 -16.788 52.992 1.00 89.62 591 THR A O 1
ATOM 4231 N N . GLY A 1 592 ? -32.697 -18.314 54.589 1.00 87.12 592 GLY A N 1
ATOM 4232 C CA . GLY A 1 592 ? -31.281 -17.972 54.809 1.00 87.12 592 GLY A CA 1
ATOM 4233 C C . GLY A 1 592 ? -31.000 -17.078 56.023 1.00 87.12 592 GLY A C 1
ATOM 4234 O O . GLY A 1 592 ? -29.905 -17.156 56.566 1.00 87.12 592 GLY A O 1
ATOM 4235 N N . GLY A 1 593 ? -31.988 -16.324 56.519 1.00 91.38 593 GLY A N 1
ATOM 4236 C CA . GLY A 1 593 ? -31.893 -15.548 57.768 1.00 91.38 593 GLY A CA 1
ATOM 4237 C C . GLY A 1 593 ? -31.488 -14.075 57.619 1.00 91.38 593 GLY A C 1
ATOM 4238 O O . GLY A 1 593 ? -31.408 -13.376 58.625 1.00 91.38 593 GLY A O 1
ATOM 4239 N N . GLY A 1 594 ? -31.254 -13.597 56.396 1.00 95.31 594 GLY A N 1
ATOM 4240 C CA . GLY A 1 594 ? -31.013 -12.188 56.083 1.00 95.31 594 GLY A CA 1
ATOM 4241 C C . GLY A 1 594 ? -32.299 -11.359 55.998 1.00 95.31 594 GLY A C 1
ATOM 4242 O O . GLY A 1 594 ? -33.410 -11.898 55.917 1.00 95.31 594 GLY A O 1
ATOM 4243 N N . HIS A 1 595 ? -32.136 -10.036 56.004 1.00 96.44 595 HIS A N 1
ATOM 4244 C CA . HIS A 1 595 ? -33.243 -9.082 56.044 1.00 96.44 595 HIS A CA 1
ATOM 4245 C C . HIS A 1 595 ? -33.052 -7.908 55.074 1.00 96.44 595 HIS A C 1
ATOM 4247 O O . HIS A 1 595 ? -31.927 -7.501 54.783 1.00 96.44 595 HIS A O 1
ATOM 4253 N N . LEU A 1 596 ? -34.168 -7.315 54.644 1.00 97.12 596 LEU A N 1
ATOM 4254 C CA . LEU A 1 596 ? -34.228 -5.947 54.134 1.00 97.12 596 LEU A CA 1
ATOM 4255 C C . LEU A 1 596 ? -34.461 -4.997 55.318 1.00 97.12 596 LEU A C 1
ATOM 4257 O O . LEU A 1 596 ? -35.480 -5.116 56.002 1.00 97.12 596 LEU A O 1
ATOM 4261 N N . MET A 1 597 ? -33.535 -4.074 55.575 1.00 96.38 597 MET A N 1
ATOM 4262 C CA . MET A 1 597 ? -33.530 -3.219 56.769 1.00 96.38 597 MET A CA 1
ATOM 4263 C C . MET A 1 597 ? -33.413 -1.735 56.420 1.00 96.38 597 MET A C 1
ATOM 4265 O O . MET A 1 597 ? -32.562 -1.340 55.627 1.00 96.38 597 MET A O 1
ATOM 4269 N N . ALA A 1 598 ? -34.210 -0.892 57.074 1.00 94.50 598 ALA A N 1
ATOM 4270 C CA . ALA A 1 598 ? -34.052 0.555 56.983 1.00 94.50 598 ALA A CA 1
ATOM 4271 C C . ALA A 1 598 ? -32.768 1.016 57.692 1.00 94.50 598 ALA A C 1
ATOM 4273 O O . ALA A 1 598 ? -32.512 0.623 58.835 1.00 94.50 598 ALA A O 1
ATOM 4274 N N . VAL A 1 599 ? -31.981 1.889 57.058 1.00 92.25 599 VAL A N 1
ATOM 4275 C CA . VAL A 1 599 ? -30.919 2.616 57.766 1.00 92.25 599 VAL A CA 1
ATOM 4276 C C . VAL A 1 599 ? -31.507 3.723 58.635 1.00 92.25 599 VAL A C 1
ATOM 4278 O O . VAL A 1 599 ? -32.570 4.275 58.351 1.00 92.25 599 VAL A O 1
ATOM 4281 N N . SER A 1 600 ? -30.806 4.050 59.718 1.00 80.38 600 SER A N 1
ATOM 4282 C CA . SER A 1 600 ? -31.221 5.096 60.654 1.00 80.38 600 SER A CA 1
ATOM 4283 C C . SER A 1 600 ? -31.448 6.447 59.953 1.00 80.38 600 SER A C 1
ATOM 4285 O O . SER A 1 600 ? -30.575 6.969 59.253 1.00 80.38 600 SER A O 1
ATOM 4287 N N . ALA A 1 601 ? -32.642 7.022 60.148 1.00 57.34 601 ALA A N 1
ATOM 4288 C CA . ALA A 1 601 ? -32.962 8.385 59.729 1.00 57.34 601 ALA A CA 1
ATOM 4289 C C . ALA A 1 601 ? -32.116 9.397 60.530 1.00 57.34 601 ALA A C 1
ATOM 4291 O O . ALA A 1 601 ? -31.742 9.099 61.671 1.00 57.34 601 ALA A O 1
ATOM 4292 N N . PRO A 1 602 ? -31.812 10.595 59.996 1.00 48.88 602 PRO A N 1
ATOM 4293 C CA . PRO A 1 602 ? -31.095 11.598 60.771 1.00 48.88 602 PRO A CA 1
ATOM 4294 C C . PRO A 1 602 ? -31.892 11.939 62.035 1.00 48.88 602 PRO A C 1
ATOM 4296 O O . PRO A 1 602 ? -33.084 12.240 61.960 1.00 48.88 602 PRO A O 1
ATOM 4299 N N . ALA A 1 603 ? -31.233 11.970 63.194 1.00 37.16 603 ALA A N 1
ATOM 4300 C CA . ALA A 1 603 ? -31.734 12.802 64.276 1.00 37.16 603 ALA A CA 1
ATOM 4301 C C . ALA A 1 603 ? -31.658 14.252 63.777 1.00 37.16 603 ALA A C 1
ATOM 4303 O O . ALA A 1 603 ? -30.567 14.747 63.496 1.00 37.16 603 ALA A O 1
ATOM 4304 N N . LEU A 1 604 ? -32.806 14.913 63.608 1.00 29.69 604 LEU A N 1
ATOM 4305 C CA . LEU A 1 604 ? -32.863 16.342 63.299 1.00 29.69 604 LEU A CA 1
ATOM 4306 C C . LEU A 1 604 ? -32.020 17.107 64.337 1.00 29.69 604 LEU A C 1
ATOM 4308 O O . LEU A 1 604 ? -32.337 17.029 65.529 1.00 29.69 604 LEU A O 1
ATOM 4312 N N . PRO A 1 605 ? -30.980 17.866 63.945 1.00 33.69 605 PRO A N 1
ATOM 4313 C CA . PRO A 1 605 ? -30.356 18.803 64.861 1.00 33.69 605 PRO A CA 1
ATOM 4314 C C . PRO A 1 605 ? -31.376 19.895 65.188 1.00 33.69 605 PRO A C 1
ATOM 4316 O O . PRO A 1 605 ? -31.912 20.552 64.294 1.00 33.69 605 PRO A O 1
ATOM 4319 N N . GLN A 1 606 ? -31.653 20.087 66.477 1.00 34.84 606 GLN A N 1
ATOM 4320 C CA . GLN A 1 606 ? -32.337 21.285 66.952 1.00 34.84 606 GLN A CA 1
ATOM 4321 C C . GLN A 1 606 ? -31.581 22.528 66.469 1.00 34.84 606 GLN A C 1
ATOM 4323 O O . GLN A 1 606 ? -30.351 22.560 66.449 1.00 34.84 606 GLN A O 1
ATOM 4328 N N . ALA A 1 607 ? -32.351 23.538 66.072 1.00 31.48 607 ALA A N 1
ATOM 4329 C CA . ALA A 1 607 ? -31.876 24.804 65.544 1.00 31.48 607 ALA A CA 1
ATOM 4330 C C . ALA A 1 607 ? -30.707 25.396 66.350 1.00 31.48 607 ALA A C 1
ATOM 4332 O O . ALA A 1 607 ? -30.842 25.696 67.535 1.00 31.48 607 ALA A O 1
ATOM 4333 N N . MET A 1 608 ? -29.599 25.673 65.665 1.00 31.44 608 MET A N 1
ATOM 4334 C CA . MET A 1 608 ? -28.665 26.720 66.062 1.00 31.44 608 MET A CA 1
ATOM 4335 C C . MET A 1 608 ? -28.421 27.626 64.860 1.00 31.44 608 MET A C 1
ATOM 4337 O O . MET A 1 608 ? -27.811 27.238 63.869 1.00 31.44 608 MET A O 1
ATOM 4341 N N . ALA A 1 609 ? -28.948 28.842 64.952 1.00 30.25 609 ALA A N 1
ATOM 4342 C CA . ALA A 1 609 ? -28.602 29.932 64.062 1.00 30.25 609 ALA A CA 1
ATOM 4343 C C . ALA A 1 609 ? -27.256 30.532 64.498 1.00 30.25 609 ALA A C 1
ATOM 4345 O O . ALA A 1 609 ? -27.140 30.972 65.640 1.00 30.25 609 ALA A O 1
ATOM 4346 N N . MET A 1 610 ? -26.278 30.627 63.587 1.00 27.75 610 MET A N 1
ATOM 4347 C CA . MET A 1 610 ? -25.284 31.710 63.612 1.00 27.75 610 MET A CA 1
ATOM 4348 C C . MET A 1 610 ? -24.616 31.955 62.237 1.00 27.75 610 MET A C 1
ATOM 4350 O O . MET A 1 610 ? -23.753 31.211 61.795 1.00 27.75 610 MET A O 1
ATOM 4354 N N . ASN A 1 611 ? -25.111 33.002 61.569 1.00 29.64 611 ASN A N 1
ATOM 4355 C CA . ASN A 1 611 ? -24.472 34.081 60.790 1.00 29.64 611 ASN A CA 1
ATOM 4356 C C . ASN A 1 611 ? -23.040 33.979 60.165 1.00 29.64 611 ASN A C 1
ATOM 4358 O O . ASN A 1 611 ? -22.068 33.924 60.907 1.00 29.64 611 ASN A O 1
ATOM 4362 N N . ILE A 1 612 ? -23.000 34.203 58.823 1.00 34.34 612 ILE A N 1
ATOM 4363 C CA . ILE A 1 612 ? -22.060 34.938 57.892 1.00 34.34 612 ILE A CA 1
ATOM 4364 C C . ILE A 1 612 ? -20.538 34.606 57.962 1.00 34.34 612 ILE A C 1
ATOM 4366 O O . ILE A 1 612 ? -19.992 34.456 59.038 1.00 34.34 612 ILE A O 1
ATOM 4370 N N . ALA A 1 613 ? -19.720 34.535 56.897 1.00 28.58 613 ALA A N 1
ATOM 4371 C CA . ALA A 1 613 ? -19.686 35.268 55.631 1.00 28.58 613 ALA A CA 1
ATOM 4372 C C . ALA A 1 613 ? -18.713 34.652 54.602 1.00 28.58 613 ALA A C 1
ATOM 4374 O O . ALA A 1 613 ? -17.670 34.126 54.978 1.00 28.58 613 ALA A O 1
ATOM 4375 N N . GLY A 1 614 ? -19.009 34.817 53.307 1.00 30.17 614 GLY A N 1
ATOM 4376 C CA . GLY A 1 614 ? -18.065 34.549 52.215 1.00 30.17 614 GLY A CA 1
ATOM 4377 C C . GLY A 1 614 ? -18.756 34.298 50.874 1.00 30.17 614 GLY A C 1
ATOM 4378 O O . GLY A 1 614 ? -19.240 33.201 50.628 1.00 30.17 614 GLY A O 1
ATOM 4379 N N . GLY A 1 615 ? -18.825 35.328 50.027 1.00 29.56 615 GLY A N 1
ATOM 4380 C CA . GLY A 1 615 ? -19.213 35.214 48.616 1.00 29.56 615 GLY A CA 1
ATOM 4381 C C . GLY A 1 615 ? -18.128 34.555 47.741 1.00 29.56 615 GLY A C 1
ATOM 4382 O O . GLY A 1 615 ? -17.112 34.099 48.257 1.00 29.56 615 GLY A O 1
ATOM 4383 N N . PRO A 1 616 ? -18.339 34.507 46.416 1.00 44.41 616 PRO A N 1
ATOM 4384 C CA . PRO A 1 616 ? -18.140 33.330 45.573 1.00 44.41 616 PRO A CA 1
ATOM 4385 C C . PRO A 1 616 ? -16.709 33.155 45.060 1.00 44.41 616 PRO A C 1
ATOM 4387 O O . PRO A 1 616 ? -16.021 34.127 44.757 1.00 44.41 616 PRO A O 1
ATOM 4390 N N . THR A 1 617 ? -16.319 31.902 44.819 1.00 30.03 617 THR A N 1
ATOM 4391 C CA . THR A 1 617 ? -15.170 31.562 43.971 1.00 30.03 617 THR A CA 1
ATOM 4392 C C . THR A 1 617 ? -15.550 30.449 43.003 1.00 30.03 617 THR A C 1
ATOM 4394 O O . THR A 1 617 ? -15.791 29.312 43.401 1.00 30.03 617 THR A O 1
ATOM 4397 N N . ALA A 1 618 ? -15.624 30.816 41.729 1.00 29.09 618 ALA A N 1
ATOM 4398 C CA . ALA A 1 618 ? -15.667 29.909 40.595 1.00 29.09 618 ALA A CA 1
ATOM 4399 C C . ALA A 1 618 ? -14.269 29.330 40.284 1.00 29.09 618 ALA A C 1
ATOM 4401 O O . ALA A 1 618 ? -13.264 29.926 40.680 1.00 29.09 618 ALA A O 1
ATOM 4402 N N . VAL A 1 619 ? -14.274 28.283 39.435 1.00 32.56 619 VAL A N 1
ATOM 4403 C CA . VAL A 1 619 ? -13.201 27.768 38.537 1.00 32.56 619 VAL A CA 1
ATOM 4404 C C . VAL A 1 619 ? -12.409 26.553 39.084 1.00 32.56 619 VAL A C 1
ATOM 4406 O O . VAL A 1 619 ? -12.080 26.577 40.269 1.00 32.56 619 VAL A O 1
ATOM 4409 N N . PRO A 1 620 ? -12.036 25.520 38.270 1.00 32.47 620 PRO A N 1
ATOM 4410 C CA . PRO A 1 620 ? -12.070 25.413 36.793 1.00 32.47 620 PRO A CA 1
ATOM 4411 C C . PRO A 1 620 ? -12.821 24.212 36.189 1.00 32.47 620 PRO A C 1
ATOM 4413 O O . PRO A 1 620 ? -12.830 23.109 36.727 1.00 32.47 620 PRO A O 1
ATOM 4416 N N . GLU A 1 621 ? -13.339 24.424 34.977 1.00 35.25 621 GLU A N 1
ATOM 4417 C CA . GLU A 1 621 ? -13.712 23.363 34.035 1.00 35.25 621 GLU A CA 1
ATOM 4418 C C . GLU A 1 621 ? -12.479 22.552 33.583 1.00 35.25 621 GLU A C 1
ATOM 4420 O O . GLU A 1 621 ? -11.407 23.137 33.373 1.00 35.25 621 GLU A O 1
ATOM 4425 N N . PRO A 1 622 ? -12.607 21.231 33.358 1.00 35.00 622 PRO A N 1
ATOM 4426 C CA . PRO A 1 622 ? -11.568 20.453 32.704 1.00 35.00 622 PRO A CA 1
ATOM 4427 C C . PRO A 1 622 ? -11.332 20.936 31.267 1.00 35.00 622 PRO A C 1
ATOM 4429 O O . PRO A 1 622 ? -12.217 20.971 30.416 1.00 35.00 622 PRO A O 1
ATOM 4432 N N . SER A 1 623 ? -10.080 21.291 31.016 1.00 34.62 623 SER A N 1
ATOM 4433 C CA . SER A 1 623 ? -9.459 21.682 29.753 1.00 34.62 623 SER A CA 1
ATOM 4434 C C . SER A 1 623 ? -9.933 20.908 28.510 1.00 34.62 623 SER A C 1
ATOM 4436 O O . SER A 1 623 ? -9.551 19.760 28.287 1.00 34.62 623 SER A O 1
ATOM 4438 N N . ALA A 1 624 ? -10.636 21.610 27.617 1.00 33.69 624 ALA A N 1
ATOM 4439 C CA . ALA A 1 624 ? -10.979 21.206 26.250 1.00 33.69 624 ALA A CA 1
ATOM 4440 C C . ALA A 1 624 ? -9.779 21.268 25.272 1.00 33.69 624 ALA A C 1
ATOM 4442 O O . ALA A 1 624 ? -9.859 21.862 24.194 1.00 33.69 624 ALA A O 1
ATOM 4443 N N . VAL A 1 625 ? -8.642 20.660 25.625 1.00 33.78 625 VAL A N 1
ATOM 4444 C CA . VAL A 1 625 ? -7.434 20.634 24.778 1.00 33.78 625 VAL A CA 1
ATOM 4445 C C . VAL A 1 625 ? -7.024 19.194 24.484 1.00 33.78 625 VAL A C 1
ATOM 4447 O O . VAL A 1 625 ? -6.036 18.718 25.021 1.00 33.78 625 VAL A O 1
ATOM 4450 N N . LEU A 1 626 ? -7.784 18.504 23.621 1.00 33.59 626 LEU A N 1
ATOM 4451 C CA . LEU A 1 626 ? -7.237 17.495 22.689 1.00 33.59 626 LEU A CA 1
ATOM 4452 C C . LEU A 1 626 ? -8.216 17.004 21.595 1.00 33.59 626 LEU A C 1
ATOM 4454 O O . LEU A 1 626 ? -7.989 15.946 21.019 1.00 33.59 626 LEU A O 1
ATOM 4458 N N . LEU A 1 627 ? -9.284 17.742 21.255 1.00 34.47 627 LEU A N 1
ATOM 4459 C CA . LEU A 1 627 ? -10.235 17.321 20.201 1.00 34.47 627 LEU A CA 1
ATOM 4460 C C . LEU A 1 627 ? -10.178 18.168 18.913 1.00 34.47 627 LEU A C 1
ATOM 4462 O O . LEU A 1 627 ? -10.831 17.857 17.920 1.00 34.47 627 LEU A O 1
ATOM 4466 N N . THR A 1 628 ? -9.363 19.223 18.881 1.00 33.88 628 THR A N 1
ATOM 4467 C CA . THR A 1 628 ? -9.292 20.187 17.765 1.00 33.88 628 THR A CA 1
ATO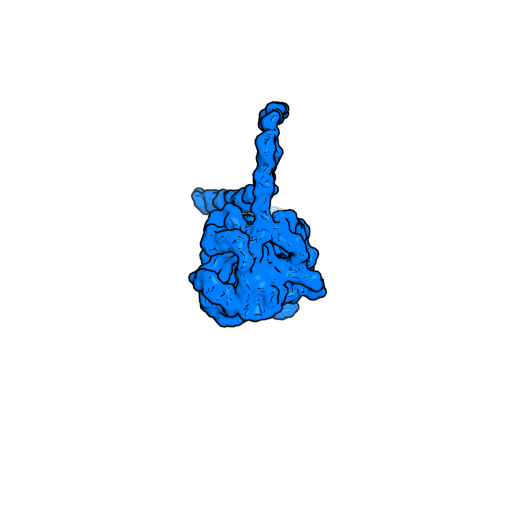M 4468 C C . THR A 1 628 ? -8.139 19.952 16.783 1.00 33.88 628 THR A C 1
ATOM 4470 O O . THR A 1 628 ? -8.100 20.587 15.730 1.00 33.88 628 THR A O 1
ATOM 4473 N N . VAL A 1 629 ? -7.230 19.007 17.051 1.00 35.84 629 VAL A N 1
ATOM 4474 C CA . VAL A 1 629 ? -6.097 18.713 16.144 1.00 35.84 629 VAL A CA 1
ATOM 4475 C C . VAL A 1 629 ? -6.468 17.679 15.064 1.00 35.84 629 VAL A C 1
ATOM 4477 O O . VAL A 1 629 ? -5.922 17.713 13.962 1.00 35.84 629 VAL A O 1
ATOM 4480 N N . SER A 1 630 ? -7.478 16.839 15.301 1.00 42.00 630 SER A N 1
ATOM 4481 C CA . SER A 1 630 ? -7.917 15.796 14.357 1.00 42.00 630 SER A CA 1
ATOM 4482 C C . SER A 1 630 ? -8.749 16.356 13.190 1.00 42.00 630 SER A C 1
ATOM 4484 O O . SER A 1 630 ? -8.599 15.930 12.045 1.00 42.00 630 SER A O 1
ATOM 4486 N N . GLY A 1 631 ? -9.584 17.372 13.444 1.00 33.59 631 GLY A N 1
ATOM 4487 C CA . GLY A 1 631 ? -10.412 18.016 12.412 1.00 33.59 631 GLY A CA 1
ATOM 4488 C C . GLY A 1 631 ? -9.639 18.961 11.482 1.00 33.59 631 GLY A C 1
ATOM 4489 O O . GLY A 1 631 ? -9.990 19.109 10.309 1.00 33.59 631 GLY A O 1
ATOM 4490 N N . ALA A 1 632 ? -8.547 19.564 11.965 1.00 35.09 632 ALA A N 1
ATOM 4491 C CA . ALA A 1 632 ? -7.748 20.512 11.188 1.00 35.09 632 ALA A CA 1
ATOM 4492 C C . ALA A 1 632 ? -6.976 19.836 10.039 1.00 35.09 632 ALA A C 1
ATOM 4494 O O . ALA A 1 632 ? -6.869 20.413 8.954 1.00 35.09 632 ALA A O 1
ATOM 4495 N N . MET A 1 633 ? -6.515 18.589 10.213 1.00 37.59 633 MET A N 1
ATOM 4496 C CA . MET A 1 633 ? -5.861 17.846 9.127 1.00 37.59 633 MET A CA 1
ATOM 4497 C C . MET A 1 633 ? -6.850 17.372 8.053 1.00 37.59 633 MET A C 1
ATOM 4499 O O . MET A 1 633 ? -6.532 17.443 6.869 1.00 37.59 633 MET A O 1
ATOM 4503 N N . VAL A 1 634 ? -8.088 17.015 8.407 1.00 41.28 634 VAL A N 1
ATOM 4504 C CA . VAL A 1 634 ? -9.119 16.668 7.409 1.00 41.28 634 VAL A CA 1
ATOM 4505 C C . VAL A 1 634 ? -9.504 17.890 6.553 1.00 41.28 634 VAL A C 1
ATOM 4507 O O . VAL A 1 634 ? -9.651 17.780 5.332 1.00 41.28 634 VAL A O 1
ATOM 4510 N N . LEU A 1 635 ? -9.565 19.088 7.147 1.00 35.12 635 LEU A N 1
ATOM 4511 C CA . LEU A 1 635 ? -9.843 20.348 6.437 1.00 35.12 635 LEU A CA 1
ATOM 4512 C C . LEU A 1 635 ? -8.677 20.835 5.555 1.00 35.12 635 LEU A C 1
ATOM 4514 O O . LEU A 1 635 ? -8.915 21.347 4.455 1.00 35.12 635 LEU A O 1
ATOM 4518 N N . LEU A 1 636 ? -7.424 20.631 5.977 1.00 35.62 636 LEU A N 1
ATOM 4519 C CA . LEU A 1 636 ? -6.239 20.949 5.167 1.00 35.62 636 LEU A CA 1
ATOM 4520 C C . LEU A 1 636 ? -6.118 20.056 3.917 1.00 35.62 636 LEU A C 1
ATOM 4522 O O . LEU A 1 636 ? -5.657 20.523 2.873 1.00 35.62 636 LEU A O 1
ATOM 4526 N N . TRP A 1 637 ? -6.621 18.819 3.965 1.00 42.62 637 TRP A N 1
ATOM 4527 C CA . TRP A 1 637 ? -6.629 17.906 2.814 1.00 42.62 637 TRP A CA 1
ATOM 4528 C C . TRP A 1 637 ? -7.882 18.041 1.933 1.00 42.62 637 TRP A C 1
ATOM 4530 O O . TRP A 1 637 ? -7.787 17.925 0.708 1.00 42.62 637 TRP A O 1
ATOM 4540 N N . ALA A 1 638 ? -9.035 18.420 2.499 1.00 39.12 638 ALA A N 1
ATOM 4541 C CA . ALA A 1 638 ? -10.217 18.792 1.716 1.00 39.12 638 ALA A CA 1
ATOM 4542 C C . ALA A 1 638 ? -9.995 20.073 0.880 1.00 39.12 638 ALA A C 1
ATOM 4544 O O . ALA A 1 638 ? -10.510 20.180 -0.238 1.00 39.12 638 ALA A O 1
ATOM 4545 N N . ARG A 1 639 ? -9.163 21.019 1.353 1.00 36.09 639 ARG A N 1
ATOM 4546 C CA . ARG A 1 639 ? -8.769 22.216 0.582 1.00 36.09 639 ARG A CA 1
ATOM 4547 C C . ARG A 1 639 ? -7.858 21.911 -0.616 1.00 36.09 639 ARG A C 1
ATOM 4549 O O . ARG A 1 639 ? -7.984 22.591 -1.631 1.00 36.09 639 ARG A O 1
ATOM 4556 N N . LYS A 1 640 ? -7.031 20.855 -0.579 1.00 36.94 640 LYS A N 1
ATOM 4557 C CA . LYS A 1 640 ? -6.218 20.426 -1.741 1.00 36.94 640 LYS A CA 1
ATOM 4558 C C . LYS A 1 640 ? -7.035 19.772 -2.865 1.00 36.94 640 LYS A C 1
ATOM 4560 O O . LYS A 1 640 ? -6.606 19.810 -4.013 1.00 36.94 640 LYS A O 1
ATOM 4565 N N . ARG A 1 641 ? -8.242 19.254 -2.595 1.00 39.78 641 ARG A N 1
ATOM 4566 C CA . ARG A 1 641 ? -9.147 18.730 -3.643 1.00 39.78 641 ARG A CA 1
ATOM 4567 C C . ARG A 1 641 ? -9.846 19.819 -4.468 1.00 39.78 641 ARG A C 1
ATOM 4569 O O . ARG A 1 641 ? -10.243 19.540 -5.595 1.00 39.78 641 ARG A O 1
ATOM 4576 N N . LYS A 1 642 ? -9.985 21.048 -3.953 1.00 33.78 642 LYS A N 1
ATOM 4577 C CA . LYS A 1 642 ? -10.638 22.157 -4.683 1.00 33.78 642 LYS A CA 1
ATOM 4578 C C . LYS A 1 642 ? -9.710 22.938 -5.622 1.00 33.78 642 LYS A C 1
ATOM 4580 O O . LYS A 1 642 ? -10.216 23.675 -6.453 1.00 33.78 642 LYS A O 1
ATOM 4585 N N . VAL A 1 643 ? -8.393 22.737 -5.556 1.00 36.38 643 VAL A N 1
ATOM 4586 C CA . VAL A 1 643 ? -7.423 23.404 -6.456 1.00 36.38 643 VAL A CA 1
ATOM 4587 C C . VAL A 1 643 ? -7.193 22.613 -7.762 1.00 36.38 643 VAL A C 1
ATOM 4589 O O . VAL A 1 643 ? -6.584 23.121 -8.689 1.00 36.38 643 VAL A O 1
ATOM 4592 N N . GLY A 1 644 ? -7.740 21.395 -7.889 1.00 35.44 644 GLY A N 1
ATOM 4593 C CA . GLY A 1 644 ? -7.684 20.580 -9.117 1.00 35.44 644 GLY A CA 1
ATOM 4594 C C . GLY A 1 644 ? -8.909 20.689 -10.039 1.00 35.44 644 GLY A C 1
ATOM 4595 O O . GLY A 1 644 ? -9.067 19.866 -10.937 1.00 35.44 644 GLY A O 1
ATOM 4596 N N . LYS A 1 645 ? -9.806 21.650 -9.790 1.00 38.94 645 LYS A N 1
ATOM 4597 C CA . LYS A 1 645 ? -10.903 22.029 -10.694 1.00 38.94 645 LYS A CA 1
ATOM 4598 C C . LYS A 1 645 ? -10.913 23.551 -10.865 1.00 38.94 645 LYS A C 1
ATOM 4600 O O . LYS A 1 645 ? -11.822 24.223 -10.384 1.00 38.94 645 LYS A O 1
ATOM 4605 N N . ALA A 1 646 ? -9.869 24.059 -11.505 1.00 36.59 646 ALA A N 1
ATOM 4606 C CA . ALA A 1 646 ? -9.843 25.324 -12.228 1.00 36.59 646 ALA A CA 1
ATOM 4607 C C . ALA A 1 646 ? -8.947 25.118 -13.449 1.00 36.59 646 ALA A C 1
ATOM 4609 O O . ALA A 1 646 ? -7.856 24.532 -13.252 1.00 36.59 646 ALA A O 1
#

Secondary structure (DSSP, 8-state):
-B-SSEEE--TT-EEESS-EEE-SSEEEESSEEEESS-EEESSEEEESSEEEE--SSTT--EEESSEEEESSEEEESS-EEE-TT-EEEESSEEEEES-EEEESSEEEESSEEEEES-EEEE-TT-EEEESSEEEEESS-EEEESSEEEE-TT-EEEESEEEESSEEEE-TT-EEE-TTEEEE-TT-EEEESSEEEEET-EEEE-TT-EEE-TT-EEEEESTT-EEEESS-EEETSGGG-EEEE-TT-EEEESSEEEE-TT-EEEEEEEEEE-TT-EEEESSEEEEEEEEESSEEEESSEEEEEEEEEESSEEEESSEEEESSSEEEE-TT-EEEESSEEEE-TT-EEEESSEEEESSEEEESSEEEESSEEESS-EEEESSSEEEESSEEEEEEEEEEEEEEEE-TT-EEEEEEEEEEEEEEEEEES-EEEEEEEEEESSEEEEES-EEEEEEEEE-TT-EEEESS-EEEESS-EEE----TTT-B-TT-EEEE---EEEEEEE-EE---S-GGGGTTS-EEEEEEE-TTEEEEEEESSS-S-EEEEEEEEEETT-GGGGGGEE-SSEEEE-TTSTT-GGGTT-EEE-SBSS-EEEEPPPP-PPP-------------------SSSHHHHHHHHHHHHHSTT--

Radius of gyration: 41.73 Å; Cα contacts (8 Å, |Δi|>4): 2243; chains: 1; bounding box: 87×54×127 Å

pLDDT: mean 91.98, std 16.08, range [27.75, 98.88]

Foldseek 3Di:
DAAEAEAEADQVGAEEADEAEDPYQEYEYCEHYEYAAEYEYQEEYEYNYEYEQDVNDLHTEYHFNYEYEYCYEYEYAEEYAQADPYEYEYCHEYEYECYEYEFQYEYEYNYEAEYELYEYEQADNGEAEFAAEHAQDHNYEYEYCYEYEFDAHHEAEHCYYDFNEEYAYAANGEYEHRAEHDQEAPYEYEFLEEYEQELYEYEDAANGYFAQQNYEYEFDDLNGEYEYNDEDEPPDRRNHHYHAAANGEYEFQDEYEHDAPDEDEHNYAYEQAANGEYHYRHEYAHAHYEDPHEYEHCYHYEYAAEYEFPAEYEHLEEYEDAQYEYEDAAVYEYEYNYEYYAHQNGEYEYHYEYEANEEYEDAEYYEYCYEYDYAYEYEYCHYEAEFNDEHEYAEYEFQAYEYEQAAHGEYAYCEYEAHQHGYYEDHLGEYAHNHEYEFLHEYEYEVYEAHYAEYAYAQNGEYYYALYEHEYQAEDAYQYPQLQRHHALNYEYEHAHAEEYEYAFAFACPDQAPCSCHSGNEHQEYEDHPRYAYEYHHRNPDPHGEYEYAYYHYPNPPVCLLSYAELHEYEYACPRPNNVSVVQDWAHHNYNNYIYGYHDDDPDPDDDDDDDDDDDDDDDDPDPPDPPPVVVVVVVVVVVVVVVPD

Solvent-accessible surface area (backbone atoms only — not comparable to full-atom values): 28092 Å² total; per-residue (Å²): 115,44,70,51,65,76,43,68,52,46,90,92,29,44,80,34,78,57,69,39,42,37,64,14,64,33,32,37,34,68,31,51,35,40,29,38,22,31,38,36,33,59,31,35,39,39,33,56,19,40,37,37,36,37,66,70,43,98,69,18,30,40,40,32,50,19,39,40,40,34,57,19,40,39,40,26,41,24,35,38,35,33,31,67,89,5,36,40,36,35,56,20,41,38,38,32,45,66,18,50,37,37,32,31,12,40,40,36,33,60,20,44,37,41,31,36,50,18,39,40,33,32,32,66,82,5,36,38,40,34,51,23,44,38,34,26,36,71,81,6,34,37,38,33,43,13,40,38,37,33,30,55,73,6,38,40,37,28,31,25,37,44,32,57,19,37,42,36,30,33,53,65,8,39,38,36,34,27,51,25,30,37,35,33,57,75,6,38,42,35,30,29,12,39,39,38,26,49,52,5,44,37,33,42,29,49,69,34,47,74,35,19,47,83,8,38,40,38,31,25,42,74,58,4,27,44,35,30,45,34,72,46,43,47,70,41,62,52,50,25,46,69,45,36,33,58,53,8,35,41,38,33,47,19,48,39,34,33,37,68,92,28,76,46,66,29,53,14,38,38,35,32,32,66,80,7,34,40,40,33,41,10,36,41,41,29,28,32,35,42,34,46,15,41,38,39,33,58,19,39,42,39,25,50,44,35,33,39,34,59,27,44,36,39,31,57,19,41,41,31,18,55,56,6,38,36,36,32,32,66,90,7,40,41,38,31,58,20,37,40,37,21,31,66,61,6,28,38,39,32,46,14,40,33,40,32,57,21,38,38,39,31,30,9,38,36,40,32,60,21,38,36,36,48,68,8,36,40,39,28,61,26,40,40,36,40,30,43,15,43,37,35,30,36,33,39,36,30,49,14,34,41,38,38,24,29,62,77,6,33,42,39,25,37,30,36,37,28,31,68,59,7,36,38,32,25,43,37,6,38,40,37,22,74,48,31,39,37,30,25,9,42,41,38,33,42,72,18,45,39,38,30,21,22,42,34,28,37,52,68,7,38,42,37,31,37,84,23,50,40,38,27,44,43,34,42,36,30,19,29,71,39,32,82,70,35,38,26,65,52,12,35,42,30,44,64,27,60,49,80,26,47,39,26,26,48,12,68,61,65,66,58,42,68,72,49,50,56,68,21,66,25,29,24,25,37,36,42,33,63,61,38,31,41,38,50,40,70,32,53,83,58,93,53,31,20,42,40,29,36,30,62,45,51,72,50,41,80,72,44,38,55,40,29,38,17,62,46,38,37,37,31,35,48,84,38,84,80,23,65,90,54,72,62,46,75,43,70,34,51,38,66,79,11,33,44,32,37,30,60,73,81,80,78,78,76,90,78,92,82,84,89,88,83,83,89,83,86,87,82,81,85,79,92,80,82,73,69,69,70,58,52,55,57,53,60,55,58,56,61,63,60,70,78,72,121

Mean predicted aligned error: 9.15 Å